Protein AF-A0A928AIR6-F1 (afdb_monomer_lite)

Sequence (635 aa):
MRGCLNVFWYFPLFGFFHALIYVIMGAILCCTVILYPIGLGYFQIARYLLSPFSSALVSRADLLLVRPQDATDEKSFSDTYTKIIGVLFIPFGLIASAYAVLGIINCCLYIVTIPCVYVWTRALPAIFNPTGKVCVPIAVADEITRIKNGQTVAKFKGDSPTVTEEAVAMNTGTANTYGRCETPQNSPEKRVRDYDESQLQEIVNNPTMYNAQMVESCRKEIAIREESKAFEDQIKTFDNDRLSEILKNSALYSEAMICVAERELAERIRLRDEQLEREAAEARALREQAAAAKREQQRLWLKKNAKWLILVATTVLVLLISLVCYKITDNRRRQQIARENIKVHLIKVYNARAQIYDYYQKITDLLPAVNAQDRKSFRKEAKAVIGVTDQVTEDAYTIARDTQYLRNVAGFERIATKIQEQSGIIEPEIEKIQKAYEQIKERAAVEKVARAKREEEARIAAEKRAEEARIAAEKRAEEERIAAKKRAKAAQIASWQREEEARVARKLKAGEGRDGAYQVGDYYNQGGKKGIVFEVNSGGRHGKIVSVVYTTGVWNHVNNWCKSLGAGWRLPSLRELQNIYYVRNNKISKVRGDFWSSTSAGNDQAKGLVILDQRANIHTMKKTMHAYARAVCEF

Radius of gyration: 85.78 Å; chains: 1; bounding box: 178×89×219 Å

Secondary structure (DSSP, 8-state):
-HHHHHHHHHTTT-HHHHHHHHHHHHHHHHHTSTTHHHHHHHHHHHHHHHSTTTEEEEEHHHHTTT-GGGGSS--SHHHHHHHHHHHHHHHHHHHHHHHHHHHHHHHHT-GGGHHHHHHHHHHHHHHH--TTEEEEEHHHHHHHHHHHHHHHHHHHHT--S--SSHHHHTT-------------TT-HHHHHHTS-HHHHHHHHH-TTTS-HHHHHHHHHHHHHHHHHGGGHHHHHTS-HHHHHHHHHTGGGS-HHHHHHHHHHHHHHHHHHHHHHHHHHHHHHHHHHHHHHHHHHHHHHHHHHHHHHHHHHHHHHHHHHHHHHHHHHHHHHHHHHHHHHHHHHHHHHHHHHHHHHHHHHHHHHHTTTT--HHHHHHHHHHHHHHHHHHHHHHHHHHHHHH-TTTTTSHHHHHHHHHHHHHHHHHHHHHHHHHHHHHHHHHHHHHHHHHHHHHHHHHHHHHHHHHHHHHHHHHHHHHHHHHHHHHHHHHHHHHHHHHHHHHHHHHHHTTS---------TT-EEEETTEEEEEEEE-TTSSSEEEEES--EEE-HHHHHHHHHHT-TT-BPPPHHHHHHHHH-TT-GGGG--EEEEEEEEEETTEEEEEEEETTEEEEEEEETTS-EEE--EEE-

Structure (mmCIF, N/CA/C/O backbone):
data_AF-A0A928AIR6-F1
#
_entry.id   AF-A0A928AIR6-F1
#
loop_
_atom_site.group_PDB
_atom_site.id
_atom_site.type_symbol
_atom_site.label_atom_id
_atom_site.label_alt_id
_atom_site.label_comp_id
_atom_site.label_asym_id
_atom_site.label_entity_id
_atom_site.label_seq_id
_atom_site.pdbx_PDB_ins_code
_atom_site.Cartn_x
_atom_site.Cartn_y
_atom_site.Cartn_z
_atom_site.occupancy
_atom_site.B_iso_or_equiv
_atom_site.auth_seq_id
_atom_site.auth_comp_id
_atom_site.auth_asym_id
_atom_site.auth_atom_id
_atom_site.pdbx_PDB_model_num
ATOM 1 N N . MET A 1 1 ? 31.223 -26.248 -31.855 1.00 61.94 1 MET A N 1
ATOM 2 C CA . MET A 1 1 ? 31.207 -25.997 -30.390 1.00 61.94 1 MET A CA 1
ATOM 3 C C . MET A 1 1 ? 30.335 -24.803 -29.970 1.00 61.94 1 MET A C 1
ATOM 5 O O . MET A 1 1 ? 29.640 -24.923 -28.971 1.00 61.94 1 MET A O 1
ATOM 9 N N . ARG A 1 2 ? 30.301 -23.678 -30.712 1.00 71.44 2 ARG A N 1
ATOM 10 C CA . ARG A 1 2 ? 29.555 -22.451 -30.326 1.00 71.44 2 ARG A CA 1
ATOM 11 C C . ARG A 1 2 ? 28.031 -22.626 -30.165 1.00 71.44 2 ARG A C 1
ATOM 13 O O . ARG A 1 2 ? 27.450 -22.024 -29.270 1.00 71.44 2 ARG A O 1
ATOM 20 N N . GLY A 1 3 ? 27.397 -23.478 -30.977 1.00 75.81 3 GLY A N 1
ATOM 21 C CA . GLY A 1 3 ? 25.957 -23.764 -30.873 1.00 75.81 3 GLY A CA 1
ATOM 22 C C . GLY A 1 3 ? 25.561 -24.415 -29.543 1.00 75.81 3 GLY A C 1
ATOM 23 O O . GLY A 1 3 ? 24.619 -23.966 -28.901 1.00 75.81 3 GLY A O 1
ATOM 24 N N . CYS A 1 4 ? 26.331 -25.403 -29.073 1.00 77.88 4 CYS A N 1
ATOM 25 C CA . CYS A 1 4 ? 26.060 -26.101 -27.811 1.00 77.88 4 CYS A CA 1
ATOM 26 C C . CYS A 1 4 ? 26.173 -25.170 -26.592 1.00 77.88 4 CYS A C 1
ATOM 28 O O . CYS A 1 4 ? 25.391 -25.282 -25.653 1.00 77.88 4 CYS A O 1
ATOM 30 N N . LEU A 1 5 ? 27.105 -24.211 -26.628 1.00 80.12 5 LEU A N 1
ATOM 31 C CA . LEU A 1 5 ? 27.273 -23.201 -25.578 1.00 80.12 5 LEU A CA 1
ATOM 32 C C . LEU A 1 5 ? 26.090 -22.217 -25.522 1.00 80.12 5 LEU A C 1
ATOM 34 O O . LEU A 1 5 ? 25.654 -21.855 -24.431 1.00 80.12 5 LEU A O 1
ATOM 38 N N . ASN A 1 6 ? 25.520 -21.829 -26.672 1.00 84.31 6 ASN A N 1
ATOM 39 C CA . ASN A 1 6 ? 24.289 -21.027 -26.700 1.00 84.31 6 ASN A CA 1
ATOM 40 C C . ASN A 1 6 ? 23.085 -21.814 -26.146 1.00 84.31 6 ASN A C 1
ATOM 42 O O . ASN A 1 6 ? 22.272 -21.245 -25.424 1.00 84.31 6 ASN A O 1
ATOM 46 N N . VAL A 1 7 ? 22.973 -23.117 -26.433 1.00 83.69 7 VAL A N 1
ATOM 47 C CA . VAL A 1 7 ? 21.903 -23.965 -25.866 1.00 83.69 7 VAL A CA 1
ATOM 48 C C . VAL A 1 7 ? 22.029 -24.061 -24.341 1.00 83.69 7 VAL A C 1
ATOM 50 O O . VAL A 1 7 ? 21.033 -23.894 -23.642 1.00 83.69 7 VAL A O 1
ATOM 53 N N . PHE A 1 8 ? 23.250 -24.223 -23.821 1.00 82.88 8 PHE A N 1
ATOM 54 C CA . PHE A 1 8 ? 23.516 -24.257 -22.376 1.00 82.88 8 PHE A CA 1
ATOM 55 C C . PHE A 1 8 ? 23.194 -22.926 -21.669 1.00 82.88 8 PHE A C 1
ATOM 57 O O . PHE A 1 8 ? 22.758 -22.890 -20.519 1.00 82.88 8 PHE A O 1
ATOM 64 N N . TRP A 1 9 ? 23.383 -21.807 -22.371 1.00 86.25 9 TRP A N 1
ATOM 65 C CA . TRP A 1 9 ? 22.983 -20.485 -21.892 1.00 86.25 9 TRP A CA 1
ATOM 66 C C . TRP A 1 9 ? 21.460 -20.345 -21.758 1.00 86.25 9 TRP A C 1
ATOM 68 O O . TRP A 1 9 ? 20.967 -19.751 -20.797 1.00 86.25 9 TRP A O 1
ATOM 78 N N . TYR A 1 10 ? 20.694 -20.925 -22.682 1.00 83.75 10 TYR A N 1
ATOM 79 C CA . TYR A 1 10 ? 19.237 -20.927 -22.591 1.00 83.75 10 TYR A CA 1
ATOM 80 C C . TYR A 1 10 ? 18.712 -21.867 -21.500 1.00 83.75 10 TYR A C 1
ATOM 82 O O . TYR A 1 10 ? 17.827 -21.476 -20.737 1.00 83.75 10 TYR A O 1
ATOM 90 N N . PHE A 1 11 ? 19.281 -23.067 -21.398 1.00 73.69 11 PHE A N 1
ATOM 91 C CA . PHE A 1 11 ? 18.885 -24.119 -20.465 1.00 73.69 11 PHE A CA 1
ATOM 92 C C . PHE A 1 11 ? 20.163 -24.714 -19.862 1.00 73.69 11 PHE A C 1
ATOM 94 O O . PHE A 1 11 ? 20.916 -25.314 -20.629 1.00 73.69 11 PHE A O 1
ATOM 101 N N . PRO A 1 12 ? 20.488 -24.565 -18.560 1.00 77.81 12 PRO A N 1
ATOM 102 C CA . PRO A 1 12 ? 19.671 -24.240 -17.375 1.00 77.81 12 PRO A CA 1
ATOM 103 C C . PRO A 1 12 ? 19.808 -22.799 -16.822 1.00 77.81 12 PRO A C 1
ATOM 105 O O . PRO A 1 12 ? 19.271 -22.493 -15.760 1.00 77.81 12 PRO A O 1
ATOM 108 N N . LEU A 1 13 ? 20.536 -21.908 -17.503 1.00 72.12 13 LEU A N 1
ATOM 109 C CA . LEU A 1 13 ? 20.905 -20.577 -16.981 1.00 72.12 13 LEU A CA 1
ATOM 110 C C . LEU A 1 13 ? 19.860 -19.466 -17.233 1.00 72.12 13 LEU A C 1
ATOM 112 O O . LEU A 1 13 ? 20.117 -18.302 -16.927 1.00 72.12 13 LEU A O 1
ATOM 116 N N . PHE A 1 14 ? 18.686 -19.803 -17.787 1.00 82.31 14 PHE A N 1
ATOM 117 C CA . PHE A 1 14 ? 17.593 -18.863 -18.095 1.00 82.31 14 PHE A CA 1
ATOM 118 C C . PHE A 1 14 ? 18.047 -17.619 -18.890 1.00 82.31 14 PHE A C 1
ATOM 120 O O . PHE A 1 14 ? 17.560 -16.502 -18.693 1.00 82.31 14 PHE A O 1
ATOM 127 N N . GLY A 1 15 ? 18.985 -17.791 -19.824 1.00 82.38 15 GLY A N 1
ATOM 128 C CA . GLY A 1 15 ? 19.561 -16.699 -20.610 1.00 82.38 15 GLY A CA 1
ATOM 129 C C . GLY A 1 15 ? 18.557 -15.921 -21.471 1.00 82.38 15 GLY A C 1
ATOM 130 O O . GLY A 1 15 ? 18.682 -14.705 -21.628 1.00 82.38 15 GLY A O 1
ATOM 131 N N . PHE A 1 16 ? 17.503 -16.584 -21.968 1.00 88.25 16 PHE A N 1
ATOM 132 C CA . PHE A 1 16 ? 16.435 -15.912 -22.727 1.00 88.25 16 PHE A CA 1
ATOM 133 C C . PHE A 1 16 ? 15.630 -14.940 -21.856 1.00 88.25 16 PHE A C 1
ATOM 135 O O . PHE A 1 16 ? 15.181 -13.907 -22.348 1.00 88.25 16 PHE A O 1
ATOM 142 N N . PHE A 1 17 ? 15.458 -15.250 -20.567 1.00 89.62 17 PHE A N 1
ATOM 143 C CA . PHE A 1 17 ? 14.706 -14.409 -19.638 1.00 89.62 17 PHE A CA 1
ATOM 144 C C . PHE A 1 17 ? 15.444 -13.092 -19.397 1.00 89.62 17 PHE A C 1
ATOM 146 O O . PHE A 1 17 ? 14.847 -12.019 -19.413 1.00 89.62 17 PHE A O 1
ATOM 153 N N . HIS A 1 18 ? 16.771 -13.163 -19.289 1.00 88.12 18 HIS A N 1
ATOM 154 C CA . HIS A 1 18 ? 17.617 -11.981 -19.216 1.00 88.12 18 HIS A CA 1
ATOM 155 C C . HIS A 1 18 ? 17.518 -11.147 -20.495 1.00 88.12 18 HIS A C 1
ATOM 157 O O . HIS A 1 18 ? 17.269 -9.948 -20.410 1.00 88.12 18 HIS A O 1
ATOM 163 N N . ALA A 1 19 ? 17.613 -11.763 -21.678 1.00 91.62 19 ALA A N 1
ATOM 164 C CA . ALA A 1 19 ? 17.410 -11.042 -22.935 1.00 91.62 19 ALA A CA 1
ATOM 165 C C . ALA A 1 19 ? 16.039 -10.336 -22.981 1.00 91.62 19 ALA A C 1
ATOM 167 O O . ALA A 1 19 ? 15.971 -9.164 -23.346 1.00 91.62 19 ALA A O 1
ATOM 168 N N . LEU A 1 20 ? 14.969 -11.004 -22.532 1.00 93.62 20 LEU A N 1
ATOM 169 C CA . LEU A 1 20 ? 13.617 -10.444 -22.471 1.00 93.62 20 LEU A CA 1
ATOM 170 C C . LEU A 1 20 ? 13.519 -9.230 -21.533 1.00 93.62 20 LEU A C 1
ATOM 172 O O . LEU A 1 20 ? 12.919 -8.225 -21.910 1.00 93.62 20 LEU A O 1
ATOM 176 N N . ILE A 1 21 ? 14.146 -9.276 -20.352 1.00 92.94 21 ILE A N 1
ATOM 177 C CA . ILE A 1 21 ? 14.201 -8.124 -19.436 1.00 92.94 21 ILE A CA 1
ATOM 178 C C . ILE A 1 21 ? 14.843 -6.917 -20.130 1.00 92.94 21 ILE A C 1
ATOM 180 O O . ILE A 1 21 ? 14.308 -5.812 -20.053 1.00 92.94 21 ILE A O 1
ATOM 184 N N . TYR A 1 22 ? 15.954 -7.112 -20.848 1.00 93.12 22 TYR A N 1
ATOM 185 C CA . TYR A 1 22 ? 16.615 -6.021 -21.573 1.00 93.12 22 TYR A CA 1
ATOM 186 C C . TYR A 1 22 ? 15.777 -5.494 -22.745 1.00 93.12 22 TYR A C 1
ATOM 188 O O . TYR A 1 22 ? 15.801 -4.289 -22.993 1.00 93.12 22 TYR A O 1
ATOM 196 N N . VAL A 1 23 ? 14.989 -6.342 -23.418 1.00 95.44 23 VAL A N 1
ATOM 197 C CA . VAL A 1 23 ? 14.008 -5.895 -24.426 1.00 95.44 23 VAL A CA 1
ATOM 198 C C . VAL A 1 23 ? 12.923 -5.030 -23.784 1.00 95.44 23 VAL A C 1
ATOM 200 O O . VAL A 1 23 ? 12.643 -3.943 -24.283 1.00 95.44 23 VAL A O 1
ATOM 203 N N . ILE A 1 24 ? 12.337 -5.466 -22.667 1.00 94.88 24 ILE A N 1
ATOM 204 C CA . ILE A 1 24 ? 11.276 -4.718 -21.975 1.00 94.88 24 ILE A CA 1
ATOM 205 C C . ILE A 1 24 ? 11.813 -3.379 -21.459 1.00 94.88 24 ILE A C 1
ATOM 207 O O . ILE A 1 24 ? 11.202 -2.338 -21.695 1.00 94.88 24 ILE A O 1
ATOM 211 N N . MET A 1 25 ? 12.983 -3.379 -20.815 1.00 91.19 25 MET A N 1
ATOM 212 C CA . MET A 1 25 ? 13.629 -2.151 -20.344 1.00 91.19 25 MET A CA 1
ATOM 213 C C . MET A 1 25 ? 13.984 -1.222 -21.510 1.00 91.19 25 MET A C 1
ATOM 215 O O . MET A 1 25 ? 13.727 -0.024 -21.428 1.00 91.19 25 MET A O 1
ATOM 219 N N . GLY A 1 26 ? 14.494 -1.761 -22.622 1.00 91.44 26 GLY A N 1
ATOM 220 C CA . GLY A 1 26 ? 14.746 -0.996 -23.843 1.00 91.44 26 GLY A CA 1
ATOM 221 C C . GLY A 1 26 ? 13.478 -0.352 -24.407 1.00 91.44 26 GLY A C 1
ATOM 222 O O . GLY A 1 26 ? 13.487 0.837 -24.715 1.00 91.44 26 GLY A O 1
ATOM 223 N N . ALA A 1 27 ? 12.367 -1.092 -24.457 1.00 93.19 27 ALA A N 1
ATOM 224 C CA . ALA A 1 27 ? 11.076 -0.585 -24.918 1.00 93.19 27 ALA A CA 1
ATOM 225 C C . ALA A 1 27 ? 10.538 0.538 -24.016 1.00 93.19 27 ALA A C 1
ATOM 227 O O . ALA A 1 27 ? 10.127 1.581 -24.522 1.00 93.19 27 ALA A O 1
ATOM 228 N N . ILE A 1 28 ? 10.612 0.373 -22.690 1.00 92.75 28 ILE A N 1
ATOM 229 C CA . ILE A 1 28 ? 10.221 1.410 -21.722 1.00 92.75 28 ILE A CA 1
ATOM 230 C C . ILE A 1 28 ? 11.059 2.677 -21.926 1.00 92.75 28 ILE A C 1
ATOM 232 O O . ILE A 1 28 ? 10.511 3.777 -21.985 1.00 92.75 28 ILE A O 1
ATOM 236 N N . LEU A 1 29 ? 12.379 2.534 -22.075 1.00 89.44 29 LEU A N 1
ATOM 237 C CA . LEU A 1 29 ? 13.281 3.665 -22.298 1.00 89.44 29 LEU A CA 1
ATOM 238 C C . LEU A 1 29 ? 13.016 4.362 -23.639 1.00 89.44 29 LEU A C 1
ATOM 240 O O . LEU A 1 29 ? 13.026 5.592 -23.685 1.00 89.44 29 LEU A O 1
ATOM 244 N N . CYS A 1 30 ? 12.687 3.615 -24.695 1.00 89.50 30 CYS A N 1
ATOM 245 C CA . CYS A 1 30 ? 12.253 4.185 -25.971 1.00 89.50 30 CYS A CA 1
ATOM 246 C C . CYS A 1 30 ? 10.952 4.993 -25.840 1.00 89.50 30 CYS A C 1
ATOM 248 O O . CYS A 1 30 ? 10.858 6.078 -26.413 1.00 89.50 30 CYS A O 1
ATOM 250 N N . CYS A 1 31 ? 9.982 4.530 -25.043 1.00 88.88 31 CYS A N 1
ATOM 251 C CA . CYS A 1 31 ? 8.720 5.246 -24.816 1.00 88.88 31 CYS A CA 1
ATOM 252 C C . CYS A 1 31 ? 8.903 6.604 -24.123 1.00 88.88 31 CYS A C 1
ATOM 254 O O . CYS A 1 31 ? 8.064 7.486 -24.278 1.00 88.88 31 CYS A O 1
ATOM 256 N N . THR A 1 32 ? 9.997 6.810 -23.382 1.00 84.94 32 THR A N 1
ATOM 257 C CA . THR A 1 32 ? 10.269 8.105 -22.732 1.00 84.94 32 THR A CA 1
ATOM 258 C C . THR A 1 32 ? 10.715 9.205 -23.699 1.00 84.94 32 THR A C 1
ATOM 260 O O . THR A 1 32 ? 10.839 10.347 -23.262 1.00 84.94 32 THR A O 1
ATOM 263 N N . VAL A 1 33 ? 10.943 8.885 -24.987 1.00 83.00 33 VAL A N 1
ATOM 264 C CA . VAL A 1 33 ? 11.453 9.741 -26.086 1.00 83.00 33 VAL A CA 1
ATOM 265 C C . VAL A 1 33 ? 12.852 10.320 -25.822 1.00 83.00 33 VAL A C 1
ATOM 267 O O . VAL A 1 33 ? 13.732 10.217 -26.668 1.00 83.00 33 VAL A O 1
ATOM 270 N N . ILE A 1 34 ? 13.101 10.855 -24.627 1.00 84.31 34 ILE A N 1
ATOM 271 C CA . ILE A 1 34 ? 14.369 11.426 -24.173 1.00 84.31 34 ILE A CA 1
ATOM 272 C C . ILE A 1 34 ? 15.465 10.353 -24.074 1.00 84.31 34 ILE A C 1
ATOM 274 O O . ILE A 1 34 ? 16.610 10.654 -24.383 1.00 84.31 34 ILE A O 1
ATOM 278 N N . LEU A 1 35 ? 15.156 9.110 -23.674 1.00 88.44 35 LEU A N 1
ATOM 279 C CA . LEU A 1 35 ? 16.150 8.023 -23.552 1.00 88.44 35 LEU A CA 1
ATOM 280 C C . LEU A 1 35 ? 16.159 7.070 -24.758 1.00 88.44 35 LEU A C 1
ATOM 282 O O . LEU A 1 35 ? 16.742 5.988 -24.690 1.00 88.44 35 LEU A O 1
ATOM 286 N N . TYR A 1 36 ? 15.586 7.479 -25.890 1.00 88.50 36 TYR A N 1
ATOM 287 C CA . TYR A 1 36 ? 15.583 6.696 -27.126 1.00 88.50 36 TYR A CA 1
ATOM 288 C C . TYR A 1 36 ? 16.956 6.094 -27.526 1.00 88.50 36 TYR A C 1
ATOM 290 O O . TYR A 1 36 ? 17.013 4.885 -27.771 1.00 88.50 36 TYR A O 1
ATOM 298 N N . PRO A 1 37 ? 18.092 6.833 -27.522 1.00 88.38 37 PRO A N 1
ATOM 299 C CA . PRO A 1 37 ? 19.389 6.250 -27.889 1.00 88.38 37 PRO A CA 1
ATOM 300 C C . PRO A 1 37 ? 19.887 5.195 -26.886 1.00 88.38 37 PRO A C 1
ATOM 302 O O . PRO A 1 37 ? 20.590 4.260 -27.272 1.00 88.38 37 PRO A O 1
ATOM 305 N N . ILE A 1 38 ? 19.500 5.308 -25.612 1.00 90.81 38 ILE A N 1
ATOM 306 C CA . ILE A 1 38 ? 19.802 4.314 -24.572 1.00 90.81 38 ILE A CA 1
ATOM 307 C C . ILE A 1 38 ? 18.946 3.065 -24.786 1.00 90.81 38 ILE A C 1
ATOM 309 O O . ILE A 1 38 ? 19.475 1.957 -24.744 1.00 90.81 38 ILE A O 1
ATOM 313 N N . GLY A 1 39 ? 17.652 3.232 -25.076 1.00 90.94 39 GLY A N 1
ATOM 314 C CA . GLY A 1 39 ? 16.744 2.122 -25.372 1.00 90.94 39 GLY A CA 1
ATOM 315 C C . GLY A 1 39 ? 17.218 1.278 -26.560 1.00 90.94 39 GLY A C 1
ATOM 316 O O . GLY A 1 39 ? 17.264 0.050 -26.471 1.00 90.94 39 GLY A O 1
ATOM 317 N N . LEU A 1 40 ? 17.710 1.924 -27.625 1.00 90.94 40 LEU A N 1
ATOM 318 C CA . LEU A 1 40 ? 18.361 1.234 -28.747 1.00 90.94 40 LEU A CA 1
ATOM 319 C C . LEU A 1 40 ? 19.613 0.449 -28.322 1.00 90.94 40 LEU A C 1
ATOM 321 O O . LEU A 1 40 ? 19.844 -0.652 -28.823 1.00 90.94 40 LEU A O 1
ATOM 325 N N . GLY A 1 41 ? 20.412 0.980 -27.393 1.00 91.56 41 GLY A N 1
ATOM 326 C CA . GLY A 1 41 ? 21.553 0.264 -26.815 1.00 91.56 41 GLY A CA 1
ATOM 327 C C . GLY A 1 41 ? 21.132 -0.976 -26.016 1.00 91.56 41 GLY A C 1
ATOM 328 O O . GLY A 1 41 ? 21.743 -2.035 -26.156 1.00 91.56 41 GLY A O 1
ATOM 329 N N . TYR A 1 42 ? 20.033 -0.896 -25.260 1.00 93.56 42 TYR A N 1
ATOM 330 C CA . TYR A 1 42 ? 19.461 -2.039 -24.537 1.00 93.56 42 TYR A CA 1
ATOM 331 C C . TYR A 1 42 ? 19.010 -3.164 -25.479 1.00 93.56 42 TYR A C 1
ATOM 333 O O . TYR A 1 42 ? 19.251 -4.335 -25.183 1.00 93.56 42 TYR A O 1
ATOM 341 N N . PHE A 1 43 ? 18.456 -2.840 -26.652 1.00 94.56 43 PHE A N 1
ATOM 342 C CA . PHE A 1 43 ? 18.150 -3.854 -27.668 1.00 94.56 43 PHE A CA 1
ATOM 343 C C . PHE A 1 43 ? 19.404 -4.535 -28.232 1.00 94.56 43 PHE A C 1
ATOM 345 O O . PHE A 1 43 ? 19.377 -5.735 -28.504 1.00 94.56 43 PHE A O 1
ATOM 352 N N . GLN A 1 44 ? 20.525 -3.817 -28.370 1.00 94.00 44 GLN A N 1
ATOM 353 C CA . GLN A 1 44 ? 21.796 -4.427 -28.785 1.00 94.00 44 GLN A CA 1
ATOM 354 C C . GLN A 1 44 ? 22.339 -5.388 -27.721 1.00 94.00 44 GLN A C 1
ATOM 356 O O . GLN A 1 44 ? 22.837 -6.461 -28.067 1.00 94.00 44 GLN A O 1
ATOM 361 N N . ILE A 1 45 ? 22.197 -5.047 -26.436 1.00 93.56 45 ILE A N 1
ATOM 362 C CA . ILE A 1 45 ? 22.542 -5.943 -25.322 1.00 93.56 45 ILE A CA 1
ATOM 363 C C . ILE A 1 45 ? 21.624 -7.168 -25.326 1.00 93.56 45 ILE A C 1
ATOM 365 O O . ILE A 1 45 ? 22.116 -8.288 -25.239 1.00 93.56 45 ILE A O 1
ATOM 369 N N . ALA A 1 46 ? 20.314 -6.987 -25.508 1.00 93.88 46 ALA A N 1
ATOM 370 C CA . ALA A 1 46 ? 19.370 -8.098 -25.612 1.00 93.88 46 ALA A CA 1
ATOM 371 C C . ALA A 1 46 ? 19.719 -9.045 -26.769 1.00 93.88 46 ALA A C 1
ATOM 373 O O . ALA A 1 46 ? 19.718 -10.264 -26.600 1.00 93.88 46 ALA A O 1
ATOM 374 N N . ARG A 1 47 ? 20.092 -8.494 -27.930 1.00 93.12 47 ARG A N 1
ATOM 375 C CA . ARG A 1 47 ? 20.520 -9.283 -29.090 1.00 93.12 47 ARG A CA 1
ATOM 376 C C . ARG A 1 47 ? 21.801 -10.069 -28.814 1.00 93.12 47 ARG A C 1
ATOM 378 O O . ARG A 1 47 ? 21.899 -11.226 -29.210 1.00 93.12 47 ARG A O 1
ATOM 385 N N . TYR A 1 48 ? 22.750 -9.469 -28.099 1.00 93.88 48 TYR A N 1
ATOM 386 C CA . TYR A 1 48 ? 23.937 -10.173 -27.621 1.00 93.88 48 TYR A CA 1
ATOM 387 C C . TYR A 1 48 ? 23.573 -11.300 -26.641 1.00 93.88 48 TYR A C 1
ATOM 389 O O . TYR A 1 48 ? 24.059 -12.413 -26.804 1.00 93.88 48 TYR A O 1
ATOM 397 N N . LEU A 1 49 ? 22.669 -11.052 -25.688 1.00 91.69 49 LEU A N 1
ATOM 398 C CA . LEU A 1 49 ? 22.216 -12.051 -24.712 1.00 91.69 49 LEU A CA 1
ATOM 399 C C . LEU A 1 49 ? 21.428 -13.207 -25.343 1.00 91.69 49 LEU A C 1
ATOM 401 O O . LEU A 1 49 ? 21.351 -14.266 -24.735 1.00 91.69 49 LEU A O 1
ATOM 405 N N . LEU A 1 50 ? 20.857 -13.064 -26.540 1.00 91.38 50 LEU A N 1
ATOM 406 C CA . LEU A 1 50 ? 20.270 -14.203 -27.256 1.00 91.38 50 LEU A CA 1
ATOM 407 C C . LEU A 1 50 ? 21.356 -15.137 -27.810 1.00 91.38 50 LEU A C 1
ATOM 409 O O . LEU A 1 50 ? 21.240 -16.352 -27.727 1.00 91.38 50 LEU A O 1
ATOM 413 N N . SER A 1 51 ? 22.449 -14.593 -28.339 1.00 91.12 51 SER A N 1
ATOM 414 C CA . SER A 1 51 ? 23.506 -15.399 -28.957 1.00 91.12 51 SER A CA 1
ATOM 415 C C . SER A 1 51 ? 24.903 -15.012 -28.459 1.00 91.12 51 SER A C 1
ATOM 417 O O . SER A 1 51 ? 25.735 -14.576 -29.266 1.00 91.12 51 SER A O 1
ATOM 419 N N . PRO A 1 52 ? 25.198 -15.184 -27.157 1.00 87.75 52 PRO A N 1
ATOM 420 C CA . PRO A 1 52 ? 26.372 -14.576 -26.536 1.00 87.75 52 PRO A CA 1
ATOM 421 C C . PRO A 1 52 ? 27.697 -15.189 -27.000 1.00 87.75 52 PRO A C 1
ATOM 423 O O . PRO A 1 52 ? 28.713 -14.504 -27.022 1.00 87.75 52 PRO A O 1
ATOM 426 N N . PHE A 1 53 ? 27.705 -16.453 -27.439 1.00 88.88 53 PHE A N 1
ATOM 427 C CA . PHE A 1 53 ? 28.915 -17.110 -27.954 1.00 88.88 53 PHE A CA 1
ATOM 428 C C . PHE A 1 53 ? 29.087 -16.980 -29.474 1.00 88.88 53 PHE A C 1
ATOM 430 O O . PHE A 1 53 ? 30.087 -17.436 -30.029 1.00 88.88 53 PHE A O 1
ATOM 437 N N . SER A 1 54 ? 28.101 -16.408 -30.170 1.00 89.62 54 SER A N 1
ATOM 438 C CA . SER A 1 54 ? 28.121 -16.234 -31.634 1.00 89.62 54 SER A CA 1
ATOM 439 C C . SER A 1 54 ? 28.179 -14.766 -32.062 1.00 89.62 54 SER A C 1
ATOM 441 O O . SER A 1 54 ? 28.346 -14.470 -33.244 1.00 89.62 54 SER A O 1
ATOM 443 N N . SER A 1 55 ? 28.040 -13.838 -31.118 1.00 90.94 55 SER A N 1
ATOM 444 C CA . SER A 1 55 ? 28.058 -12.397 -31.353 1.00 90.94 55 SER A CA 1
ATOM 445 C C . SER A 1 55 ? 28.951 -11.693 -30.338 1.00 90.94 55 SER A C 1
ATOM 447 O O . SER A 1 55 ? 29.159 -12.192 -29.239 1.00 90.94 55 SER A O 1
ATOM 449 N N . ALA A 1 56 ? 29.453 -10.517 -30.693 1.00 91.94 56 ALA A N 1
ATOM 450 C CA . ALA A 1 56 ? 30.261 -9.668 -29.827 1.00 91.94 56 ALA A CA 1
ATOM 451 C C . ALA A 1 56 ? 29.723 -8.232 -29.831 1.00 91.94 56 ALA A C 1
ATOM 453 O O . ALA A 1 56 ? 29.105 -7.790 -30.800 1.00 91.94 56 ALA A O 1
ATOM 454 N N . LEU A 1 57 ? 29.950 -7.500 -28.739 1.00 92.75 57 LEU A N 1
ATOM 455 C CA . LEU A 1 57 ? 29.611 -6.082 -28.624 1.00 92.75 57 LEU A CA 1
ATOM 456 C C . LEU A 1 57 ? 30.837 -5.238 -28.978 1.00 92.75 57 LEU A C 1
ATOM 458 O O . LEU A 1 57 ? 31.829 -5.234 -28.251 1.00 92.75 57 LEU A O 1
ATOM 462 N N . VAL A 1 58 ? 30.754 -4.510 -30.088 1.00 90.50 58 VAL A N 1
ATOM 463 C CA . VAL A 1 58 ? 31.841 -3.683 -30.625 1.00 90.50 58 VAL A CA 1
ATOM 464 C C . VAL A 1 58 ? 31.412 -2.213 -30.637 1.00 90.50 58 VAL A C 1
ATOM 466 O O . VAL A 1 58 ? 30.218 -1.902 -30.629 1.00 90.50 58 VAL A O 1
ATOM 469 N N . SER A 1 59 ? 32.364 -1.278 -30.565 1.00 89.62 59 SER A N 1
ATOM 470 C CA . SER A 1 59 ? 32.026 0.147 -30.643 1.00 89.62 59 SER A CA 1
ATOM 471 C C . SER A 1 59 ? 31.650 0.540 -32.075 1.00 89.62 59 SER A C 1
ATOM 473 O O . SER A 1 59 ? 32.190 -0.005 -33.036 1.00 89.62 59 SER A O 1
ATOM 475 N N . ARG A 1 60 ? 30.740 1.509 -32.236 1.00 84.94 60 ARG A N 1
ATOM 476 C CA . ARG A 1 60 ? 30.371 2.031 -33.565 1.00 84.94 60 ARG A CA 1
ATOM 477 C C . ARG A 1 60 ? 31.580 2.559 -34.335 1.00 84.94 60 ARG A C 1
ATOM 479 O O . ARG A 1 60 ? 31.642 2.355 -35.536 1.00 84.94 60 ARG A O 1
ATOM 486 N N . ALA A 1 61 ? 32.541 3.181 -33.650 1.00 84.44 61 ALA A N 1
ATOM 487 C CA . ALA A 1 61 ? 33.772 3.674 -34.268 1.00 84.44 61 ALA A CA 1
ATOM 488 C C . ALA A 1 61 ? 34.592 2.543 -34.905 1.00 84.44 61 ALA A C 1
ATOM 490 O O . ALA A 1 61 ? 35.096 2.698 -36.010 1.00 84.44 61 ALA A O 1
ATOM 491 N N . ASP A 1 62 ? 34.661 1.390 -34.243 1.00 86.44 62 ASP A N 1
ATOM 492 C CA . ASP A 1 62 ? 35.401 0.240 -34.758 1.00 86.44 62 ASP A CA 1
ATOM 493 C C . ASP A 1 62 ? 34.663 -0.459 -35.904 1.00 86.44 62 ASP A C 1
ATOM 495 O O . ASP A 1 62 ? 35.293 -1.009 -36.799 1.00 86.44 62 ASP A O 1
ATOM 499 N N . LEU A 1 63 ? 33.327 -0.425 -35.900 1.00 85.38 63 LEU A N 1
ATOM 500 C CA . LEU A 1 63 ? 32.516 -0.993 -36.978 1.00 85.38 63 LEU A CA 1
ATOM 501 C C . LEU A 1 63 ? 32.697 -0.234 -38.301 1.00 85.38 63 LEU A C 1
ATOM 503 O O . LEU A 1 63 ? 32.666 -0.852 -39.365 1.00 85.38 63 LEU A O 1
ATOM 507 N N . LEU A 1 64 ? 32.950 1.078 -38.234 1.00 84.25 64 LEU A N 1
ATOM 508 C CA . LEU A 1 64 ? 33.241 1.905 -39.410 1.00 84.25 64 LEU A CA 1
ATOM 509 C C . LEU A 1 64 ? 34.533 1.491 -40.131 1.00 84.25 64 LEU A C 1
ATOM 511 O O . LEU A 1 64 ? 34.673 1.799 -41.309 1.00 84.25 64 LEU A O 1
ATOM 515 N N . LEU A 1 65 ? 35.441 0.760 -39.466 1.00 83.44 65 LEU A N 1
ATOM 516 C CA . LEU A 1 65 ? 36.641 0.201 -40.103 1.00 83.44 65 LEU A CA 1
ATOM 517 C C . LEU A 1 65 ? 36.303 -0.880 -41.139 1.00 83.44 65 LEU A C 1
ATOM 519 O O . LEU A 1 65 ? 37.065 -1.083 -42.075 1.00 83.44 65 LEU A O 1
ATOM 523 N N . VAL A 1 66 ? 35.175 -1.575 -40.965 1.00 82.44 66 VAL A N 1
ATOM 524 C CA . VAL A 1 66 ? 34.709 -2.637 -41.875 1.00 82.44 66 VAL A CA 1
ATOM 525 C C . VAL A 1 66 ? 33.567 -2.147 -42.767 1.00 82.44 66 VAL A C 1
ATOM 527 O O . VAL A 1 66 ? 33.415 -2.619 -43.889 1.00 82.44 66 VAL A O 1
ATOM 530 N N . ARG A 1 67 ? 32.757 -1.194 -42.289 1.00 80.00 67 ARG A N 1
ATOM 531 C CA . ARG A 1 67 ? 31.650 -0.584 -43.042 1.00 80.00 67 ARG A CA 1
ATOM 532 C C . ARG A 1 67 ? 31.776 0.942 -43.095 1.00 80.00 67 ARG A C 1
ATOM 534 O O . ARG A 1 67 ? 31.097 1.635 -42.335 1.00 80.00 67 ARG A O 1
ATOM 541 N N . PRO A 1 68 ? 32.604 1.486 -44.001 1.00 68.25 68 PRO A N 1
ATOM 542 C CA . PRO A 1 68 ? 32.760 2.932 -44.147 1.00 68.25 68 PRO A CA 1
ATOM 543 C C . PRO A 1 68 ? 31.509 3.619 -44.728 1.00 68.25 68 PRO A C 1
ATOM 545 O O . PRO A 1 68 ? 31.266 4.783 -44.422 1.00 68.25 68 PRO A O 1
ATOM 548 N N . GLN A 1 69 ? 30.674 2.903 -45.493 1.00 59.66 69 GLN A N 1
ATOM 549 C CA . GLN A 1 69 ? 29.416 3.422 -46.062 1.00 59.66 69 GLN A CA 1
ATOM 550 C C . GLN A 1 69 ? 28.387 3.865 -45.007 1.00 59.66 69 GLN A C 1
ATOM 552 O O . GLN A 1 69 ? 27.613 4.781 -45.263 1.00 59.66 69 GLN A O 1
ATOM 557 N N . ASP A 1 70 ? 28.413 3.296 -43.798 1.00 57.88 70 ASP A N 1
ATOM 558 C CA . ASP A 1 70 ? 27.495 3.669 -42.711 1.00 57.88 70 ASP A CA 1
ATOM 559 C C . ASP A 1 70 ? 27.920 4.983 -42.003 1.00 57.88 70 ASP A C 1
ATOM 561 O O . ASP A 1 70 ? 27.254 5.449 -41.076 1.00 57.88 70 ASP A O 1
ATOM 565 N N . ALA A 1 71 ? 29.048 5.598 -42.396 1.00 56.22 71 ALA A N 1
ATOM 566 C CA . ALA A 1 71 ? 29.563 6.829 -41.788 1.00 56.22 71 ALA A CA 1
ATOM 567 C C . ALA A 1 71 ? 28.816 8.105 -42.226 1.00 56.22 71 ALA A C 1
ATOM 569 O O . ALA A 1 71 ? 28.928 9.126 -41.538 1.00 56.22 71 ALA A O 1
ATOM 570 N N . THR A 1 72 ? 28.104 8.056 -43.358 1.00 46.47 72 THR A N 1
ATOM 571 C CA . THR A 1 72 ? 27.501 9.213 -44.046 1.00 46.47 72 THR A CA 1
ATOM 572 C C . THR A 1 72 ? 26.090 9.583 -43.579 1.00 46.47 72 THR A C 1
ATOM 574 O O . THR A 1 72 ? 25.657 10.714 -43.822 1.00 46.47 72 THR A O 1
ATOM 577 N N . ASP A 1 73 ? 25.411 8.719 -42.822 1.00 47.66 73 ASP A N 1
ATOM 578 C CA . ASP A 1 73 ? 24.076 9.007 -42.292 1.00 47.66 73 ASP A CA 1
ATOM 579 C C . ASP A 1 73 ? 24.145 9.708 -40.916 1.00 47.66 73 ASP A C 1
ATOM 581 O O . ASP A 1 73 ? 24.405 9.122 -39.868 1.00 47.66 73 ASP A O 1
ATOM 585 N N . GLU A 1 74 ? 23.914 11.026 -40.957 1.00 48.31 74 GLU A N 1
ATOM 586 C CA . GLU A 1 74 ? 23.456 11.894 -39.856 1.00 48.31 74 GLU A CA 1
ATOM 587 C C . GLU A 1 74 ? 24.393 12.112 -38.638 1.00 48.31 74 GLU A C 1
ATOM 589 O O . GLU A 1 74 ? 24.048 11.886 -37.477 1.00 48.31 74 GLU A O 1
ATOM 594 N N . LYS A 1 75 ? 25.592 12.662 -38.874 1.00 51.50 75 LYS A N 1
ATOM 595 C CA . LYS A 1 75 ? 26.660 12.732 -37.853 1.00 51.50 75 LYS A CA 1
ATOM 596 C C . LYS A 1 75 ? 26.803 13.991 -36.979 1.00 51.50 75 LYS A C 1
ATOM 598 O O . LYS A 1 75 ? 27.799 14.090 -36.274 1.00 51.50 75 LYS A O 1
ATOM 603 N N . SER A 1 76 ? 25.880 14.960 -36.958 1.00 47.34 76 SER A N 1
ATOM 604 C CA . SER A 1 76 ? 26.133 16.213 -36.197 1.00 47.34 76 SER A CA 1
ATOM 605 C C . SER A 1 76 ? 25.231 16.450 -34.981 1.00 47.34 76 SER A C 1
ATOM 607 O O . SER A 1 76 ? 25.727 16.889 -33.945 1.00 47.34 76 SER A O 1
ATOM 609 N N . PHE A 1 77 ? 23.933 16.141 -35.059 1.00 54.16 77 PHE A N 1
ATOM 610 C CA . PHE A 1 77 ? 23.003 16.383 -33.945 1.00 54.16 77 PHE A CA 1
ATOM 611 C C . PHE A 1 77 ? 22.817 15.146 -33.054 1.00 54.16 77 PHE A C 1
ATOM 613 O O . PHE A 1 77 ? 22.863 15.250 -31.828 1.00 54.16 77 PHE A O 1
ATOM 620 N N . SER A 1 78 ? 22.698 13.965 -33.670 1.00 63.31 78 SER A N 1
ATOM 621 C CA . SER A 1 78 ? 22.510 12.688 -32.971 1.00 63.31 78 SER A CA 1
ATOM 622 C C . SER A 1 78 ? 23.710 12.298 -32.097 1.00 63.31 78 SER A C 1
ATOM 624 O O . SER A 1 78 ? 23.521 11.795 -30.992 1.00 63.31 78 SER A O 1
ATOM 626 N N . ASP A 1 79 ? 24.945 12.593 -32.523 1.00 72.19 79 ASP A N 1
ATOM 627 C CA . ASP A 1 79 ? 26.159 12.217 -31.780 1.00 72.19 79 ASP A CA 1
ATOM 628 C C . ASP A 1 79 ? 26.338 13.039 -30.489 1.00 72.19 79 ASP A C 1
ATOM 630 O O . ASP A 1 79 ? 26.585 12.483 -29.419 1.00 72.19 79 ASP A O 1
ATOM 634 N N . THR A 1 80 ? 26.117 14.358 -30.545 1.00 80.00 80 THR A N 1
ATOM 635 C CA . THR A 1 80 ? 26.150 15.226 -29.354 1.00 80.00 80 THR A CA 1
ATOM 636 C C . THR A 1 80 ? 25.020 14.888 -28.386 1.00 80.00 80 THR A C 1
ATOM 638 O O . THR A 1 80 ? 25.258 14.745 -27.189 1.00 80.00 80 THR A O 1
ATOM 641 N N . TYR A 1 81 ? 23.801 14.694 -28.894 1.00 80.50 81 TYR A N 1
ATOM 642 C CA . TYR A 1 81 ? 22.649 14.274 -28.096 1.00 80.50 81 TYR A CA 1
ATOM 643 C C . TYR A 1 81 ? 22.883 12.912 -27.418 1.00 80.50 81 TYR A C 1
ATOM 645 O O . TYR A 1 81 ? 22.660 12.769 -26.215 1.00 80.50 81 TYR A O 1
ATOM 653 N N . THR A 1 82 ? 23.434 11.941 -28.152 1.00 81.69 82 THR A N 1
ATOM 654 C CA . THR A 1 82 ? 23.786 10.612 -27.629 1.00 81.69 82 THR A CA 1
ATOM 655 C C . THR A 1 82 ? 24.874 10.692 -26.558 1.00 81.69 82 THR A C 1
ATOM 657 O O . THR A 1 82 ? 24.770 10.008 -25.543 1.00 81.69 82 THR A O 1
ATOM 660 N N . LYS A 1 83 ? 25.887 11.554 -26.727 1.00 84.81 83 LYS A N 1
ATOM 661 C CA . LYS A 1 83 ? 26.927 11.791 -25.710 1.00 84.81 83 LYS A CA 1
ATOM 662 C C . LYS A 1 83 ? 26.362 12.439 -24.447 1.00 84.81 83 LYS A C 1
ATOM 664 O O . LYS A 1 83 ? 26.653 11.961 -23.355 1.00 84.81 83 LYS A O 1
ATOM 669 N N . ILE A 1 84 ? 25.533 13.478 -24.580 1.00 87.44 84 ILE A N 1
ATOM 670 C CA . ILE A 1 84 ? 24.895 14.162 -23.440 1.00 87.44 84 ILE A CA 1
ATOM 671 C C . ILE A 1 84 ? 24.030 13.179 -22.645 1.00 87.44 84 ILE A C 1
ATOM 673 O O . ILE A 1 84 ? 24.142 13.104 -21.423 1.00 87.44 84 ILE A O 1
ATOM 677 N N . ILE A 1 85 ? 23.206 12.382 -23.330 1.00 86.62 85 ILE A N 1
ATOM 678 C CA . ILE A 1 85 ? 22.367 11.374 -22.670 1.00 86.62 85 ILE A CA 1
ATOM 679 C C . ILE A 1 85 ? 23.207 10.243 -22.082 1.00 86.62 85 ILE A C 1
ATOM 681 O O . ILE A 1 85 ? 22.900 9.771 -20.991 1.00 86.62 85 ILE A O 1
ATOM 685 N N . GLY A 1 86 ? 24.279 9.829 -22.757 1.00 87.38 86 GLY A N 1
ATOM 686 C CA . GLY A 1 86 ? 25.233 8.862 -22.221 1.00 87.38 86 GLY A CA 1
ATOM 687 C C . GLY A 1 86 ? 25.831 9.332 -20.894 1.00 87.38 86 GLY A C 1
ATOM 688 O O . GLY A 1 86 ? 25.858 8.562 -19.940 1.00 87.38 86 GLY A O 1
ATOM 689 N N . VAL A 1 87 ? 26.221 10.611 -20.798 1.00 88.94 87 VAL A N 1
ATOM 690 C CA . VAL A 1 87 ? 26.707 11.225 -19.548 1.00 88.94 87 VAL A CA 1
ATOM 691 C C . VAL A 1 87 ? 25.610 11.272 -18.483 1.00 88.94 87 VAL A C 1
ATOM 693 O O . VAL A 1 87 ? 25.855 10.899 -17.338 1.00 88.94 87 VAL A O 1
ATOM 696 N N . LEU A 1 88 ? 24.387 11.659 -18.854 1.00 88.56 88 LEU A N 1
ATOM 697 C CA . LEU A 1 88 ? 23.236 11.677 -17.943 1.00 88.56 88 LEU A CA 1
ATOM 698 C C . LEU A 1 88 ? 22.894 10.279 -17.400 1.00 88.56 88 LEU A C 1
ATOM 700 O O . LEU A 1 88 ? 22.404 10.149 -16.278 1.00 88.56 88 LEU A O 1
ATOM 704 N N . PHE A 1 89 ? 23.160 9.232 -18.182 1.00 89.12 89 PHE A N 1
ATOM 705 C CA . PHE A 1 89 ? 22.911 7.847 -17.803 1.00 89.12 89 PHE A CA 1
ATOM 706 C C . PHE A 1 89 ? 23.993 7.265 -16.881 1.00 89.12 89 PHE A C 1
ATOM 708 O O . PHE A 1 89 ? 23.717 6.274 -16.215 1.00 89.12 89 PHE A O 1
ATOM 715 N N . ILE A 1 90 ? 25.180 7.876 -16.756 1.00 91.69 90 ILE A N 1
ATOM 716 C CA . ILE A 1 90 ? 26.286 7.381 -15.907 1.00 91.69 90 ILE A CA 1
ATOM 717 C C . ILE A 1 90 ? 25.859 6.988 -14.479 1.00 91.69 90 ILE A C 1
ATOM 719 O O . ILE A 1 90 ? 26.216 5.883 -14.073 1.00 91.69 90 ILE A O 1
ATOM 723 N N . PRO A 1 91 ? 25.106 7.793 -13.694 1.00 90.88 91 PRO A N 1
ATOM 724 C CA . PRO A 1 91 ? 24.711 7.387 -12.341 1.00 90.88 91 PRO A CA 1
ATOM 725 C C . PRO A 1 91 ? 23.830 6.130 -12.340 1.00 90.88 91 PRO A C 1
ATOM 727 O O . PRO A 1 91 ? 24.017 5.248 -11.506 1.00 90.88 91 PRO A O 1
ATOM 730 N N . PHE A 1 92 ? 22.914 6.002 -13.303 1.00 89.38 92 PHE A N 1
ATOM 731 C CA . PHE A 1 92 ? 22.075 4.810 -13.455 1.00 89.38 92 PHE A CA 1
ATOM 732 C C . PHE A 1 92 ? 22.882 3.606 -13.960 1.00 89.38 92 PHE A C 1
ATOM 734 O O . PHE A 1 92 ? 22.718 2.496 -13.455 1.00 89.38 92 PHE A O 1
ATOM 741 N N . GLY A 1 93 ? 23.794 3.830 -14.906 1.00 89.38 93 GLY A N 1
ATOM 742 C CA . GLY A 1 93 ? 24.714 2.833 -15.445 1.00 89.38 93 GLY A CA 1
ATOM 743 C C . GLY A 1 93 ? 25.693 2.299 -14.401 1.00 89.38 93 GLY A C 1
ATOM 744 O O . GLY A 1 93 ? 25.985 1.108 -14.414 1.00 89.38 93 GLY A O 1
ATOM 745 N N . LEU A 1 94 ? 26.142 3.132 -13.455 1.00 92.50 94 LEU A N 1
ATOM 746 C CA . LEU A 1 94 ? 26.976 2.723 -12.319 1.00 92.50 94 LEU A CA 1
ATOM 747 C C . LEU A 1 94 ? 26.213 1.789 -11.369 1.00 92.50 94 LEU A C 1
ATOM 749 O O . LEU A 1 94 ? 26.757 0.789 -10.912 1.00 92.50 94 LEU A O 1
ATOM 753 N N . ILE A 1 95 ? 24.941 2.085 -11.091 1.00 92.94 95 ILE A N 1
ATOM 754 C CA . ILE A 1 95 ? 24.089 1.218 -10.264 1.00 92.94 95 ILE A CA 1
ATOM 755 C C . ILE A 1 95 ? 23.830 -0.111 -10.986 1.00 92.94 95 ILE A C 1
ATOM 757 O O . ILE A 1 95 ? 23.951 -1.180 -10.388 1.00 92.94 95 ILE A O 1
ATOM 761 N N . ALA A 1 96 ? 23.517 -0.060 -12.283 1.00 89.69 96 ALA A N 1
ATOM 762 C CA . ALA A 1 96 ? 23.288 -1.250 -13.096 1.00 89.69 96 ALA A CA 1
ATOM 763 C C . ALA A 1 96 ? 24.555 -2.113 -13.235 1.00 89.69 96 ALA A C 1
ATOM 765 O O . ALA A 1 96 ? 24.476 -3.339 -13.148 1.00 89.69 96 ALA A O 1
ATOM 766 N N . SER A 1 97 ? 25.727 -1.494 -13.409 1.00 91.50 97 SER A N 1
ATOM 767 C CA . SER A 1 97 ? 27.005 -2.205 -13.467 1.00 91.50 97 SER A CA 1
ATOM 768 C C . SER A 1 97 ? 27.393 -2.780 -12.106 1.00 91.50 97 SER A C 1
ATOM 770 O O . SER A 1 97 ? 27.856 -3.915 -12.061 1.00 91.50 97 SER A O 1
ATOM 772 N N . ALA A 1 98 ? 27.130 -2.079 -10.997 1.00 93.06 98 ALA A N 1
ATOM 773 C CA . ALA A 1 98 ? 27.317 -2.614 -9.649 1.00 93.06 98 ALA A CA 1
ATOM 774 C C . ALA A 1 98 ? 26.435 -3.848 -9.408 1.00 93.06 98 ALA A C 1
ATOM 776 O O . ALA A 1 98 ? 26.925 -4.868 -8.928 1.00 93.06 98 ALA A O 1
ATOM 777 N N . TYR A 1 99 ? 25.162 -3.802 -9.815 1.00 91.94 99 TYR A N 1
ATOM 778 C CA . TYR A 1 99 ? 24.269 -4.962 -9.754 1.00 91.94 99 TYR A CA 1
ATOM 779 C C . TYR A 1 99 ? 24.784 -6.131 -10.609 1.00 91.94 99 TYR A C 1
ATOM 781 O O . TYR A 1 99 ? 24.818 -7.268 -10.142 1.00 91.94 99 TYR A O 1
ATOM 789 N N . ALA A 1 100 ? 25.253 -5.861 -11.831 1.00 90.19 100 ALA A N 1
ATOM 790 C CA . ALA A 1 100 ? 25.840 -6.883 -12.697 1.00 90.19 100 ALA A CA 1
ATOM 791 C C . ALA A 1 100 ? 27.129 -7.484 -12.107 1.00 90.19 100 ALA A C 1
ATOM 793 O O . ALA A 1 100 ? 27.325 -8.692 -12.194 1.00 90.19 100 ALA A O 1
ATOM 794 N N . VAL A 1 101 ? 27.984 -6.680 -11.463 1.00 93.81 101 VAL A N 1
ATOM 795 C CA . VAL A 1 101 ? 29.195 -7.155 -10.769 1.00 93.81 101 VAL A CA 1
ATOM 796 C C . VAL A 1 101 ? 28.835 -8.030 -9.571 1.00 93.81 101 VAL A C 1
ATOM 798 O O . VAL A 1 101 ? 29.415 -9.101 -9.421 1.00 93.81 101 VAL A O 1
ATOM 801 N N . LEU A 1 102 ? 27.847 -7.642 -8.759 1.00 92.75 102 LEU A N 1
ATOM 802 C CA . LEU A 1 102 ? 27.339 -8.490 -7.673 1.00 92.75 102 LEU A CA 1
ATOM 803 C C . LEU A 1 102 ? 26.763 -9.808 -8.213 1.00 92.75 102 LEU A C 1
ATOM 805 O O . LEU A 1 102 ? 27.020 -10.870 -7.648 1.00 92.75 102 LEU A O 1
ATOM 809 N N . GLY A 1 103 ? 26.052 -9.756 -9.342 1.00 88.75 103 GLY A N 1
ATOM 810 C CA . GLY A 1 103 ? 25.571 -10.939 -10.055 1.00 88.75 103 GLY A CA 1
ATOM 811 C C . GLY A 1 103 ? 26.706 -11.838 -10.551 1.00 88.75 103 GLY A C 1
ATOM 812 O O . GLY A 1 103 ? 26.637 -13.052 -10.377 1.00 88.75 103 GLY A O 1
ATOM 813 N N . ILE A 1 104 ? 27.776 -11.256 -11.105 1.00 91.44 104 ILE A N 1
ATOM 814 C CA . ILE A 1 104 ? 28.989 -11.977 -11.515 1.00 91.44 104 ILE A CA 1
ATOM 815 C C . ILE A 1 104 ? 29.650 -12.641 -10.305 1.00 91.44 104 ILE A C 1
ATOM 817 O O . ILE A 1 104 ? 29.936 -13.831 -10.371 1.00 91.44 104 ILE A O 1
ATOM 821 N N . ILE A 1 105 ? 29.839 -11.917 -9.197 1.00 91.94 105 ILE A N 1
ATOM 822 C CA . ILE A 1 105 ? 30.417 -12.458 -7.956 1.00 91.94 105 ILE A CA 1
ATOM 823 C C . ILE A 1 105 ? 29.584 -13.643 -7.459 1.00 91.94 105 ILE A C 1
ATOM 825 O O . ILE A 1 105 ? 30.139 -14.699 -7.167 1.00 91.94 105 ILE A O 1
ATOM 829 N N . ASN A 1 106 ? 28.256 -13.508 -7.444 1.00 87.94 106 ASN A N 1
ATOM 830 C CA . ASN A 1 106 ? 27.352 -14.590 -7.064 1.00 87.94 106 ASN A CA 1
ATOM 831 C C . ASN A 1 106 ? 27.443 -15.792 -8.026 1.00 87.94 106 ASN A C 1
ATOM 833 O O . ASN A 1 106 ? 27.453 -16.937 -7.587 1.00 87.94 106 ASN A O 1
ATOM 837 N N . CYS A 1 107 ? 27.578 -15.551 -9.334 1.00 86.38 107 CYS A N 1
ATOM 838 C CA . CYS A 1 107 ? 27.786 -16.605 -10.334 1.00 86.38 107 CYS A CA 1
ATOM 839 C C . CYS A 1 107 ? 29.187 -17.241 -10.267 1.00 86.38 107 CYS A C 1
ATOM 841 O O . CYS A 1 107 ? 29.367 -18.351 -10.759 1.00 86.38 107 CYS A O 1
ATOM 843 N N . CYS A 1 108 ? 30.186 -16.589 -9.673 1.00 86.69 108 CYS A N 1
ATOM 844 C CA . CYS A 1 108 ? 31.508 -17.185 -9.466 1.00 86.69 108 CYS A CA 1
ATOM 845 C C . CYS A 1 108 ? 31.520 -18.221 -8.329 1.00 86.69 108 CYS A C 1
ATOM 847 O O . CYS A 1 108 ? 32.422 -19.053 -8.287 1.00 86.69 108 CYS A O 1
ATOM 849 N N . LEU A 1 109 ? 30.527 -18.205 -7.428 1.00 86.44 109 LEU A N 1
ATOM 850 C CA . LEU A 1 109 ? 30.429 -19.154 -6.310 1.00 86.44 109 LEU A CA 1
ATOM 851 C C . LEU A 1 109 ? 29.990 -20.563 -6.743 1.00 86.44 109 LEU A C 1
ATOM 853 O O . LEU A 1 109 ? 30.181 -21.517 -5.992 1.00 86.44 109 LEU A O 1
ATOM 857 N N . TYR A 1 110 ? 29.433 -20.713 -7.950 1.00 86.44 110 TYR A N 1
ATOM 858 C CA . TYR A 1 110 ? 28.948 -21.991 -8.468 1.00 86.44 110 TYR A CA 1
ATOM 859 C C . TYR A 1 110 ? 29.677 -22.369 -9.769 1.00 86.44 110 TYR A C 1
ATOM 861 O O . TYR A 1 110 ? 29.673 -21.631 -10.751 1.00 86.44 110 TYR A O 1
ATOM 869 N N . ILE A 1 111 ? 30.276 -23.565 -9.814 1.00 82.12 111 ILE A N 1
ATOM 870 C CA . ILE A 1 111 ? 31.038 -24.056 -10.985 1.00 82.12 111 ILE A CA 1
ATOM 871 C C . ILE A 1 111 ? 30.149 -24.150 -12.240 1.00 82.12 111 ILE A C 1
ATOM 873 O O . ILE A 1 111 ? 30.588 -23.872 -13.355 1.00 82.12 111 ILE A O 1
ATOM 877 N N . VAL A 1 112 ? 28.867 -24.479 -12.065 1.00 82.06 112 VAL A N 1
ATOM 878 C CA . VAL A 1 112 ? 27.896 -24.622 -13.165 1.00 82.06 112 VAL A CA 1
ATOM 879 C C . VAL A 1 112 ? 27.605 -23.279 -13.862 1.00 82.06 112 VAL A C 1
ATOM 881 O O . VAL A 1 112 ? 27.214 -23.261 -15.029 1.00 82.06 112 VAL A O 1
ATOM 884 N N . THR A 1 113 ? 27.842 -22.142 -13.198 1.00 83.62 113 THR A N 1
ATOM 885 C CA . THR A 1 113 ? 27.545 -20.793 -13.716 1.00 83.62 113 THR A CA 1
ATOM 886 C C . THR A 1 113 ? 28.752 -20.079 -14.335 1.00 83.62 113 THR A C 1
ATOM 888 O O . THR A 1 113 ? 28.628 -18.922 -14.737 1.00 83.62 113 THR A O 1
ATOM 891 N N . ILE A 1 114 ? 29.895 -20.751 -14.520 1.00 83.69 114 ILE A N 1
ATOM 892 C CA . ILE A 1 114 ? 31.079 -20.183 -15.199 1.00 83.69 114 ILE A CA 1
ATOM 893 C C . ILE A 1 114 ? 30.756 -19.610 -16.600 1.00 83.69 114 ILE A C 1
ATOM 895 O O . ILE A 1 114 ? 31.190 -18.493 -16.898 1.00 83.69 114 ILE A O 1
ATOM 899 N N . PRO A 1 115 ? 29.948 -20.271 -17.460 1.00 83.62 115 PRO A N 1
ATOM 900 C CA . PRO A 1 115 ? 29.545 -19.685 -18.740 1.00 83.62 115 PRO A CA 1
ATOM 901 C C . PRO A 1 115 ? 28.758 -18.379 -18.572 1.00 83.62 115 PRO A C 1
ATOM 903 O O . PRO A 1 115 ? 28.910 -17.467 -19.378 1.00 83.62 115 PRO A O 1
ATOM 906 N N . CYS A 1 116 ? 27.967 -18.253 -17.502 1.00 85.69 116 CYS A N 1
ATOM 907 C CA . CYS A 1 116 ? 27.205 -17.044 -17.191 1.00 85.69 116 CYS A CA 1
ATOM 908 C C . CYS A 1 116 ? 28.138 -15.859 -16.895 1.00 85.69 116 CYS A C 1
ATOM 910 O O . CYS A 1 116 ? 27.952 -14.768 -17.436 1.00 85.69 116 CYS A O 1
ATOM 912 N N . VAL A 1 117 ? 29.200 -16.093 -16.116 1.00 89.62 117 VAL A N 1
ATOM 913 C CA . VAL A 1 117 ? 30.236 -15.089 -15.814 1.00 89.62 117 VAL A CA 1
ATOM 914 C C . VAL A 1 117 ? 30.883 -14.558 -17.098 1.00 89.62 117 VAL A C 1
ATOM 916 O O . VAL A 1 117 ? 31.039 -13.345 -17.261 1.00 89.62 117 VAL A O 1
ATOM 919 N N . TYR A 1 118 ? 31.202 -15.438 -18.053 1.00 89.50 118 TYR A N 1
ATOM 920 C CA . TYR A 1 118 ? 31.754 -15.032 -19.350 1.00 89.50 118 TYR A CA 1
ATOM 921 C C . TYR A 1 118 ? 30.811 -14.094 -20.122 1.00 89.50 118 TYR A C 1
ATOM 923 O O . TYR A 1 118 ? 31.246 -13.076 -20.664 1.00 89.50 118 TYR A O 1
ATOM 931 N N . VAL A 1 119 ? 29.509 -14.393 -20.142 1.00 91.31 119 VAL A N 1
ATOM 932 C CA . VAL A 1 119 ? 28.521 -13.566 -20.850 1.00 91.31 119 VAL A CA 1
ATOM 933 C C . VAL A 1 119 ? 28.393 -12.181 -20.210 1.00 91.31 119 VAL A C 1
ATOM 935 O O . VAL A 1 119 ? 28.474 -11.171 -20.918 1.00 91.31 119 VAL A O 1
ATOM 938 N N . TRP A 1 120 ? 28.244 -12.120 -18.883 1.00 91.06 120 TRP A N 1
ATOM 939 C CA . TRP A 1 120 ? 28.040 -10.865 -18.154 1.00 91.06 120 TRP A CA 1
ATOM 940 C C . TRP A 1 120 ? 29.264 -9.954 -18.152 1.00 91.06 120 TRP A C 1
ATOM 942 O O . TRP A 1 120 ? 29.117 -8.747 -18.328 1.00 91.06 120 TRP A O 1
ATOM 952 N N . THR A 1 121 ? 30.472 -10.504 -18.029 1.00 91.50 121 THR A N 1
ATOM 953 C CA . THR A 1 121 ? 31.715 -9.710 -18.083 1.00 91.50 121 THR A CA 1
ATOM 954 C C . THR A 1 121 ? 31.893 -9.009 -19.431 1.00 91.50 121 THR A C 1
ATOM 956 O O . THR A 1 121 ? 32.302 -7.850 -19.480 1.00 91.50 121 THR A O 1
ATOM 959 N N . ARG A 1 122 ? 31.519 -9.669 -20.534 1.00 90.56 122 ARG A N 1
ATOM 960 C CA . ARG A 1 122 ? 31.547 -9.094 -21.889 1.00 90.56 122 ARG A CA 1
ATOM 961 C C . ARG A 1 122 ? 30.409 -8.102 -22.152 1.00 90.56 122 ARG A C 1
ATOM 963 O O . ARG A 1 122 ? 30.598 -7.169 -22.929 1.00 90.56 122 ARG A O 1
ATOM 970 N N . ALA A 1 123 ? 29.260 -8.267 -21.496 1.00 92.00 123 ALA A N 1
ATOM 971 C CA . ALA A 1 123 ? 28.154 -7.310 -21.554 1.00 92.00 123 ALA A CA 1
ATOM 972 C C . ALA A 1 123 ? 28.381 -6.072 -20.666 1.00 92.00 123 ALA A C 1
ATOM 974 O O . ALA A 1 123 ? 27.839 -5.008 -20.959 1.00 92.00 123 ALA A O 1
ATOM 975 N N . LEU A 1 124 ? 29.197 -6.181 -19.610 1.00 91.94 124 LEU A N 1
ATOM 976 C CA . LEU A 1 124 ? 29.389 -5.148 -18.586 1.00 91.94 124 LEU A CA 1
ATOM 977 C C . LEU A 1 124 ? 29.729 -3.750 -19.142 1.00 91.94 124 LEU A C 1
ATOM 979 O O . LEU A 1 124 ? 29.096 -2.786 -18.704 1.00 91.94 124 LEU A O 1
ATOM 983 N N . PRO A 1 125 ? 30.629 -3.589 -20.138 1.00 90.38 125 PRO A N 1
ATOM 984 C CA . PRO A 1 125 ? 30.916 -2.271 -20.705 1.00 90.38 125 PRO A CA 1
ATOM 985 C C . PRO A 1 125 ? 29.704 -1.641 -21.401 1.00 90.38 125 PRO A C 1
ATOM 987 O O . PRO A 1 125 ? 29.557 -0.422 -21.388 1.00 90.38 125 PRO A O 1
ATOM 990 N N . ALA A 1 126 ? 28.838 -2.463 -22.000 1.00 90.50 126 ALA A N 1
ATOM 991 C CA . ALA A 1 126 ? 27.601 -2.003 -22.619 1.00 90.50 126 ALA A CA 1
ATOM 992 C C . ALA A 1 126 ? 26.500 -1.745 -21.579 1.00 90.50 126 ALA A C 1
ATOM 994 O O . ALA A 1 126 ? 25.698 -0.846 -21.769 1.00 90.50 126 ALA A O 1
ATOM 995 N N . ILE A 1 127 ? 26.471 -2.474 -20.459 1.00 91.44 127 ILE A N 1
ATOM 996 C CA . ILE A 1 127 ? 25.548 -2.191 -19.345 1.00 91.44 127 ILE A CA 1
ATOM 997 C C . ILE A 1 127 ? 25.883 -0.841 -18.699 1.00 91.44 127 ILE A C 1
ATOM 999 O O . ILE A 1 127 ? 24.982 -0.062 -18.400 1.00 91.44 127 ILE A O 1
ATOM 1003 N N . PHE A 1 128 ? 27.174 -0.555 -18.513 1.00 91.69 128 PHE A N 1
ATOM 1004 C CA . PHE A 1 128 ? 27.634 0.709 -17.943 1.00 91.69 128 PHE A CA 1
ATOM 1005 C C . PHE A 1 128 ? 27.347 1.895 -18.867 1.00 91.69 128 PHE A C 1
ATOM 1007 O O . PHE A 1 128 ? 26.788 2.902 -18.438 1.00 91.69 128 PHE A O 1
ATOM 1014 N N . ASN A 1 129 ? 27.712 1.767 -20.145 1.00 90.62 129 ASN A N 1
ATOM 1015 C CA . ASN A 1 129 ? 27.382 2.754 -21.156 1.00 90.62 129 ASN A CA 1
ATOM 1016 C C . ASN A 1 129 ? 26.841 2.061 -22.418 1.00 90.62 129 ASN A C 1
ATOM 1018 O O . ASN A 1 129 ? 27.624 1.623 -23.269 1.00 90.62 129 ASN A O 1
ATOM 1022 N N . PRO A 1 130 ? 25.508 1.980 -22.561 1.00 86.25 130 PRO A N 1
ATOM 1023 C CA . PRO A 1 130 ? 24.878 1.316 -23.700 1.00 86.25 130 PRO A CA 1
ATOM 1024 C C . PRO A 1 130 ? 24.969 2.148 -24.983 1.00 86.25 130 PRO A C 1
ATOM 1026 O O . PRO A 1 130 ? 24.752 1.622 -26.078 1.00 86.25 130 PRO A O 1
ATOM 1029 N N . THR A 1 131 ? 25.310 3.438 -24.882 1.00 83.56 131 THR A N 1
ATOM 1030 C CA . THR A 1 131 ? 25.454 4.298 -26.058 1.00 83.56 131 THR A CA 1
ATOM 1031 C C . THR A 1 131 ? 26.662 3.885 -26.899 1.00 83.56 131 THR A C 1
ATOM 1033 O O . THR A 1 131 ? 27.753 3.617 -26.398 1.00 83.56 131 THR A O 1
ATOM 1036 N N . GLY A 1 132 ? 26.469 3.804 -28.217 1.00 80.12 132 GLY A N 1
ATOM 1037 C CA . GLY A 1 132 ? 27.565 3.568 -29.161 1.00 80.12 132 GLY A CA 1
ATOM 1038 C C . GLY A 1 132 ? 28.129 2.140 -29.200 1.00 80.12 132 GLY A C 1
ATOM 1039 O O . GLY A 1 132 ? 29.119 1.918 -29.900 1.00 80.12 132 GLY A O 1
ATOM 1040 N N . LYS A 1 133 ? 27.517 1.168 -28.511 1.00 88.12 133 LYS A N 1
ATOM 1041 C CA . LYS A 1 133 ? 27.837 -0.263 -28.647 1.00 88.12 133 LYS A CA 1
ATOM 1042 C C . LYS A 1 133 ? 26.847 -0.939 -29.590 1.00 88.12 133 LYS A C 1
ATOM 1044 O O . LYS A 1 133 ? 25.643 -0.709 -29.510 1.00 88.12 133 LYS A O 1
ATOM 1049 N N . VAL A 1 134 ? 27.357 -1.764 -30.495 1.00 89.69 134 VAL A N 1
ATOM 1050 C CA . VAL A 1 134 ? 26.560 -2.507 -31.473 1.00 89.69 134 VAL A CA 1
ATOM 1051 C C . VAL A 1 134 ? 26.933 -3.974 -31.373 1.00 89.69 134 VAL A C 1
ATOM 1053 O O . VAL A 1 134 ? 28.110 -4.332 -31.320 1.00 89.69 134 VAL A O 1
ATOM 1056 N N . CYS A 1 135 ? 25.918 -4.829 -31.306 1.00 92.19 135 CYS A N 1
ATOM 1057 C CA . CYS A 1 135 ? 26.126 -6.261 -31.402 1.00 92.19 135 CYS A CA 1
ATOM 1058 C C . CYS A 1 135 ? 26.491 -6.575 -32.860 1.00 92.19 135 CYS A C 1
ATOM 1060 O O . CYS A 1 135 ? 25.873 -6.026 -33.771 1.00 92.19 135 CYS A O 1
ATOM 1062 N N . VAL A 1 136 ? 27.469 -7.440 -33.106 1.00 92.25 136 VAL A N 1
ATOM 1063 C CA . VAL A 1 136 ? 27.858 -7.915 -34.443 1.00 92.25 136 VAL A CA 1
ATOM 1064 C C . VAL A 1 136 ? 28.208 -9.405 -34.390 1.00 92.25 136 VAL A C 1
ATOM 1066 O O . VAL A 1 136 ? 28.572 -9.896 -33.320 1.00 92.25 136 VAL A O 1
ATOM 1069 N N . PRO A 1 137 ? 28.094 -10.152 -35.503 1.00 92.44 137 PRO A N 1
ATOM 1070 C CA . PRO A 1 137 ? 28.576 -11.530 -35.564 1.00 92.44 137 PRO A CA 1
ATOM 1071 C C . PRO A 1 137 ? 30.073 -11.613 -35.245 1.00 92.44 137 PRO A C 1
ATOM 1073 O O . PRO A 1 137 ? 30.832 -10.711 -35.602 1.00 92.44 137 PRO A O 1
ATOM 1076 N N . ILE A 1 138 ? 30.505 -12.711 -34.617 1.00 89.94 138 ILE A N 1
ATOM 1077 C CA . ILE A 1 138 ? 31.900 -12.884 -34.174 1.00 89.94 138 ILE A CA 1
ATOM 1078 C C . ILE A 1 138 ? 32.920 -12.699 -35.313 1.00 89.94 138 ILE A C 1
ATOM 1080 O O . ILE A 1 138 ? 33.933 -12.046 -35.108 1.00 89.94 138 ILE A O 1
ATOM 1084 N N . ALA A 1 139 ? 32.602 -13.148 -36.533 1.00 88.88 139 ALA A N 1
ATOM 1085 C CA . ALA A 1 139 ? 33.472 -12.995 -37.703 1.00 88.88 139 ALA A CA 1
ATOM 1086 C C . ALA A 1 139 ? 33.776 -11.523 -38.039 1.00 88.88 139 ALA A C 1
ATOM 1088 O O . ALA A 1 139 ? 34.894 -11.186 -38.411 1.00 88.88 139 ALA A O 1
ATOM 1089 N N . VAL A 1 140 ? 32.795 -10.630 -37.860 1.00 89.44 140 VAL A N 1
ATOM 1090 C CA . VAL A 1 140 ? 32.979 -9.188 -38.088 1.00 89.44 140 VAL A CA 1
ATOM 1091 C C . VAL A 1 140 ? 33.834 -8.574 -36.975 1.00 89.44 140 VAL A C 1
ATOM 1093 O O . VAL A 1 140 ? 34.670 -7.719 -37.240 1.00 89.44 140 VAL A O 1
ATOM 1096 N N . ALA A 1 141 ? 33.658 -9.015 -35.727 1.00 89.38 141 ALA A N 1
ATOM 1097 C CA . ALA A 1 141 ? 34.479 -8.557 -34.605 1.00 89.38 141 ALA A CA 1
ATOM 1098 C C . ALA A 1 141 ? 35.942 -9.028 -34.705 1.00 89.38 141 ALA A C 1
ATOM 1100 O O . ALA A 1 141 ? 36.855 -8.270 -34.368 1.00 89.38 141 ALA A O 1
ATOM 1101 N N . ASP A 1 142 ? 36.163 -10.250 -35.189 1.00 91.62 142 ASP A N 1
ATOM 1102 C CA . ASP A 1 142 ? 37.496 -10.790 -35.461 1.00 91.62 142 ASP A CA 1
ATOM 1103 C C . ASP A 1 142 ? 38.180 -9.996 -36.583 1.00 91.62 142 ASP A C 1
ATOM 1105 O O . ASP A 1 142 ? 39.348 -9.636 -36.444 1.00 91.62 142 ASP A O 1
ATOM 1109 N N . GLU A 1 143 ? 37.442 -9.615 -37.631 1.00 88.25 143 GLU A N 1
ATOM 1110 C CA . GLU A 1 143 ? 37.962 -8.771 -38.713 1.00 88.25 143 GLU A CA 1
ATOM 1111 C C . GLU A 1 143 ? 38.352 -7.368 -38.221 1.00 88.25 143 GLU A C 1
ATOM 1113 O O . GLU A 1 143 ? 39.442 -6.876 -38.506 1.00 88.25 143 GLU A O 1
ATOM 1118 N N . ILE A 1 144 ? 37.522 -6.752 -37.377 1.00 89.44 144 ILE A N 1
ATOM 1119 C CA . ILE A 1 144 ? 37.848 -5.482 -36.709 1.00 89.44 144 ILE A CA 1
ATOM 1120 C C . ILE A 1 144 ? 39.119 -5.616 -35.857 1.00 89.44 144 ILE A C 1
ATOM 1122 O O . ILE A 1 144 ? 39.969 -4.723 -35.844 1.00 89.44 144 ILE A O 1
ATOM 1126 N N . THR A 1 145 ? 39.260 -6.730 -35.138 1.00 88.50 145 THR A N 1
ATOM 1127 C CA . THR A 1 145 ? 40.432 -7.006 -34.298 1.00 88.50 145 THR A CA 1
ATOM 1128 C C . THR A 1 145 ? 41.677 -7.207 -35.159 1.00 88.50 145 THR A C 1
ATOM 1130 O O . THR A 1 145 ? 42.735 -6.677 -34.829 1.00 88.50 145 THR A O 1
ATOM 1133 N N . ARG A 1 146 ? 41.548 -7.888 -36.303 1.00 92.19 146 ARG A N 1
ATOM 1134 C CA . ARG A 1 146 ? 42.612 -8.053 -37.300 1.00 92.19 146 ARG A CA 1
ATOM 1135 C C . ARG A 1 146 ? 43.086 -6.703 -37.835 1.00 92.19 146 ARG A C 1
ATOM 1137 O O . ARG A 1 146 ? 44.288 -6.450 -37.820 1.00 92.19 146 ARG A O 1
ATOM 1144 N N . ILE A 1 147 ? 42.163 -5.819 -38.222 1.00 87.69 147 ILE A N 1
ATOM 1145 C CA . ILE A 1 147 ? 42.483 -4.467 -38.712 1.00 87.69 147 ILE A CA 1
ATOM 1146 C C . ILE A 1 147 ? 43.191 -3.648 -37.625 1.00 87.69 147 ILE A C 1
ATOM 1148 O O . ILE A 1 147 ? 44.242 -3.063 -37.881 1.00 87.69 147 ILE A O 1
ATOM 1152 N N . LYS A 1 148 ? 42.676 -3.650 -36.390 1.00 88.88 148 LYS A N 1
ATOM 1153 C CA . LYS A 1 148 ? 43.297 -2.939 -35.258 1.00 88.88 148 LYS A CA 1
ATOM 1154 C C . LYS A 1 148 ? 44.685 -3.462 -34.913 1.00 88.88 148 LYS A C 1
ATOM 1156 O O . LYS A 1 148 ? 45.590 -2.675 -34.633 1.00 88.88 148 LYS A O 1
ATOM 1161 N N . ASN A 1 149 ? 44.861 -4.779 -34.929 1.00 88.00 149 ASN A N 1
ATOM 1162 C CA . ASN A 1 149 ? 46.159 -5.402 -34.713 1.00 88.00 149 ASN A CA 1
ATOM 1163 C C . ASN A 1 149 ? 47.124 -5.013 -35.841 1.00 88.00 149 ASN A C 1
ATOM 1165 O O . ASN A 1 149 ? 48.257 -4.644 -35.551 1.00 88.00 149 ASN A O 1
ATOM 1169 N N . GLY A 1 150 ? 46.664 -4.988 -37.097 1.00 84.81 150 GLY A N 1
ATOM 1170 C CA . GLY A 1 150 ? 47.436 -4.496 -38.241 1.00 84.81 150 GLY A CA 1
ATOM 1171 C C . GLY A 1 150 ? 47.874 -3.037 -38.085 1.00 84.81 150 GLY A C 1
ATOM 1172 O O . GLY A 1 150 ? 49.053 -2.737 -38.238 1.00 84.81 150 GLY A O 1
ATOM 1173 N N . GLN A 1 151 ? 46.964 -2.145 -37.680 1.00 83.62 151 GLN A N 1
ATOM 1174 C CA . GLN A 1 151 ? 47.277 -0.739 -37.386 1.00 83.62 151 GLN A CA 1
ATOM 1175 C C . GLN A 1 151 ? 48.270 -0.590 -36.229 1.00 83.62 151 GLN A C 1
ATOM 1177 O O . GLN A 1 151 ? 49.162 0.253 -36.272 1.00 83.62 151 GLN A O 1
ATOM 11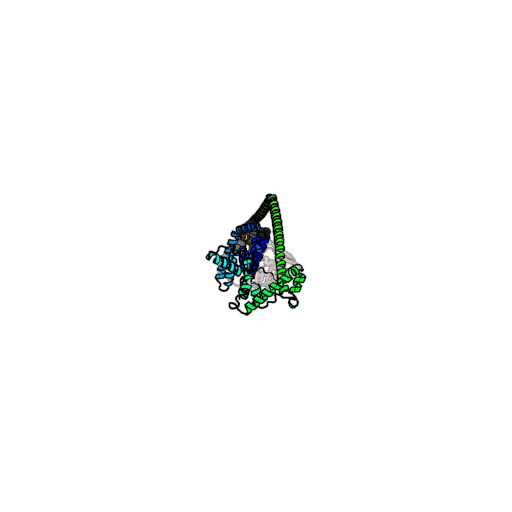82 N N . THR A 1 152 ? 48.134 -1.419 -35.193 1.00 80.25 152 THR A N 1
ATOM 1183 C CA . THR A 1 152 ? 49.052 -1.430 -34.049 1.00 80.25 152 THR A CA 1
ATOM 1184 C C . THR A 1 152 ? 50.446 -1.866 -34.493 1.00 80.25 152 THR A C 1
ATOM 1186 O O . THR A 1 152 ? 51.424 -1.200 -34.167 1.00 80.25 152 THR A O 1
ATOM 1189 N N . VAL A 1 153 ? 50.544 -2.929 -35.296 1.00 82.19 153 VAL A N 1
ATOM 1190 C CA . VAL A 1 153 ? 51.808 -3.409 -35.870 1.00 82.19 153 VAL A CA 1
ATOM 1191 C C . VAL A 1 153 ? 52.436 -2.366 -36.797 1.00 82.19 153 VAL A C 1
ATOM 1193 O O . VAL A 1 153 ? 53.632 -2.121 -36.681 1.00 82.19 153 VAL A O 1
ATOM 1196 N N . ALA A 1 154 ? 51.656 -1.710 -37.661 1.00 77.56 154 ALA A N 1
ATOM 1197 C CA . ALA A 1 154 ? 52.138 -0.624 -38.522 1.00 77.56 154 ALA A CA 1
ATOM 1198 C C . ALA A 1 154 ? 52.683 0.554 -37.695 1.00 77.56 154 ALA A C 1
ATOM 1200 O O . ALA A 1 154 ? 53.788 1.032 -37.939 1.00 77.56 154 ALA A O 1
ATOM 1201 N N . LYS A 1 155 ? 51.972 0.934 -36.623 1.00 81.12 155 LYS A N 1
ATOM 1202 C CA . LYS A 1 155 ? 52.418 1.968 -35.681 1.00 81.12 155 LYS A CA 1
ATOM 1203 C C . LYS A 1 155 ? 53.733 1.599 -34.984 1.00 81.12 155 LYS A C 1
ATOM 1205 O O . LYS A 1 155 ? 54.567 2.473 -34.779 1.00 81.12 155 LYS A O 1
ATOM 1210 N N . PHE A 1 156 ? 53.930 0.328 -34.626 1.00 80.69 156 PHE A N 1
ATOM 1211 C CA . PHE A 1 156 ? 55.195 -0.154 -34.055 1.00 80.69 156 PHE A CA 1
ATOM 1212 C C . PHE A 1 156 ? 56.337 -0.206 -35.077 1.00 80.69 156 PHE A C 1
ATOM 1214 O O . PHE A 1 156 ? 57.488 -0.019 -34.694 1.00 80.69 156 PHE A O 1
ATOM 1221 N N . LYS A 1 157 ? 56.034 -0.438 -36.359 1.00 82.44 157 LYS A N 1
ATOM 1222 C CA . LYS A 1 157 ? 57.019 -0.434 -37.452 1.00 82.44 157 LYS A CA 1
ATOM 1223 C C . LYS A 1 157 ? 57.449 0.970 -37.895 1.00 82.44 157 LYS A C 1
ATOM 1225 O O . LYS A 1 157 ? 58.431 1.083 -38.615 1.00 82.44 157 LYS A O 1
ATOM 1230 N N . GLY A 1 158 ? 56.770 2.023 -37.431 1.00 69.38 158 GLY A N 1
ATOM 1231 C CA . GLY A 1 158 ? 57.077 3.411 -37.791 1.00 69.38 158 GLY A CA 1
ATOM 1232 C C . GLY A 1 158 ? 56.443 3.874 -39.106 1.00 69.38 158 GLY A C 1
ATOM 1233 O O . GLY A 1 158 ? 56.691 5.001 -39.530 1.00 69.38 158 GLY A O 1
ATOM 1234 N N . ASP A 1 159 ? 55.589 3.052 -39.719 1.00 60.34 159 ASP A N 1
ATOM 1235 C CA . ASP A 1 159 ? 54.859 3.421 -40.929 1.00 60.34 159 ASP A CA 1
ATOM 1236 C C . ASP A 1 159 ? 53.734 4.404 -40.555 1.00 60.34 159 ASP A C 1
ATOM 1238 O O . ASP A 1 159 ? 52.816 4.080 -39.794 1.00 60.34 159 ASP A O 1
ATOM 1242 N N . SER A 1 160 ? 53.814 5.643 -41.053 1.00 41.66 160 SER A N 1
ATOM 1243 C CA . SER A 1 160 ? 52.736 6.629 -40.893 1.00 41.66 160 SER A CA 1
ATOM 1244 C C . SER A 1 160 ? 51.493 6.191 -41.685 1.00 41.66 160 SER A C 1
ATOM 1246 O O . SER A 1 160 ? 51.626 5.565 -42.736 1.00 41.66 160 SER A O 1
ATOM 1248 N N . PRO A 1 161 ? 50.266 6.482 -41.212 1.00 43.25 161 PRO A N 1
ATOM 1249 C CA . PRO A 1 161 ? 49.052 5.893 -41.763 1.00 43.25 161 PRO A CA 1
ATOM 1250 C C . PRO A 1 161 ? 48.626 6.614 -43.050 1.00 43.25 161 PRO A C 1
ATOM 1252 O O . PRO A 1 161 ? 47.747 7.469 -43.023 1.00 43.25 161 PRO A O 1
ATOM 1255 N N . THR A 1 162 ? 49.220 6.257 -44.185 1.00 36.50 162 THR A N 1
ATOM 1256 C CA . THR A 1 162 ? 48.725 6.608 -45.534 1.00 36.50 162 THR A CA 1
ATOM 1257 C C . THR A 1 162 ? 48.071 5.431 -46.256 1.00 36.50 162 THR A C 1
ATOM 1259 O O . THR A 1 162 ? 47.750 5.524 -47.432 1.00 36.50 162 THR A O 1
ATOM 1262 N N . VAL A 1 163 ? 47.765 4.342 -45.549 1.00 40.06 163 VAL A N 1
ATOM 1263 C CA . VAL A 1 163 ? 46.988 3.223 -46.101 1.00 40.06 163 VAL A CA 1
ATOM 1264 C C . VAL A 1 163 ? 45.559 3.296 -45.568 1.00 40.06 163 VAL A C 1
ATOM 1266 O O . VAL A 1 163 ? 45.165 2.544 -44.679 1.00 40.06 163 VAL A O 1
ATOM 1269 N N . THR A 1 164 ? 44.780 4.258 -46.062 1.00 36.94 164 THR A N 1
ATOM 1270 C CA . THR A 1 164 ? 43.311 4.239 -45.894 1.00 36.94 164 THR A CA 1
ATOM 1271 C C . THR A 1 164 ? 42.543 4.133 -47.210 1.00 36.94 164 THR A C 1
ATOM 1273 O O . THR A 1 164 ? 41.329 3.973 -47.164 1.00 36.94 164 THR A O 1
ATOM 1276 N N . GLU A 1 165 ? 43.221 4.074 -48.362 1.00 38.41 165 GLU A N 1
ATOM 1277 C CA . GLU A 1 165 ? 42.548 3.943 -49.666 1.00 38.41 165 GLU A CA 1
ATOM 1278 C C . GLU A 1 165 ? 42.812 2.599 -50.375 1.00 38.41 165 GLU A C 1
ATOM 1280 O O . GLU A 1 165 ? 41.882 2.020 -50.933 1.00 38.41 165 GLU A O 1
ATOM 1285 N N . GLU A 1 166 ? 44.001 1.993 -50.262 1.00 33.94 166 GLU A N 1
ATOM 1286 C CA . GLU A 1 166 ? 44.312 0.757 -51.015 1.00 33.94 166 GLU A CA 1
ATOM 1287 C C . GLU A 1 166 ? 43.665 -0.521 -50.451 1.00 33.94 166 GLU A C 1
ATOM 1289 O O . GLU A 1 166 ? 43.293 -1.419 -51.204 1.00 33.94 166 GLU A O 1
ATOM 1294 N N . ALA A 1 167 ? 43.449 -0.613 -49.134 1.00 36.31 167 ALA A N 1
ATOM 1295 C CA . ALA A 1 167 ? 42.850 -1.808 -48.526 1.00 36.31 167 ALA A CA 1
ATOM 1296 C C . ALA A 1 167 ? 41.321 -1.903 -48.727 1.00 36.31 167 ALA A C 1
ATOM 1298 O O . ALA A 1 167 ? 40.739 -2.970 -48.530 1.00 36.31 167 ALA A O 1
ATOM 1299 N N . VAL A 1 168 ? 40.667 -0.802 -49.121 1.00 38.41 168 VAL A N 1
ATOM 1300 C CA . VAL A 1 168 ? 39.210 -0.735 -49.337 1.00 38.41 168 VAL A CA 1
ATOM 1301 C C . VAL A 1 168 ? 38.844 -1.028 -50.798 1.00 38.41 168 VAL A C 1
ATOM 1303 O O . VAL A 1 168 ? 37.779 -1.588 -51.053 1.00 38.41 168 VAL A O 1
ATOM 1306 N 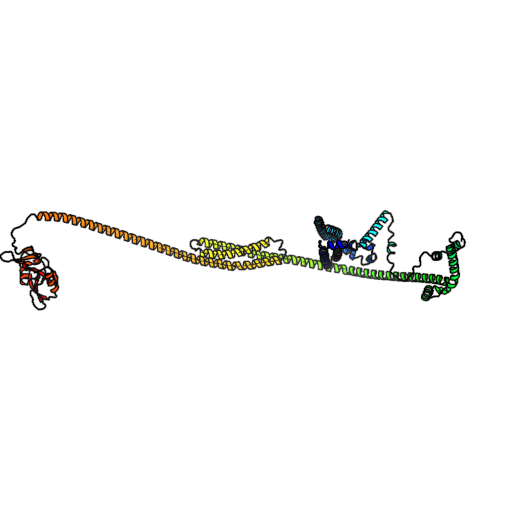N . ALA A 1 169 ? 39.745 -0.762 -51.749 1.00 32.94 169 ALA A N 1
ATOM 1307 C CA . ALA A 1 169 ? 39.506 -1.005 -53.174 1.00 32.94 169 ALA A CA 1
ATOM 1308 C C . ALA A 1 169 ? 39.434 -2.501 -53.557 1.00 32.94 169 ALA A C 1
ATOM 1310 O O . ALA A 1 169 ? 38.828 -2.848 -54.567 1.00 32.94 169 ALA A O 1
ATOM 1311 N N . MET A 1 170 ? 39.989 -3.413 -52.748 1.00 32.12 170 MET A N 1
ATOM 1312 C CA . MET A 1 170 ? 40.037 -4.846 -53.085 1.00 32.12 170 MET A CA 1
ATOM 1313 C C . MET A 1 170 ? 38.737 -5.630 -52.833 1.00 32.12 170 MET A C 1
ATOM 1315 O O . MET A 1 170 ? 38.657 -6.784 -53.244 1.00 32.12 170 MET A O 1
ATOM 1319 N N . ASN A 1 171 ? 37.721 -5.050 -52.180 1.00 40.16 171 ASN A N 1
ATOM 1320 C CA . ASN A 1 171 ? 36.517 -5.798 -51.770 1.00 40.16 171 ASN A CA 1
ATOM 1321 C C . ASN A 1 171 ? 35.188 -5.280 -52.346 1.00 40.16 171 ASN A C 1
ATOM 1323 O O . ASN A 1 171 ? 34.119 -5.731 -51.936 1.00 40.16 171 ASN A O 1
ATOM 1327 N N . THR A 1 172 ? 35.232 -4.386 -53.334 1.00 30.58 172 THR A N 1
ATOM 1328 C CA . THR A 1 172 ? 34.048 -3.949 -54.094 1.00 30.58 172 THR A CA 1
ATOM 1329 C C . THR A 1 172 ? 34.222 -4.231 -55.583 1.00 30.58 172 THR A C 1
ATOM 1331 O O . THR A 1 172 ? 34.156 -3.332 -56.412 1.00 30.58 172 THR A O 1
ATOM 1334 N N . GLY A 1 173 ? 34.457 -5.497 -55.923 1.00 29.52 173 GLY A N 1
ATOM 1335 C CA . GLY A 1 173 ? 34.269 -6.020 -57.274 1.00 29.52 173 GLY A CA 1
ATOM 1336 C C . GLY A 1 173 ? 32.909 -6.699 -57.352 1.00 29.52 173 GLY A C 1
ATOM 1337 O O . GLY A 1 173 ? 32.761 -7.855 -56.962 1.00 29.52 173 GLY A O 1
ATOM 1338 N N . THR A 1 174 ? 31.898 -5.959 -57.795 1.00 27.41 174 THR A N 1
ATOM 1339 C CA . THR A 1 174 ? 30.580 -6.484 -58.144 1.00 27.41 174 THR A CA 1
ATOM 1340 C C . THR A 1 174 ? 30.706 -7.631 -59.139 1.00 27.41 174 THR A C 1
ATOM 1342 O O . THR A 1 174 ? 31.403 -7.534 -60.147 1.00 27.41 174 THR A O 1
ATOM 1345 N N . ALA A 1 175 ? 29.985 -8.711 -58.848 1.00 31.52 175 ALA A N 1
ATOM 1346 C CA . ALA A 1 175 ? 29.725 -9.800 -59.766 1.00 31.52 175 ALA A CA 1
ATOM 1347 C C . ALA A 1 175 ? 29.172 -9.255 -61.092 1.00 31.52 175 ALA A C 1
ATOM 1349 O O . ALA A 1 175 ? 28.040 -8.787 -61.143 1.00 31.52 175 ALA A O 1
ATOM 1350 N N . ASN A 1 176 ? 29.970 -9.354 -62.152 1.00 29.77 176 ASN A N 1
ATOM 1351 C CA . ASN A 1 176 ? 29.497 -9.389 -63.527 1.00 29.77 176 ASN A CA 1
ATOM 1352 C C . ASN A 1 176 ? 30.110 -10.618 -64.194 1.00 29.77 176 ASN A C 1
ATOM 1354 O O . ASN A 1 176 ? 31.265 -10.648 -64.611 1.00 29.77 176 ASN A O 1
ATOM 1358 N N . THR A 1 177 ? 29.288 -11.655 -64.254 1.00 32.97 177 THR A N 1
ATOM 1359 C CA . THR A 1 177 ? 29.406 -12.776 -65.173 1.00 32.97 177 THR A CA 1
ATOM 1360 C C . THR A 1 177 ? 29.273 -12.269 -66.608 1.00 32.97 177 THR A C 1
ATOM 1362 O O . THR A 1 177 ? 28.165 -12.025 -67.073 1.00 32.97 177 THR A O 1
ATOM 1365 N N . TYR A 1 178 ? 30.391 -12.178 -67.320 1.00 29.02 178 TYR A N 1
ATOM 1366 C CA . TYR A 1 178 ? 30.461 -12.547 -68.732 1.00 29.02 178 TYR A CA 1
ATOM 1367 C C . TYR A 1 178 ? 31.682 -13.443 -68.887 1.00 29.02 178 TYR A C 1
ATOM 1369 O O . TYR A 1 178 ? 32.765 -13.112 -68.406 1.00 29.02 178 TYR A O 1
ATOM 1377 N N . GLY A 1 179 ? 31.463 -14.626 -69.461 1.00 31.64 179 GLY A N 1
ATOM 1378 C CA . GLY A 1 179 ? 32.440 -15.701 -69.550 1.00 31.64 179 GLY A CA 1
ATOM 1379 C C . GLY A 1 179 ? 33.752 -15.234 -70.165 1.00 31.64 179 GLY A C 1
ATOM 1380 O O . GLY A 1 179 ? 33.882 -15.123 -71.380 1.00 31.64 179 GLY A O 1
ATOM 1381 N N . ARG A 1 180 ? 34.750 -15.024 -69.311 1.00 25.73 180 ARG A N 1
ATOM 1382 C CA . ARG A 1 180 ? 36.138 -15.206 -69.697 1.00 25.73 180 ARG A CA 1
ATOM 1383 C C . ARG A 1 180 ? 36.343 -16.715 -69.717 1.00 25.73 180 ARG A C 1
ATOM 1385 O O . ARG A 1 180 ? 36.379 -17.336 -68.660 1.00 25.73 180 ARG A O 1
ATOM 1392 N N . CYS A 1 181 ? 36.419 -17.308 -70.906 1.00 27.78 181 CYS A N 1
ATOM 1393 C CA . CYS A 1 181 ? 37.051 -18.613 -71.044 1.00 27.78 181 CYS A CA 1
ATOM 1394 C C . CYS A 1 181 ? 38.463 -18.464 -70.469 1.00 27.78 181 CYS A C 1
ATOM 1396 O O . CYS A 1 181 ? 39.309 -17.789 -71.055 1.00 27.78 181 CYS A O 1
ATOM 1398 N N . GLU A 1 182 ? 38.685 -19.013 -69.279 1.00 29.38 182 GLU A N 1
ATOM 1399 C CA . GLU A 1 182 ? 40.017 -19.195 -68.723 1.00 29.38 182 GLU A CA 1
ATOM 1400 C C . GLU A 1 182 ? 40.735 -20.219 -69.605 1.00 29.38 182 GLU A C 1
ATOM 1402 O O . GLU A 1 182 ? 40.668 -21.426 -69.389 1.00 29.38 182 GLU A O 1
ATOM 1407 N N . THR A 1 183 ? 41.391 -19.742 -70.660 1.00 31.70 183 THR A N 1
ATOM 1408 C CA . THR A 1 183 ? 42.497 -20.478 -71.264 1.00 31.70 183 THR A CA 1
ATOM 1409 C C . THR A 1 183 ? 43.717 -20.353 -70.346 1.00 31.70 183 THR A C 1
ATOM 1411 O O . THR A 1 183 ? 43.887 -19.313 -69.698 1.00 31.70 183 THR A O 1
ATOM 1414 N N . PRO A 1 184 ? 44.566 -21.394 -70.243 1.00 32.56 184 PRO A 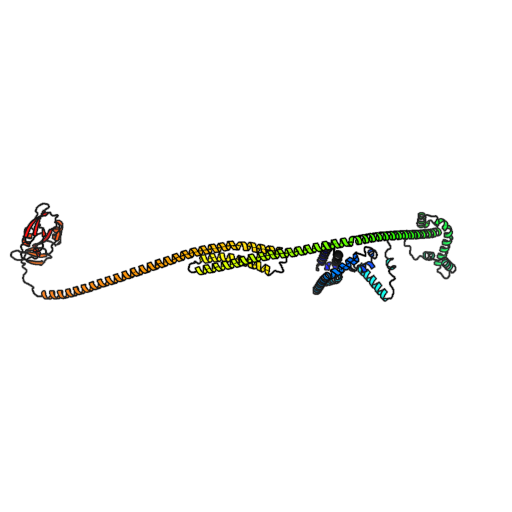N 1
ATOM 1415 C CA . PRO A 1 184 ? 45.691 -21.410 -69.313 1.00 32.56 184 PRO A CA 1
ATOM 1416 C C . PRO A 1 184 ? 46.557 -20.154 -69.473 1.00 32.56 184 PRO A C 1
ATOM 1418 O O . PRO A 1 184 ? 47.119 -19.906 -70.537 1.00 32.56 184 PRO A O 1
ATOM 1421 N N . GLN A 1 185 ? 46.682 -19.368 -68.402 1.00 39.88 185 GLN A N 1
ATOM 1422 C CA . GLN A 1 185 ? 47.389 -18.078 -68.333 1.00 39.88 185 GLN A CA 1
ATOM 1423 C C . GLN A 1 185 ? 48.910 -18.134 -68.605 1.00 39.88 185 GLN A C 1
ATOM 1425 O O . GLN A 1 185 ? 49.595 -17.137 -68.414 1.00 39.88 185 GLN A O 1
ATOM 1430 N N . ASN A 1 186 ? 49.445 -19.260 -69.081 1.00 41.97 186 ASN A N 1
ATOM 1431 C CA . ASN A 1 186 ? 50.874 -19.490 -69.296 1.00 41.97 186 ASN A CA 1
ATOM 1432 C C . ASN A 1 186 ? 51.189 -20.005 -70.717 1.00 41.97 186 ASN A C 1
ATOM 1434 O O . ASN A 1 186 ? 52.031 -20.886 -70.870 1.00 41.97 186 ASN A O 1
ATOM 1438 N N . SER A 1 187 ? 50.536 -19.472 -71.762 1.00 44.72 187 SER A N 1
ATOM 1439 C CA . SER A 1 187 ? 51.016 -19.661 -73.145 1.00 44.72 187 SER A CA 1
ATOM 1440 C C . SER A 1 187 ? 52.075 -18.592 -73.479 1.00 44.72 187 SER A C 1
ATOM 1442 O O . SER A 1 187 ? 51.818 -17.411 -73.213 1.00 44.72 187 SER A O 1
ATOM 1444 N N . PRO A 1 188 ? 53.249 -18.947 -74.047 1.00 49.38 188 PRO A N 1
ATOM 1445 C CA . PRO A 1 188 ? 54.316 -17.997 -74.397 1.00 49.38 188 PRO A CA 1
ATOM 1446 C C . PRO A 1 188 ? 53.826 -16.814 -75.247 1.00 49.38 188 PRO A C 1
ATOM 1448 O O . PRO A 1 188 ? 54.292 -15.693 -75.079 1.00 49.38 188 PRO A O 1
ATOM 1451 N N . GLU A 1 189 ? 52.821 -17.054 -76.088 1.00 52.53 189 GLU A N 1
ATOM 1452 C CA . GLU A 1 189 ? 52.254 -16.111 -77.059 1.00 52.53 189 GLU A CA 1
ATOM 1453 C C . GLU A 1 189 ? 51.588 -14.885 -76.412 1.00 52.53 189 GLU A C 1
ATOM 1455 O O . GLU A 1 189 ? 51.639 -13.788 -76.961 1.00 52.53 189 GLU A O 1
ATOM 1460 N N . LYS A 1 190 ? 50.986 -15.022 -75.220 1.00 55.31 190 LYS A N 1
ATOM 1461 C CA . LYS A 1 190 ? 50.305 -13.893 -74.558 1.00 55.31 190 LYS A CA 1
ATOM 1462 C C . LYS A 1 190 ? 51.290 -12.916 -73.908 1.00 55.31 190 LYS A C 1
ATOM 1464 O O . LYS A 1 190 ? 51.016 -11.726 -73.886 1.00 55.31 190 LYS A O 1
ATOM 1469 N N . ARG A 1 191 ? 52.449 -13.403 -73.441 1.00 59.78 191 ARG A N 1
ATOM 1470 C CA . ARG A 1 191 ? 53.531 -12.559 -72.891 1.00 59.78 191 ARG A CA 1
ATOM 1471 C C . ARG A 1 191 ? 54.228 -11.723 -73.965 1.00 59.78 191 ARG A C 1
ATOM 1473 O O . ARG A 1 191 ? 54.741 -10.661 -73.648 1.00 59.78 191 ARG A O 1
ATOM 1480 N N . VAL A 1 192 ? 54.255 -12.213 -75.205 1.00 70.12 192 VAL A N 1
ATOM 1481 C CA . VAL A 1 192 ? 54.893 -11.535 -76.344 1.00 70.12 192 VAL A CA 1
ATOM 1482 C C . VAL A 1 192 ? 54.062 -10.343 -76.831 1.00 70.12 192 VAL A C 1
ATOM 1484 O O . VAL A 1 192 ? 54.633 -9.332 -77.232 1.00 70.12 192 VAL A O 1
ATOM 1487 N N . ARG A 1 193 ? 52.727 -10.410 -76.721 1.00 69.69 193 ARG A N 1
ATOM 1488 C CA . ARG A 1 193 ? 51.825 -9.295 -77.068 1.00 69.69 193 ARG A CA 1
ATOM 1489 C C . ARG A 1 193 ? 52.043 -8.031 -76.232 1.00 69.69 193 ARG A C 1
ATOM 1491 O O . ARG A 1 193 ? 51.808 -6.941 -76.742 1.00 69.69 193 ARG A O 1
ATOM 1498 N N . ASP A 1 194 ? 52.531 -8.168 -75.002 1.00 73.75 194 ASP A N 1
ATOM 1499 C CA . ASP A 1 194 ? 52.797 -7.044 -74.095 1.00 73.75 194 ASP A CA 1
ATOM 1500 C C . ASP A 1 194 ? 54.187 -6.404 -74.313 1.00 73.75 194 ASP A C 1
ATOM 1502 O O . ASP A 1 194 ? 54.523 -5.437 -73.633 1.00 73.75 194 ASP A O 1
ATOM 1506 N N . TYR A 1 195 ? 55.017 -6.929 -75.228 1.00 79.50 195 TYR A N 1
ATOM 1507 C CA . TYR A 1 195 ? 56.350 -6.383 -75.507 1.00 79.50 195 TYR A CA 1
ATOM 1508 C C . TYR A 1 195 ? 56.303 -5.143 -76.405 1.00 79.50 195 TYR A C 1
ATOM 1510 O O . TYR A 1 195 ? 55.575 -5.085 -77.408 1.00 79.50 195 TYR A O 1
ATOM 1518 N N . ASP A 1 196 ? 57.143 -4.165 -76.062 1.00 78.12 196 ASP A N 1
ATOM 1519 C CA . ASP A 1 196 ? 57.376 -2.974 -76.876 1.00 78.12 196 ASP A CA 1
ATOM 1520 C C . ASP A 1 196 ? 58.084 -3.346 -78.191 1.00 78.12 196 ASP A C 1
ATOM 1522 O O . ASP A 1 196 ? 58.781 -4.359 -78.288 1.00 78.12 196 ASP A O 1
ATOM 1526 N N . GLU A 1 197 ? 57.939 -2.513 -79.226 1.00 77.19 197 GLU A N 1
ATOM 1527 C CA . GLU A 1 197 ? 58.517 -2.771 -80.557 1.00 77.19 197 GLU A CA 1
ATOM 1528 C C . GLU A 1 197 ? 60.049 -2.937 -80.510 1.00 77.19 197 GLU A C 1
ATOM 1530 O O . GLU A 1 197 ? 60.604 -3.784 -81.207 1.00 77.19 197 GLU A O 1
ATOM 1535 N N . SER A 1 198 ? 60.732 -2.215 -79.615 1.00 80.75 198 SER A N 1
ATOM 1536 C CA . SER A 1 198 ? 62.174 -2.361 -79.370 1.00 80.75 198 SER A CA 1
ATOM 1537 C C . SER A 1 198 ? 62.541 -3.714 -78.755 1.00 80.75 198 SER A C 1
ATOM 1539 O O . SER A 1 198 ? 63.506 -4.339 -79.191 1.00 80.75 198 SER A O 1
ATOM 1541 N N . GLN A 1 199 ? 61.753 -4.190 -77.787 1.00 81.88 199 GLN A N 1
ATOM 1542 C CA . GLN A 1 199 ? 61.961 -5.472 -77.111 1.00 81.88 199 GLN A CA 1
ATOM 1543 C C . GLN A 1 199 ? 61.722 -6.647 -78.064 1.00 81.88 199 GLN A C 1
ATOM 1545 O O . GLN A 1 199 ? 62.486 -7.611 -78.071 1.00 81.88 199 GLN A O 1
ATOM 1550 N N . LEU A 1 200 ? 60.695 -6.551 -78.914 1.00 82.00 200 LEU A N 1
ATOM 1551 C CA . LEU A 1 200 ? 60.422 -7.550 -79.948 1.00 82.00 200 LEU A CA 1
ATOM 1552 C C . LEU A 1 200 ? 61.580 -7.654 -80.948 1.00 82.00 200 LEU A C 1
ATOM 1554 O O . LEU A 1 200 ? 62.045 -8.756 -81.243 1.00 82.00 200 LEU A O 1
ATOM 1558 N N . GLN A 1 201 ? 62.081 -6.515 -81.430 1.00 83.19 201 GLN A N 1
ATOM 1559 C CA . GLN A 1 201 ? 63.203 -6.467 -82.370 1.00 83.19 201 GLN A CA 1
ATOM 1560 C C . GLN A 1 201 ? 64.514 -6.957 -81.731 1.00 83.19 201 GLN A C 1
ATOM 1562 O O . GLN A 1 201 ? 65.273 -7.683 -82.370 1.00 83.19 201 GLN A O 1
ATOM 1567 N N . GLU A 1 202 ? 64.780 -6.634 -80.461 1.00 85.31 202 GLU A N 1
ATOM 1568 C CA . GLU A 1 202 ? 65.954 -7.119 -79.716 1.00 85.31 202 GLU A CA 1
ATOM 1569 C C . GLU A 1 202 ? 65.987 -8.652 -79.618 1.00 85.31 202 GLU A C 1
ATOM 1571 O O . GLU A 1 202 ? 67.026 -9.273 -79.871 1.00 85.31 202 GLU A O 1
ATOM 1576 N N . ILE A 1 203 ? 64.842 -9.265 -79.302 1.00 84.06 203 ILE A N 1
ATOM 1577 C CA . ILE A 1 203 ? 64.704 -10.720 -79.164 1.00 84.06 203 ILE A CA 1
ATOM 1578 C C . ILE A 1 203 ? 64.861 -11.419 -80.521 1.00 84.06 203 ILE A C 1
ATOM 1580 O O . ILE A 1 203 ? 65.506 -12.466 -80.612 1.00 84.06 203 ILE A O 1
ATOM 1584 N N . VAL A 1 204 ? 64.305 -10.845 -81.593 1.00 83.88 204 VAL A N 1
ATOM 1585 C CA . VAL A 1 204 ? 64.377 -11.423 -82.946 1.00 83.88 204 VAL A CA 1
ATOM 1586 C C . VAL A 1 204 ? 65.772 -11.300 -83.563 1.00 83.88 204 VAL A C 1
ATOM 1588 O O . VAL A 1 204 ? 66.210 -12.232 -84.247 1.00 83.88 204 VAL A O 1
ATOM 1591 N N . ASN A 1 205 ? 66.480 -10.202 -83.288 1.00 84.94 205 ASN A N 1
ATOM 1592 C CA . ASN A 1 205 ? 67.830 -9.948 -83.796 1.00 84.94 205 ASN A CA 1
ATOM 1593 C C . ASN A 1 205 ? 68.917 -10.749 -83.059 1.00 84.94 205 ASN A C 1
ATOM 1595 O O . ASN A 1 205 ? 69.991 -10.965 -83.619 1.00 84.94 205 ASN A O 1
ATOM 1599 N N . ASN A 1 206 ? 68.633 -11.254 -81.851 1.00 85.62 206 ASN A N 1
ATOM 1600 C CA . ASN A 1 206 ? 69.555 -12.070 -81.051 1.00 85.62 206 ASN A CA 1
ATOM 1601 C C . ASN A 1 206 ? 69.010 -13.492 -80.782 1.00 85.62 206 ASN A C 1
ATOM 1603 O O . ASN A 1 206 ? 68.840 -13.887 -79.625 1.00 85.62 206 ASN A O 1
ATOM 1607 N N . PRO A 1 207 ? 68.761 -14.316 -81.819 1.00 79.69 207 PRO A N 1
ATOM 1608 C CA . PRO A 1 207 ? 68.014 -15.570 -81.686 1.00 79.69 207 PRO A CA 1
ATOM 1609 C C . PRO A 1 207 ? 68.714 -16.650 -80.845 1.00 79.69 207 PRO A C 1
ATOM 1611 O O . PRO A 1 207 ? 68.059 -17.583 -80.393 1.00 79.69 207 PRO A O 1
ATOM 1614 N N . THR A 1 208 ? 70.029 -16.552 -80.623 1.00 77.88 208 THR A N 1
ATOM 1615 C CA . THR A 1 208 ? 70.809 -17.509 -79.815 1.00 77.88 208 THR A CA 1
ATOM 1616 C C . THR A 1 208 ? 70.721 -17.256 -78.308 1.00 77.88 208 THR A C 1
ATOM 1618 O O . THR A 1 208 ? 71.052 -18.146 -77.528 1.00 77.88 208 THR A O 1
ATOM 1621 N N . MET A 1 209 ? 70.276 -16.063 -77.892 1.00 75.00 209 MET A N 1
ATOM 1622 C CA . MET A 1 209 ? 70.183 -15.642 -76.485 1.00 75.00 209 MET A CA 1
ATOM 1623 C C . MET A 1 209 ? 68.822 -15.965 -75.849 1.00 75.00 209 MET A C 1
ATOM 1625 O O . MET A 1 209 ? 68.690 -15.937 -74.626 1.00 75.00 209 MET A O 1
ATOM 1629 N N . TYR A 1 210 ? 67.810 -16.289 -76.659 1.00 79.38 210 TYR A N 1
ATOM 1630 C CA . TYR A 1 210 ? 66.432 -16.504 -76.216 1.00 79.38 210 TYR A CA 1
ATOM 1631 C C . TYR A 1 210 ? 65.904 -17.875 -76.655 1.00 79.38 210 TYR A C 1
ATOM 1633 O O . TYR A 1 210 ? 66.429 -18.519 -77.559 1.00 79.38 210 TYR A O 1
ATOM 1641 N N . ASN A 1 211 ? 64.840 -18.344 -75.998 1.00 80.38 211 ASN A N 1
ATOM 1642 C CA . ASN A 1 211 ? 64.191 -19.607 -76.346 1.00 80.38 211 ASN A CA 1
ATOM 1643 C C . ASN A 1 211 ? 63.633 -19.547 -77.781 1.00 80.38 211 ASN A C 1
ATOM 1645 O O . ASN A 1 211 ? 62.895 -18.620 -78.110 1.00 80.38 211 ASN A O 1
ATOM 1649 N N . ALA A 1 212 ? 63.918 -20.561 -78.602 1.00 77.62 212 ALA A N 1
ATOM 1650 C CA . ALA A 1 212 ? 63.467 -20.642 -79.991 1.00 77.62 212 ALA A CA 1
ATOM 1651 C C . ALA A 1 212 ? 61.946 -20.452 -80.160 1.00 77.62 212 ALA A C 1
ATOM 1653 O O . ALA A 1 212 ? 61.521 -19.735 -81.059 1.00 77.62 212 ALA A O 1
ATOM 1654 N N . GLN A 1 213 ? 61.120 -21.006 -79.263 1.00 76.19 213 GLN A N 1
ATOM 1655 C CA . GLN A 1 213 ? 59.663 -20.808 -79.302 1.00 76.19 213 GLN A CA 1
ATOM 1656 C C . GLN A 1 213 ? 59.258 -19.357 -79.005 1.00 76.19 213 GLN A C 1
ATOM 1658 O O . GLN A 1 213 ? 58.286 -18.856 -79.569 1.00 76.19 213 GLN A O 1
ATOM 1663 N N . MET A 1 214 ? 60.010 -18.669 -78.142 1.00 77.38 214 MET A N 1
ATOM 1664 C CA . MET A 1 214 ? 59.790 -17.257 -77.828 1.00 77.38 214 MET A CA 1
ATOM 1665 C C . MET A 1 214 ? 60.174 -16.370 -79.015 1.00 77.38 214 MET A C 1
ATOM 1667 O O . MET A 1 214 ? 59.420 -15.471 -79.367 1.00 77.38 214 MET A O 1
ATOM 1671 N N . VAL A 1 215 ? 61.307 -16.658 -79.665 1.00 79.94 215 VAL A N 1
ATOM 1672 C CA . VAL A 1 215 ? 61.771 -15.940 -80.865 1.00 79.94 215 VAL A CA 1
ATOM 1673 C C . VAL A 1 215 ? 60.781 -16.112 -82.018 1.00 79.94 215 VAL A C 1
ATOM 1675 O O . VAL A 1 215 ? 60.424 -15.132 -82.664 1.00 79.94 215 VAL A O 1
ATOM 1678 N N . GLU A 1 216 ? 60.284 -17.331 -82.242 1.00 80.69 216 GLU A N 1
ATOM 1679 C CA . GLU A 1 216 ? 59.247 -17.626 -83.241 1.00 80.69 216 GLU A CA 1
ATOM 1680 C C . GLU A 1 216 ? 57.955 -16.847 -82.952 1.00 80.69 216 GLU A C 1
ATOM 1682 O O . GLU A 1 216 ? 57.377 -16.235 -83.846 1.00 80.69 216 GLU A O 1
ATOM 1687 N N . SER A 1 217 ? 57.530 -16.818 -81.685 1.00 78.94 217 SER A N 1
ATOM 1688 C CA . SER A 1 217 ? 56.346 -16.069 -81.253 1.00 78.94 217 SER A CA 1
ATOM 1689 C C . SER A 1 217 ? 56.533 -14.559 -81.437 1.00 78.94 217 SER A C 1
ATOM 1691 O O . SER A 1 217 ? 55.613 -13.890 -81.894 1.00 78.94 217 SER A O 1
ATOM 1693 N N . CYS A 1 218 ? 57.730 -14.022 -81.164 1.00 80.06 218 CYS A N 1
ATOM 1694 C CA . CYS A 1 218 ? 58.059 -12.612 -81.406 1.00 80.06 218 CYS A CA 1
ATOM 1695 C C . CYS A 1 218 ? 58.057 -12.274 -82.902 1.00 80.06 218 CYS A C 1
ATOM 1697 O O . CYS A 1 218 ? 57.528 -11.236 -83.282 1.00 80.06 218 CYS A O 1
ATOM 1699 N N . ARG A 1 219 ? 58.583 -13.154 -83.769 1.00 82.62 219 ARG A N 1
ATOM 1700 C CA . ARG A 1 219 ? 58.522 -12.967 -85.232 1.00 82.62 219 ARG A CA 1
ATOM 1701 C C . ARG A 1 219 ? 57.084 -12.942 -85.742 1.00 82.62 219 ARG A C 1
ATOM 1703 O O . ARG A 1 219 ? 56.749 -12.087 -86.555 1.00 82.62 219 ARG A O 1
ATOM 1710 N N . LYS A 1 220 ? 56.244 -13.855 -85.246 1.00 81.81 220 LYS A N 1
ATOM 1711 C CA . LYS A 1 220 ? 54.814 -13.899 -85.575 1.00 81.81 220 LYS A CA 1
ATOM 1712 C C . LYS A 1 220 ? 54.090 -12.635 -85.112 1.00 81.81 220 LYS A C 1
ATOM 1714 O O . LYS A 1 220 ? 53.365 -12.045 -85.899 1.00 81.81 220 LYS A O 1
ATOM 1719 N N . GLU A 1 221 ? 54.339 -12.176 -83.888 1.00 82.06 221 GLU A N 1
ATOM 1720 C CA . GLU A 1 221 ? 53.746 -10.942 -83.357 1.00 82.06 221 GLU A CA 1
ATOM 1721 C C . GLU A 1 221 ? 54.169 -9.696 -84.155 1.00 82.06 221 GLU A C 1
ATOM 1723 O O . GLU A 1 221 ? 53.329 -8.850 -84.452 1.00 82.06 221 GLU A O 1
ATOM 1728 N N . ILE A 1 222 ? 55.442 -9.584 -84.558 1.00 81.81 222 ILE A N 1
ATOM 1729 C CA . ILE A 1 222 ? 55.906 -8.484 -85.424 1.00 81.81 222 ILE A CA 1
ATOM 1730 C C . ILE A 1 222 ? 55.163 -8.506 -86.767 1.00 81.81 222 ILE A C 1
ATOM 1732 O O . ILE A 1 222 ? 54.661 -7.467 -87.189 1.00 81.81 222 ILE A O 1
ATOM 1736 N N . ALA A 1 223 ? 55.032 -9.676 -87.402 1.00 81.62 223 ALA A N 1
ATOM 1737 C CA . ALA A 1 223 ? 54.302 -9.811 -88.664 1.00 81.62 223 ALA A CA 1
ATOM 1738 C C . ALA A 1 223 ? 52.820 -9.417 -88.515 1.00 81.62 223 ALA A C 1
ATOM 1740 O O . ALA A 1 223 ? 52.301 -8.642 -89.315 1.00 81.62 223 ALA A O 1
ATOM 1741 N N . ILE A 1 224 ? 52.165 -9.863 -87.437 1.00 80.44 224 ILE A N 1
ATOM 1742 C CA . ILE A 1 224 ? 50.779 -9.493 -87.118 1.00 80.44 224 ILE A CA 1
ATOM 1743 C C . ILE A 1 224 ? 50.649 -7.972 -86.945 1.00 80.44 224 ILE A C 1
ATOM 1745 O O . ILE A 1 224 ? 49.690 -7.389 -87.444 1.00 80.44 224 ILE A O 1
ATOM 1749 N N . ARG A 1 225 ? 51.608 -7.307 -86.283 1.00 80.31 225 ARG A N 1
ATOM 1750 C CA . ARG A 1 225 ? 51.612 -5.843 -86.089 1.00 80.31 225 ARG A CA 1
ATOM 1751 C C . ARG A 1 225 ? 51.870 -5.055 -87.373 1.00 80.31 225 ARG A C 1
ATOM 1753 O O . ARG A 1 225 ? 51.360 -3.946 -87.515 1.00 80.31 225 ARG A O 1
ATOM 1760 N N . GLU A 1 226 ? 52.667 -5.582 -88.294 1.00 81.00 226 GLU A N 1
ATOM 1761 C CA . GLU A 1 226 ? 52.884 -4.954 -89.601 1.00 81.00 226 GLU A CA 1
ATOM 1762 C C . GLU A 1 226 ? 51.642 -5.070 -90.488 1.00 81.00 226 GLU A C 1
ATOM 1764 O O . GLU A 1 226 ? 51.205 -4.074 -91.066 1.00 81.00 226 GLU A O 1
ATOM 1769 N N . GLU A 1 227 ? 51.020 -6.249 -90.530 1.00 80.56 227 GLU A N 1
ATOM 1770 C CA . GLU A 1 227 ? 49.770 -6.478 -91.261 1.00 80.56 227 GLU A CA 1
ATOM 1771 C C . GLU A 1 227 ? 48.597 -5.693 -90.660 1.00 80.56 227 GLU A C 1
ATOM 1773 O O . GLU A 1 227 ? 47.715 -5.228 -91.384 1.00 80.56 227 GLU A O 1
ATOM 1778 N N . SER A 1 228 ? 48.584 -5.497 -89.340 1.00 79.31 228 SER A N 1
ATOM 1779 C CA . SER A 1 228 ? 47.481 -4.827 -88.651 1.00 79.31 228 SER A CA 1
ATOM 1780 C C . SER A 1 228 ? 47.394 -3.329 -88.942 1.00 79.31 228 SER A C 1
ATOM 1782 O O . SER A 1 228 ? 46.287 -2.784 -88.981 1.00 79.31 228 SER A O 1
ATOM 1784 N N . LYS A 1 229 ? 48.521 -2.679 -89.270 1.00 80.88 229 LYS A N 1
ATOM 1785 C CA . LYS A 1 229 ? 48.557 -1.275 -89.724 1.00 80.88 229 LYS A CA 1
ATOM 1786 C C . LYS A 1 229 ? 47.686 -1.044 -90.963 1.00 80.88 229 LYS A C 1
ATOM 1788 O O . LYS A 1 229 ? 47.103 0.026 -91.100 1.00 80.88 229 LYS A O 1
ATOM 1793 N N . ALA A 1 230 ? 47.536 -2.044 -91.837 1.00 80.75 230 ALA A N 1
ATOM 1794 C CA . ALA A 1 230 ? 46.684 -1.937 -93.023 1.00 80.75 230 ALA A CA 1
ATOM 1795 C C . ALA A 1 230 ? 45.178 -1.883 -92.692 1.00 80.75 230 ALA A C 1
ATOM 1797 O O . ALA A 1 230 ? 44.391 -1.397 -93.502 1.00 80.75 230 ALA A O 1
ATOM 1798 N N . PHE A 1 231 ? 44.773 -2.362 -91.510 1.00 80.81 231 PHE A N 1
ATOM 1799 C CA . PHE A 1 231 ? 43.371 -2.448 -91.086 1.00 80.81 231 PHE A CA 1
ATOM 1800 C C . PHE A 1 231 ? 42.962 -1.355 -90.083 1.00 80.81 231 PHE A C 1
ATOM 1802 O O . PHE A 1 231 ? 41.782 -1.247 -89.747 1.00 80.81 231 PHE A O 1
ATOM 1809 N N . GLU A 1 232 ? 43.901 -0.526 -89.616 1.00 79.81 232 GLU A N 1
ATOM 1810 C CA . GLU A 1 232 ? 43.678 0.447 -88.538 1.00 79.81 232 GLU A CA 1
ATOM 1811 C C . GLU A 1 232 ? 42.627 1.511 -88.884 1.00 79.81 232 GLU A C 1
ATOM 1813 O O . GLU A 1 232 ? 41.683 1.731 -88.120 1.00 79.81 232 GLU A O 1
ATOM 1818 N N . ASP A 1 233 ? 42.731 2.112 -90.069 1.00 82.44 233 ASP A N 1
ATOM 1819 C CA . ASP A 1 233 ? 41.781 3.132 -90.524 1.00 82.44 233 ASP A CA 1
ATOM 1820 C C . ASP A 1 233 ? 40.390 2.546 -90.791 1.00 82.44 233 ASP A C 1
ATOM 1822 O O . ASP A 1 233 ? 39.372 3.191 -90.536 1.00 82.44 233 ASP A O 1
ATOM 1826 N N . GLN A 1 234 ? 40.327 1.293 -91.250 1.00 82.56 234 GLN A N 1
ATOM 1827 C CA . GLN A 1 234 ? 39.065 0.603 -91.494 1.00 82.56 234 GLN A CA 1
ATOM 1828 C C . GLN A 1 234 ? 38.337 0.301 -90.176 1.00 82.56 234 GLN A C 1
ATOM 1830 O O . GLN A 1 234 ? 37.144 0.581 -90.053 1.00 82.56 234 GLN A O 1
ATOM 1835 N N . ILE A 1 235 ? 39.045 -0.224 -89.175 1.00 82.00 235 ILE A N 1
ATOM 1836 C CA . ILE A 1 235 ? 38.455 -0.650 -87.898 1.00 82.00 235 ILE A CA 1
ATOM 1837 C C . ILE A 1 235 ? 37.970 0.541 -87.065 1.00 82.00 235 ILE A C 1
ATOM 1839 O O . ILE A 1 235 ? 36.914 0.449 -86.436 1.00 82.00 235 ILE A O 1
ATOM 1843 N N . LYS A 1 236 ? 38.653 1.691 -87.121 1.00 83.94 236 LYS A N 1
ATOM 1844 C CA . LYS A 1 236 ? 38.198 2.923 -86.449 1.00 83.94 236 LYS A CA 1
ATOM 1845 C C . LYS A 1 236 ? 36.808 3.376 -86.910 1.00 83.94 236 LYS A C 1
ATOM 1847 O O . LYS A 1 236 ? 36.060 3.952 -86.122 1.00 83.94 236 LYS A O 1
ATOM 1852 N N . THR A 1 237 ? 36.421 3.076 -88.153 1.00 86.44 237 THR A N 1
ATOM 1853 C CA . THR A 1 237 ? 35.085 3.418 -88.680 1.00 86.44 237 THR A CA 1
ATOM 1854 C C . THR A 1 237 ? 33.975 2.457 -88.250 1.00 86.44 237 THR A C 1
ATOM 1856 O O . THR A 1 237 ? 32.800 2.767 -88.447 1.00 86.44 237 THR A O 1
ATOM 1859 N N . PHE A 1 238 ? 34.309 1.305 -87.661 1.00 87.06 238 PHE A N 1
ATOM 1860 C CA . PHE A 1 238 ? 33.314 0.326 -87.231 1.00 87.06 238 PHE A CA 1
ATOM 1861 C C . PHE A 1 238 ? 32.612 0.750 -85.937 1.00 87.06 238 PHE A C 1
ATOM 1863 O O . PHE A 1 238 ? 33.173 1.412 -85.061 1.00 87.06 238 PHE A O 1
ATOM 1870 N N . ASP A 1 239 ? 31.354 0.348 -85.816 1.00 84.75 239 ASP A N 1
ATOM 1871 C CA . ASP A 1 239 ? 30.537 0.450 -84.617 1.00 84.75 239 ASP A CA 1
ATOM 1872 C C . ASP A 1 239 ? 30.861 -0.675 -83.620 1.00 84.75 239 ASP A C 1
ATOM 1874 O O . ASP A 1 239 ? 31.469 -1.696 -83.944 1.00 84.75 239 ASP A O 1
ATOM 1878 N N . ASN A 1 240 ? 30.468 -0.483 -82.359 1.00 78.62 240 ASN A N 1
ATOM 1879 C CA . ASN A 1 240 ? 30.838 -1.404 -81.278 1.00 78.62 240 ASN A CA 1
ATOM 1880 C C . ASN A 1 240 ? 30.238 -2.809 -81.452 1.00 78.62 240 ASN A C 1
ATOM 1882 O O . ASN A 1 240 ? 30.827 -3.781 -80.980 1.00 78.62 240 ASN A O 1
ATOM 1886 N N . ASP A 1 241 ? 29.099 -2.921 -82.139 1.00 81.12 241 ASP A N 1
ATOM 1887 C CA . ASP A 1 241 ? 28.437 -4.200 -82.397 1.00 81.12 241 ASP A CA 1
ATOM 1888 C C . ASP A 1 241 ? 29.212 -5.022 -83.426 1.00 81.12 241 ASP A C 1
ATOM 1890 O O . ASP A 1 241 ? 29.492 -6.198 -83.186 1.00 81.12 241 ASP A O 1
ATOM 1894 N N . ARG A 1 242 ? 29.669 -4.385 -84.510 1.00 80.75 242 ARG A N 1
ATOM 1895 C CA . ARG A 1 242 ? 30.525 -5.023 -85.513 1.00 80.75 242 ARG A CA 1
ATOM 1896 C C . ARG A 1 242 ? 31.903 -5.372 -84.959 1.00 80.75 242 ARG A C 1
ATOM 1898 O O . ARG A 1 242 ? 32.411 -6.452 -85.247 1.00 80.75 242 ARG A O 1
ATOM 1905 N N . LEU A 1 243 ? 32.483 -4.523 -84.104 1.00 79.94 243 LEU A N 1
ATOM 1906 C CA . LEU A 1 243 ? 33.704 -4.861 -83.358 1.00 79.94 243 LEU A CA 1
ATOM 1907 C C . LEU A 1 243 ? 33.480 -6.088 -82.457 1.00 79.94 243 LEU A C 1
ATOM 1909 O O . LEU A 1 243 ? 34.292 -7.007 -82.455 1.00 79.94 243 LEU A O 1
ATOM 1913 N N . SER A 1 244 ? 32.354 -6.156 -81.738 1.00 77.38 244 SER A N 1
ATOM 1914 C CA . SER A 1 244 ? 32.010 -7.316 -80.903 1.00 77.38 244 SER A CA 1
ATOM 1915 C C . SER A 1 244 ? 31.790 -8.593 -81.722 1.00 77.38 244 SER A C 1
ATOM 1917 O O . SER A 1 244 ? 32.163 -9.677 -81.272 1.00 77.38 244 SER A O 1
ATOM 1919 N N . GLU A 1 245 ? 31.197 -8.485 -82.911 1.00 83.56 245 GLU A N 1
ATOM 1920 C CA . GLU A 1 245 ? 30.986 -9.605 -83.832 1.00 83.56 245 GLU A CA 1
ATOM 1921 C C . GLU A 1 245 ? 32.312 -10.193 -84.330 1.00 83.56 245 GLU A C 1
ATOM 1923 O O . GLU A 1 245 ? 32.495 -11.412 -84.274 1.00 83.56 245 GLU A O 1
ATOM 1928 N N . ILE A 1 246 ? 33.256 -9.335 -84.739 1.00 80.81 246 ILE A N 1
ATOM 1929 C CA . ILE A 1 246 ? 34.604 -9.740 -85.172 1.00 80.81 246 ILE A CA 1
ATOM 1930 C C . ILE A 1 246 ? 35.311 -10.525 -84.059 1.00 80.81 246 ILE A C 1
ATOM 1932 O O . ILE A 1 246 ? 35.882 -11.584 -84.314 1.00 80.81 246 ILE A O 1
ATOM 1936 N N . LEU A 1 247 ? 35.212 -10.060 -82.810 1.00 78.50 247 LEU A N 1
ATOM 1937 C CA . LEU A 1 247 ? 35.852 -10.714 -81.664 1.00 78.50 247 LEU A CA 1
ATOM 1938 C C . LEU A 1 247 ? 35.188 -12.036 -81.256 1.00 78.50 247 LEU A C 1
ATOM 1940 O O . LEU A 1 247 ? 35.864 -12.943 -80.773 1.00 78.50 247 LEU A O 1
ATOM 1944 N N . LYS A 1 248 ? 33.871 -12.176 -81.446 1.00 79.62 248 LYS A N 1
ATOM 1945 C CA . LYS A 1 248 ? 33.146 -13.430 -81.166 1.00 79.62 248 LYS A CA 1
ATOM 1946 C C . LYS A 1 248 ? 33.421 -14.504 -82.214 1.00 79.62 248 LYS A C 1
ATOM 1948 O O . LYS A 1 248 ? 33.452 -15.684 -81.877 1.00 79.62 248 LYS A O 1
ATOM 1953 N N . ASN A 1 249 ? 33.640 -14.092 -83.459 1.00 81.88 249 ASN A N 1
ATOM 1954 C CA . ASN A 1 249 ? 33.875 -14.975 -84.596 1.00 81.88 249 ASN A CA 1
ATOM 1955 C C . ASN A 1 249 ? 35.353 -14.969 -85.020 1.00 81.88 249 ASN A C 1
ATOM 1957 O O . ASN A 1 249 ? 35.665 -14.844 -86.204 1.00 81.88 249 ASN A O 1
ATOM 1961 N N . SER A 1 250 ? 36.268 -15.133 -84.060 1.00 71.19 250 SER A N 1
ATOM 1962 C CA . SER A 1 250 ? 37.721 -15.032 -84.275 1.00 71.19 250 SER A CA 1
ATOM 1963 C C . SER A 1 250 ? 38.288 -15.995 -85.329 1.00 71.19 250 SER A C 1
ATOM 1965 O O . SER A 1 250 ? 39.339 -15.731 -85.894 1.00 71.19 250 SER A O 1
ATOM 1967 N N . ALA A 1 251 ? 37.593 -17.090 -85.648 1.00 72.06 251 ALA A N 1
ATOM 1968 C CA . ALA A 1 251 ? 38.010 -18.033 -86.689 1.00 72.06 251 ALA A CA 1
ATOM 1969 C C . ALA A 1 251 ? 37.761 -17.539 -88.133 1.00 72.06 251 ALA A C 1
ATOM 1971 O O . ALA A 1 251 ? 38.270 -18.147 -89.072 1.00 72.06 251 ALA A O 1
ATOM 1972 N N . LEU A 1 252 ? 36.956 -16.484 -88.327 1.00 75.44 252 LEU A N 1
ATOM 1973 C CA . LEU A 1 252 ? 36.565 -15.965 -89.649 1.00 75.44 252 LEU A CA 1
ATOM 1974 C C . LEU A 1 252 ? 37.403 -14.765 -90.117 1.00 75.44 252 LEU A C 1
ATOM 1976 O O . LEU A 1 252 ? 37.288 -14.360 -91.273 1.00 75.44 252 LEU A O 1
ATOM 1980 N N . TYR A 1 253 ? 38.226 -14.194 -89.238 1.00 78.88 253 TYR A N 1
ATOM 1981 C CA . TYR A 1 253 ? 38.977 -12.965 -89.488 1.00 78.88 253 TYR A CA 1
ATOM 1982 C C . TYR A 1 253 ? 40.476 -13.192 -89.270 1.00 78.88 253 TYR A C 1
ATOM 1984 O O . TYR A 1 253 ? 40.874 -14.084 -88.524 1.00 78.88 253 TYR A O 1
ATOM 1992 N N . SER A 1 254 ? 41.321 -12.398 -89.934 1.00 77.00 254 SER A N 1
ATOM 1993 C CA . SER A 1 254 ? 42.774 -12.483 -89.749 1.00 77.00 254 SER A CA 1
ATOM 1994 C C . SER A 1 254 ? 43.176 -12.046 -88.336 1.00 77.00 254 SER A C 1
ATOM 1996 O O . SER A 1 254 ? 42.572 -11.136 -87.761 1.00 77.00 254 SER A O 1
ATOM 1998 N N . GLU A 1 255 ? 44.229 -12.652 -87.779 1.00 73.94 255 GLU A N 1
ATOM 1999 C CA . GLU A 1 255 ? 44.724 -12.317 -86.431 1.00 73.94 255 GLU A CA 1
ATOM 2000 C C . GLU A 1 255 ? 45.115 -10.832 -86.301 1.00 73.94 255 GLU A C 1
ATOM 2002 O O . GLU A 1 255 ? 44.885 -10.214 -85.261 1.00 73.94 255 GLU A O 1
ATOM 2007 N N . ALA A 1 256 ? 45.600 -10.225 -87.389 1.00 78.25 256 ALA A N 1
ATOM 2008 C CA . ALA A 1 256 ? 45.897 -8.797 -87.487 1.00 78.25 256 ALA A CA 1
ATOM 2009 C C . ALA A 1 256 ? 44.652 -7.900 -87.330 1.00 78.25 256 ALA A C 1
ATOM 2011 O O . ALA A 1 256 ? 44.703 -6.886 -86.632 1.00 78.25 256 ALA A O 1
ATOM 2012 N N . MET A 1 257 ? 43.517 -8.285 -87.929 1.00 79.62 257 MET A N 1
ATOM 2013 C CA . MET A 1 257 ? 42.253 -7.545 -87.815 1.00 79.62 257 MET A CA 1
ATOM 2014 C C . MET A 1 257 ? 41.657 -7.676 -86.405 1.00 79.62 257 MET A C 1
ATOM 2016 O O . MET A 1 257 ? 41.146 -6.703 -85.850 1.00 79.62 257 MET A O 1
ATOM 2020 N N . ILE A 1 258 ? 41.770 -8.862 -85.801 1.00 81.31 258 ILE A N 1
ATOM 2021 C CA . ILE A 1 258 ? 41.313 -9.130 -84.430 1.00 81.31 258 ILE A CA 1
ATOM 2022 C C . ILE A 1 258 ? 42.109 -8.287 -83.429 1.00 81.31 258 ILE A C 1
ATOM 2024 O O . ILE A 1 258 ? 41.510 -7.632 -82.582 1.00 81.31 258 ILE A O 1
ATOM 2028 N N . CYS A 1 259 ? 43.438 -8.230 -83.564 1.00 80.06 259 CYS A N 1
ATOM 2029 C CA . CYS A 1 259 ? 44.308 -7.453 -82.678 1.00 80.06 259 CYS A CA 1
ATOM 2030 C C . CYS A 1 259 ? 43.913 -5.964 -82.616 1.00 80.06 259 CYS A C 1
ATOM 2032 O O . CYS A 1 259 ? 43.808 -5.380 -81.534 1.00 80.06 259 CYS A O 1
ATOM 2034 N N . VAL A 1 260 ? 43.638 -5.348 -83.767 1.00 82.12 260 VAL A N 1
ATOM 2035 C CA . VAL A 1 260 ? 43.256 -3.928 -83.829 1.00 82.12 260 VAL A CA 1
ATOM 2036 C C . VAL A 1 260 ? 41.823 -3.710 -83.342 1.00 82.12 260 VAL A C 1
ATOM 2038 O O . VAL A 1 260 ? 41.565 -2.728 -82.646 1.00 82.12 260 VAL A O 1
ATOM 2041 N N . ALA A 1 261 ? 40.906 -4.642 -83.621 1.00 81.75 261 ALA A N 1
ATOM 2042 C CA . ALA A 1 261 ? 39.543 -4.590 -83.096 1.00 81.75 261 ALA A CA 1
ATOM 2043 C C . ALA A 1 261 ? 39.501 -4.704 -81.558 1.00 81.75 261 ALA A C 1
ATOM 2045 O O . ALA A 1 261 ? 38.737 -3.980 -80.918 1.00 81.75 261 ALA A O 1
ATOM 2046 N N . GLU A 1 262 ? 40.344 -5.553 -80.952 1.00 82.94 262 GLU A N 1
ATOM 2047 C CA . GLU A 1 262 ? 40.493 -5.652 -79.491 1.00 82.94 262 GLU A CA 1
ATOM 2048 C C . GLU A 1 262 ? 40.997 -4.334 -78.888 1.00 82.94 262 GLU A C 1
ATOM 2050 O O . GLU A 1 262 ? 40.453 -3.864 -77.886 1.00 82.94 262 GLU A O 1
ATOM 2055 N N . ARG A 1 263 ? 42.012 -3.721 -79.511 1.00 81.88 263 ARG A N 1
ATOM 2056 C CA . ARG A 1 263 ? 42.623 -2.473 -79.034 1.00 81.88 263 ARG A CA 1
ATOM 2057 C C . ARG A 1 263 ? 41.650 -1.295 -79.079 1.00 81.88 263 ARG A C 1
ATOM 2059 O O . ARG A 1 263 ? 41.493 -0.601 -78.077 1.00 81.88 263 ARG A O 1
ATOM 2066 N N . GLU A 1 264 ? 40.968 -1.107 -80.205 1.00 84.00 264 GLU A N 1
ATOM 2067 C CA . GLU A 1 264 ? 39.991 -0.027 -80.392 1.00 84.00 264 GLU A CA 1
ATOM 2068 C C . GLU A 1 264 ? 38.786 -0.193 -79.449 1.00 84.00 264 GLU A C 1
ATOM 2070 O O . GLU A 1 264 ? 38.334 0.767 -78.822 1.00 84.00 264 GLU A O 1
ATOM 2075 N N . LEU A 1 265 ? 38.279 -1.422 -79.279 1.00 83.25 265 LEU A N 1
ATOM 2076 C CA . LEU A 1 265 ? 37.174 -1.681 -78.354 1.00 83.25 265 LEU A CA 1
ATOM 2077 C C . LEU A 1 265 ? 37.579 -1.414 -76.895 1.00 83.25 265 LEU A C 1
ATOM 2079 O O . LEU A 1 265 ? 36.793 -0.833 -76.144 1.00 83.25 265 LEU A O 1
ATOM 2083 N N . ALA A 1 266 ? 38.796 -1.794 -76.493 1.00 80.56 266 ALA A N 1
ATOM 2084 C CA . ALA A 1 266 ? 39.321 -1.514 -75.157 1.00 80.56 266 ALA A CA 1
ATOM 2085 C C . ALA A 1 266 ? 39.468 -0.005 -74.898 1.00 80.56 266 ALA A C 1
ATOM 2087 O O . ALA A 1 266 ? 39.108 0.473 -73.820 1.00 80.56 266 ALA A O 1
ATOM 2088 N N . GLU A 1 267 ? 39.929 0.758 -75.892 1.00 84.06 267 GLU A N 1
ATOM 2089 C CA . GLU A 1 267 ? 40.046 2.215 -75.796 1.00 84.06 267 GLU A CA 1
ATOM 2090 C C . GLU A 1 267 ? 38.673 2.892 -75.661 1.00 84.06 267 GLU A C 1
ATOM 2092 O O . GLU A 1 267 ? 38.478 3.745 -74.791 1.00 84.06 267 GLU A O 1
ATOM 2097 N N . ARG A 1 268 ? 37.671 2.445 -76.429 1.00 84.75 268 ARG A N 1
ATOM 2098 C CA . ARG A 1 268 ? 36.288 2.946 -76.325 1.00 84.75 268 ARG A CA 1
ATOM 2099 C C . ARG A 1 268 ? 35.624 2.619 -74.993 1.00 84.75 268 ARG A C 1
ATOM 2101 O O . ARG A 1 268 ? 34.859 3.438 -74.484 1.00 84.75 268 ARG A O 1
ATOM 2108 N N . ILE A 1 269 ? 35.888 1.437 -74.434 1.00 80.50 269 ILE A N 1
ATOM 2109 C CA . ILE A 1 269 ? 35.402 1.060 -73.099 1.00 80.50 269 ILE A CA 1
ATOM 2110 C C . ILE A 1 269 ? 36.026 1.981 -72.047 1.00 80.50 269 ILE A C 1
ATOM 2112 O O . ILE A 1 269 ? 35.287 2.560 -71.255 1.00 80.50 269 ILE A O 1
ATOM 2116 N N . ARG A 1 270 ? 37.345 2.216 -72.107 1.00 85.56 270 ARG A N 1
ATOM 2117 C CA . ARG A 1 270 ? 38.038 3.121 -71.177 1.00 85.56 270 ARG A CA 1
ATOM 2118 C C . ARG A 1 270 ? 37.448 4.531 -71.200 1.00 85.56 270 ARG A C 1
ATOM 2120 O O . ARG A 1 270 ? 37.142 5.086 -70.151 1.00 85.56 270 ARG A O 1
ATOM 2127 N N . LEU A 1 271 ? 37.243 5.096 -72.391 1.00 87.50 271 LEU A N 1
ATOM 2128 C CA . LEU A 1 271 ? 36.675 6.440 -72.544 1.00 87.50 271 LEU A CA 1
ATOM 2129 C C . LEU A 1 271 ? 35.230 6.532 -72.030 1.00 87.50 271 LEU A C 1
ATOM 2131 O O . LEU A 1 271 ? 34.856 7.542 -71.433 1.00 87.50 271 LEU A O 1
ATOM 2135 N N . ARG A 1 272 ? 34.418 5.487 -72.237 1.00 85.25 272 ARG A N 1
ATOM 2136 C CA . ARG A 1 272 ? 33.045 5.420 -71.716 1.00 85.25 272 ARG A CA 1
ATOM 2137 C C . ARG A 1 272 ? 33.024 5.353 -70.191 1.00 85.25 272 ARG A C 1
ATOM 2139 O O . ARG A 1 272 ? 32.218 6.044 -69.573 1.00 85.25 272 ARG A O 1
ATOM 2146 N N . ASP A 1 273 ? 33.897 4.547 -69.598 1.00 79.75 273 ASP A N 1
ATOM 2147 C CA . ASP A 1 273 ? 33.991 4.410 -68.145 1.00 79.75 273 ASP A CA 1
ATOM 2148 C C . ASP A 1 273 ? 34.452 5.729 -67.507 1.00 79.75 273 ASP A C 1
ATOM 2150 O O . ASP A 1 273 ? 33.821 6.203 -66.564 1.00 79.75 273 ASP A O 1
ATOM 2154 N N . GLU A 1 274 ? 35.445 6.407 -68.096 1.00 89.12 274 GLU A N 1
ATOM 2155 C CA . GLU A 1 274 ? 35.866 7.749 -67.666 1.00 89.12 274 GLU A CA 1
ATOM 2156 C C . GLU A 1 274 ? 34.725 8.783 -67.750 1.00 89.12 274 GLU A C 1
ATOM 2158 O O . GLU A 1 274 ? 34.597 9.644 -66.875 1.00 89.12 274 GLU A O 1
ATOM 2163 N N . GLN A 1 275 ? 33.879 8.724 -68.785 1.00 87.25 275 GLN A N 1
ATOM 2164 C CA . GLN A 1 275 ? 32.710 9.605 -68.909 1.00 87.25 275 GLN A CA 1
ATOM 2165 C C . GLN A 1 275 ? 31.65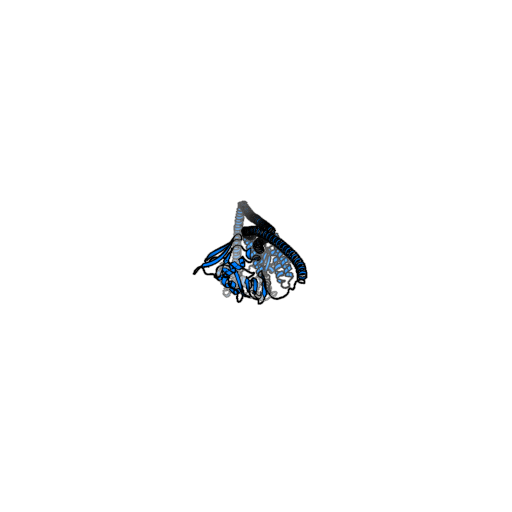3 9.314 -67.839 1.00 87.25 275 GLN A C 1
ATOM 2167 O O . GLN A 1 275 ? 31.189 10.240 -67.173 1.00 87.25 275 GLN A O 1
ATOM 2172 N N . LEU A 1 276 ? 31.314 8.040 -67.626 1.00 87.88 276 LEU A N 1
ATOM 2173 C CA . LEU A 1 276 ? 30.357 7.624 -66.598 1.00 87.88 276 LEU A CA 1
ATOM 2174 C C . LEU A 1 276 ? 30.836 7.994 -65.190 1.00 87.88 276 LEU A C 1
ATOM 2176 O O . LEU A 1 276 ? 30.031 8.393 -64.347 1.00 87.88 276 LEU A O 1
ATOM 2180 N N . GLU A 1 277 ? 32.140 7.905 -64.928 1.00 86.62 277 GLU A N 1
ATOM 2181 C CA . GLU A 1 277 ? 32.729 8.335 -63.662 1.00 86.62 277 GLU A CA 1
ATOM 2182 C C . GLU A 1 277 ? 32.617 9.848 -63.452 1.00 86.62 277 GLU A C 1
ATOM 2184 O O . GLU A 1 277 ? 32.260 10.277 -62.351 1.00 86.62 277 GLU A O 1
ATOM 2189 N N . ARG A 1 278 ? 32.849 10.660 -64.495 1.00 90.81 278 ARG A N 1
ATOM 2190 C CA . ARG A 1 278 ? 32.666 12.122 -64.430 1.00 90.81 278 ARG A CA 1
ATOM 2191 C C . ARG A 1 278 ? 31.208 12.495 -64.173 1.00 90.81 278 ARG A C 1
ATOM 2193 O O . ARG A 1 278 ? 30.940 13.255 -63.246 1.00 90.81 278 ARG A O 1
ATOM 2200 N N . GLU A 1 279 ? 30.266 11.903 -64.903 1.00 90.62 279 GLU A N 1
ATOM 2201 C CA . GLU A 1 279 ? 28.830 12.135 -64.692 1.00 90.62 279 GLU A CA 1
ATOM 2202 C C . GLU A 1 279 ? 28.377 11.687 -63.293 1.00 90.62 279 GLU A C 1
ATOM 2204 O O . GLU A 1 279 ? 27.623 12.384 -62.608 1.00 90.62 279 GLU A O 1
ATOM 2209 N N . ALA A 1 280 ? 28.873 10.543 -62.814 1.00 86.69 280 ALA A N 1
ATOM 2210 C CA . ALA A 1 280 ? 28.591 10.068 -61.465 1.00 86.69 280 ALA A CA 1
ATOM 2211 C C . ALA A 1 280 ? 29.193 10.990 -60.392 1.00 86.69 280 ALA A C 1
ATOM 2213 O O . ALA A 1 280 ? 28.564 11.191 -59.349 1.00 86.69 280 ALA A O 1
ATOM 2214 N N . ALA A 1 281 ? 30.381 11.555 -60.624 1.00 89.44 281 ALA A N 1
ATOM 2215 C CA . ALA A 1 281 ? 31.012 12.520 -59.728 1.00 89.44 281 ALA A CA 1
ATOM 2216 C C . ALA A 1 281 ? 30.227 13.840 -59.677 1.00 89.44 281 ALA A C 1
ATOM 2218 O O . ALA A 1 281 ? 29.934 14.331 -58.584 1.00 89.44 281 ALA A O 1
ATOM 2219 N N . GLU A 1 282 ? 29.791 14.364 -60.824 1.00 92.94 282 GLU A N 1
ATOM 2220 C CA . GLU A 1 282 ? 28.937 15.555 -60.903 1.00 92.94 282 GLU A CA 1
ATOM 2221 C C . GLU A 1 282 ? 27.582 15.330 -60.211 1.00 92.94 282 GLU A C 1
ATOM 2223 O O . GLU A 1 282 ? 27.135 16.156 -59.409 1.00 92.94 282 GLU A O 1
ATOM 2228 N N . ALA A 1 283 ? 26.955 14.168 -60.422 1.00 88.44 283 ALA A N 1
ATOM 2229 C CA . ALA A 1 283 ? 25.705 13.808 -59.757 1.00 88.44 283 ALA A CA 1
ATOM 2230 C C . ALA A 1 283 ? 25.862 13.675 -58.230 1.00 88.44 283 ALA A C 1
ATOM 2232 O O . ALA A 1 283 ? 24.949 14.036 -57.477 1.00 88.44 283 ALA A O 1
ATOM 2233 N N . ARG A 1 284 ? 27.006 13.169 -57.746 1.00 87.62 284 ARG A N 1
ATOM 2234 C CA . ARG A 1 284 ? 27.331 13.135 -56.307 1.00 87.62 284 ARG A CA 1
ATOM 2235 C C . ARG A 1 284 ? 27.505 14.548 -55.758 1.00 87.62 284 ARG A C 1
ATOM 2237 O O . ARG A 1 284 ? 26.867 14.868 -54.756 1.00 87.62 284 ARG A O 1
ATOM 2244 N N . ALA A 1 285 ? 28.260 15.404 -56.446 1.00 90.44 285 ALA A N 1
ATOM 2245 C CA . ALA A 1 285 ? 28.466 16.793 -56.045 1.00 90.44 285 ALA A CA 1
ATOM 2246 C C . ALA A 1 285 ? 27.137 17.565 -55.947 1.00 90.44 285 ALA A C 1
ATOM 2248 O O . ALA A 1 285 ? 26.893 18.262 -54.961 1.00 90.44 285 ALA A O 1
ATOM 2249 N N . LEU A 1 286 ? 26.221 17.377 -56.905 1.00 94.12 286 LEU A N 1
ATOM 2250 C CA . LEU A 1 286 ? 24.899 18.009 -56.875 1.00 94.12 286 LEU A CA 1
ATOM 2251 C C . LEU A 1 286 ? 24.047 17.525 -55.689 1.00 94.12 286 LEU A C 1
ATOM 2253 O O . LEU A 1 286 ? 23.398 18.326 -55.012 1.00 94.12 286 LEU A O 1
ATOM 2257 N N . ARG A 1 287 ? 24.054 16.215 -55.401 1.00 86.75 287 ARG A N 1
ATOM 2258 C CA . ARG A 1 287 ? 23.341 15.643 -54.243 1.00 86.75 287 ARG A CA 1
ATOM 2259 C C . ARG A 1 287 ? 23.897 16.164 -52.924 1.00 86.75 287 ARG A C 1
ATOM 2261 O O . ARG A 1 287 ? 23.121 16.465 -52.017 1.00 86.75 287 ARG A O 1
ATOM 2268 N N . GLU A 1 288 ? 25.214 16.296 -52.821 1.00 88.50 288 GLU A N 1
ATOM 2269 C CA . GLU A 1 288 ? 25.874 16.859 -51.645 1.00 88.50 288 GLU A CA 1
ATOM 2270 C C . GLU A 1 288 ? 25.513 18.330 -51.442 1.00 88.50 288 GLU A C 1
ATOM 2272 O O . GLU A 1 288 ? 25.148 18.714 -50.329 1.00 88.50 288 GLU A O 1
ATOM 2277 N N . GLN A 1 289 ? 25.511 19.134 -52.509 1.00 87.31 289 GLN A N 1
ATOM 2278 C CA . GLN A 1 289 ? 25.077 20.532 -52.454 1.00 87.31 289 GLN A CA 1
ATOM 2279 C C . GLN A 1 289 ? 23.600 20.659 -52.052 1.00 87.31 289 GLN A C 1
ATOM 2281 O O . GLN A 1 289 ? 23.267 21.453 -51.170 1.00 87.31 289 GLN A O 1
ATOM 2286 N N . ALA A 1 290 ? 22.709 19.836 -52.613 1.00 89.06 290 ALA A N 1
ATOM 2287 C CA . ALA A 1 290 ? 21.293 19.826 -52.242 1.00 89.06 290 ALA A CA 1
ATOM 2288 C C . ALA A 1 290 ? 21.077 19.405 -50.774 1.00 89.06 290 ALA A C 1
ATOM 2290 O O . ALA A 1 290 ? 20.273 20.005 -50.051 1.00 89.06 290 ALA A O 1
ATOM 2291 N N . ALA A 1 291 ? 21.821 18.402 -50.298 1.00 85.62 291 ALA A N 1
ATOM 2292 C CA . ALA A 1 291 ? 21.794 17.981 -48.901 1.00 85.62 291 ALA A CA 1
ATOM 2293 C C . ALA A 1 291 ? 22.347 19.070 -47.965 1.00 85.62 291 ALA A C 1
ATOM 2295 O O . ALA A 1 291 ? 21.783 19.297 -46.891 1.00 85.62 291 ALA A O 1
ATOM 2296 N N . ALA A 1 292 ? 23.410 19.773 -48.369 1.00 87.62 292 ALA A N 1
ATOM 2297 C CA . ALA A 1 292 ? 23.969 20.904 -47.633 1.00 87.62 292 ALA A CA 1
ATOM 2298 C C . ALA A 1 292 ? 22.965 22.063 -47.531 1.00 87.62 292 ALA A C 1
ATOM 2300 O O . ALA A 1 292 ? 22.690 22.525 -46.422 1.00 87.62 292 ALA A O 1
ATOM 2301 N N . ALA A 1 293 ? 22.317 22.446 -48.635 1.00 88.56 293 ALA A N 1
ATOM 2302 C CA . ALA A 1 293 ? 21.291 23.491 -48.652 1.00 88.56 293 ALA A CA 1
ATOM 2303 C C . ALA A 1 293 ? 20.095 23.155 -47.740 1.00 88.56 293 ALA A C 1
ATOM 2305 O O . ALA A 1 293 ? 19.622 23.996 -46.970 1.00 88.56 293 ALA A O 1
ATOM 2306 N N . LYS A 1 294 ? 19.638 21.894 -47.744 1.00 87.12 294 LYS A N 1
ATOM 2307 C CA . LYS A 1 294 ? 18.565 21.431 -46.846 1.00 87.12 294 LYS A CA 1
ATOM 2308 C C . LYS A 1 294 ? 18.979 21.494 -45.370 1.00 87.12 294 LYS A C 1
ATOM 2310 O O . LYS A 1 294 ? 18.179 21.902 -44.524 1.00 87.12 294 LYS A O 1
ATOM 2315 N N . ARG A 1 295 ? 20.229 21.134 -45.051 1.00 80.69 295 ARG A N 1
ATOM 2316 C CA . ARG A 1 295 ? 20.793 21.245 -43.690 1.00 80.69 295 ARG A CA 1
ATOM 2317 C C . ARG A 1 295 ? 20.866 22.699 -43.231 1.00 80.69 295 ARG A C 1
ATOM 2319 O O . ARG A 1 295 ? 20.559 22.987 -42.073 1.00 80.69 295 ARG A O 1
ATOM 2326 N N . GLU A 1 296 ? 21.241 23.619 -44.113 1.00 85.94 296 GLU A N 1
ATOM 2327 C CA . GLU A 1 296 ? 21.258 25.051 -43.809 1.00 85.94 296 GLU A CA 1
ATOM 2328 C C . GLU A 1 296 ? 19.854 25.601 -43.563 1.00 85.94 296 GLU A C 1
ATOM 2330 O O . GLU A 1 296 ? 19.636 26.261 -42.544 1.00 85.94 296 GLU A O 1
ATOM 2335 N N . GLN A 1 297 ? 18.877 25.248 -44.405 1.00 87.50 297 GLN A N 1
ATOM 2336 C CA . GLN A 1 297 ? 17.475 25.604 -44.169 1.00 87.50 297 GLN A CA 1
ATOM 2337 C C . GLN A 1 297 ? 16.970 25.094 -42.815 1.00 87.50 297 GLN A C 1
ATOM 2339 O O . GLN A 1 297 ? 16.363 25.854 -42.058 1.00 87.50 297 GLN A O 1
ATOM 2344 N N . GLN A 1 298 ? 17.259 23.839 -42.463 1.00 82.25 298 GLN A N 1
ATOM 2345 C CA . GLN A 1 298 ? 16.891 23.286 -41.157 1.00 82.25 298 GLN A CA 1
ATOM 2346 C C . GLN A 1 298 ? 17.580 24.022 -40.003 1.00 82.25 298 GLN A C 1
ATOM 2348 O O . GLN A 1 298 ? 16.933 24.325 -39.000 1.00 82.25 298 GLN A O 1
ATOM 2353 N N . ARG A 1 299 ? 18.867 24.368 -40.134 1.00 82.62 299 ARG A N 1
ATOM 2354 C CA . ARG A 1 299 ? 19.592 25.159 -39.124 1.00 82.62 299 ARG A CA 1
ATOM 2355 C C . ARG A 1 299 ? 18.985 26.545 -38.940 1.00 82.62 299 ARG A C 1
ATOM 2357 O O . ARG A 1 299 ? 18.860 26.999 -37.804 1.00 82.62 299 ARG A O 1
ATOM 2364 N N . LEU A 1 300 ? 18.610 27.215 -40.026 1.00 87.56 300 LEU A N 1
ATOM 2365 C CA . LEU A 1 300 ? 17.976 28.531 -39.973 1.00 87.56 300 LEU A CA 1
ATOM 2366 C C . LEU A 1 300 ? 16.588 28.455 -39.332 1.00 87.56 300 LEU A C 1
ATOM 2368 O O . LEU A 1 300 ? 16.278 29.260 -38.453 1.00 87.56 300 LEU A O 1
ATOM 2372 N N . TRP A 1 301 ? 15.791 27.449 -39.694 1.00 87.00 301 TRP A N 1
ATOM 2373 C CA . TRP A 1 301 ? 14.492 27.187 -39.073 1.00 87.00 301 TRP A CA 1
ATOM 2374 C C . TRP A 1 301 ? 14.629 26.916 -37.569 1.00 87.00 301 TRP A C 1
ATOM 2376 O O . TRP A 1 301 ? 13.931 27.532 -36.761 1.00 87.00 301 TRP A O 1
ATOM 2386 N N . LEU A 1 302 ? 15.592 26.073 -37.177 1.00 80.25 302 LEU A N 1
ATOM 2387 C CA . LEU A 1 302 ? 15.890 25.785 -35.774 1.00 80.25 302 LEU A CA 1
ATOM 2388 C C . LEU A 1 302 ? 16.336 27.040 -35.028 1.00 80.25 302 LEU A C 1
ATOM 2390 O O . LEU A 1 302 ? 15.822 27.296 -33.950 1.00 80.25 302 LEU A O 1
ATOM 2394 N N . LYS A 1 303 ? 17.229 27.866 -35.586 1.00 84.75 303 LYS A N 1
ATOM 2395 C CA . LYS A 1 303 ? 17.643 29.130 -34.948 1.00 84.75 303 LYS A CA 1
ATOM 2396 C C . LYS A 1 303 ? 16.471 30.092 -34.764 1.00 84.75 303 LYS A C 1
ATOM 2398 O O . LYS A 1 303 ? 16.356 30.706 -33.705 1.00 84.75 303 LYS A O 1
ATOM 2403 N N . LYS A 1 304 ? 15.591 30.198 -35.765 1.00 86.75 304 LYS A N 1
ATOM 2404 C CA . LYS A 1 304 ? 14.395 31.048 -35.704 1.00 86.75 304 LYS A CA 1
ATOM 2405 C C . LYS A 1 304 ? 13.427 30.581 -34.612 1.00 86.75 304 LYS A C 1
ATOM 2407 O O . LYS A 1 304 ? 12.885 31.409 -33.885 1.00 86.75 304 LYS A O 1
ATOM 2412 N N . ASN A 1 305 ? 13.271 29.266 -34.451 1.00 88.12 305 ASN A N 1
ATOM 2413 C CA . ASN A 1 305 ? 12.284 28.675 -33.545 1.00 88.12 305 ASN A CA 1
ATOM 2414 C C . ASN A 1 305 ? 12.861 28.188 -32.207 1.00 88.12 305 ASN A C 1
ATOM 2416 O O . ASN A 1 305 ? 12.096 27.788 -31.333 1.00 88.12 305 ASN A O 1
ATOM 2420 N N . ALA A 1 306 ? 14.179 28.247 -31.997 1.00 84.94 306 ALA A N 1
ATOM 2421 C CA . ALA A 1 306 ? 14.847 27.706 -30.810 1.00 84.94 306 ALA A CA 1
ATOM 2422 C C . ALA A 1 306 ? 14.290 28.295 -29.511 1.00 84.94 306 ALA A C 1
ATOM 2424 O O . ALA A 1 306 ? 14.030 27.559 -28.565 1.00 84.94 306 ALA A O 1
ATOM 2425 N N . LYS A 1 307 ? 14.046 29.611 -29.474 1.00 86.81 307 LYS A N 1
ATOM 2426 C CA . LYS A 1 307 ? 13.475 30.282 -28.296 1.00 86.81 307 LYS A CA 1
ATOM 2427 C C . LYS A 1 307 ? 12.073 29.760 -27.968 1.00 86.81 307 LYS A C 1
ATOM 2429 O O . LYS A 1 307 ? 11.785 29.496 -26.807 1.00 86.81 307 LYS A O 1
ATOM 2434 N N . TRP A 1 308 ? 11.237 29.558 -28.989 1.00 88.50 308 TRP A N 1
ATOM 2435 C CA . TRP A 1 308 ? 9.894 28.992 -28.837 1.00 88.50 308 TRP A CA 1
ATOM 2436 C C . TRP A 1 308 ? 9.935 27.530 -28.391 1.00 88.50 308 TRP A C 1
ATOM 2438 O O . TRP A 1 308 ? 9.215 27.162 -27.470 1.00 88.50 308 TRP A O 1
ATOM 2448 N N . LEU A 1 309 ? 10.812 26.712 -28.976 1.00 82.81 309 LEU A N 1
ATOM 2449 C CA . LEU A 1 309 ? 10.980 25.310 -28.582 1.00 82.81 309 LEU A CA 1
ATOM 2450 C C . LEU A 1 309 ? 11.455 25.175 -27.130 1.00 82.81 309 LEU A C 1
ATOM 2452 O O . LEU A 1 309 ? 10.929 24.343 -26.396 1.00 82.81 309 LEU A O 1
ATOM 2456 N N . ILE A 1 310 ? 12.399 26.018 -26.696 1.00 84.75 310 ILE A N 1
ATOM 2457 C CA . ILE A 1 310 ? 12.867 26.047 -25.304 1.00 84.75 310 ILE A CA 1
ATOM 2458 C C . ILE A 1 310 ? 11.734 26.478 -24.370 1.00 84.75 310 ILE A C 1
ATOM 2460 O O . ILE A 1 310 ? 11.519 25.821 -23.359 1.00 84.75 310 ILE A O 1
ATOM 2464 N N . LEU A 1 311 ? 10.977 27.525 -24.714 1.00 89.62 311 LEU A N 1
ATOM 2465 C CA . LEU A 1 311 ? 9.838 27.993 -23.916 1.00 89.62 311 LEU A CA 1
ATOM 2466 C C . LEU A 1 311 ? 8.754 26.909 -23.765 1.00 89.62 311 LEU A C 1
ATOM 2468 O O . LEU A 1 311 ? 8.228 26.687 -22.676 1.00 89.62 311 LEU A O 1
ATOM 2472 N N . VAL A 1 312 ? 8.426 26.201 -24.847 1.00 90.31 312 VAL A N 1
ATOM 2473 C CA . VAL A 1 312 ? 7.459 25.094 -24.808 1.00 90.31 312 VAL A CA 1
ATOM 2474 C C . VAL A 1 312 ? 8.002 23.936 -23.966 1.00 90.31 312 VAL A C 1
ATOM 2476 O O . VAL A 1 312 ? 7.290 23.397 -23.124 1.00 90.31 312 VAL A O 1
ATOM 2479 N N . ALA A 1 313 ? 9.280 23.582 -24.114 1.00 82.06 313 ALA A N 1
ATOM 2480 C CA . ALA A 1 313 ? 9.889 22.523 -23.314 1.00 82.06 313 ALA A CA 1
ATOM 2481 C C . ALA A 1 313 ? 9.925 22.868 -21.813 1.00 82.06 313 ALA A C 1
ATOM 2483 O O . ALA A 1 313 ? 9.605 22.015 -20.984 1.00 82.06 313 ALA A O 1
ATOM 2484 N N . THR A 1 314 ? 10.265 24.109 -21.445 1.00 88.12 314 THR A N 1
ATOM 2485 C CA . THR A 1 314 ? 10.292 24.533 -20.037 1.00 88.12 314 THR A CA 1
ATOM 2486 C C . THR A 1 314 ? 8.894 24.623 -19.439 1.00 88.12 314 THR A C 1
ATOM 2488 O O . THR A 1 314 ? 8.701 24.189 -18.308 1.00 88.12 314 THR A O 1
ATOM 2491 N N . THR A 1 315 ? 7.900 25.111 -20.182 1.00 91.75 315 THR A N 1
ATOM 2492 C CA . THR A 1 315 ? 6.504 25.149 -19.709 1.00 91.75 315 THR A CA 1
ATOM 2493 C C . THR A 1 315 ? 5.931 23.749 -19.507 1.00 91.75 315 THR A C 1
ATOM 2495 O O . THR A 1 315 ? 5.335 23.488 -18.462 1.00 91.75 315 THR A O 1
ATOM 2498 N N . VAL A 1 316 ? 6.178 22.814 -20.430 1.00 91.50 316 VAL A N 1
ATOM 2499 C CA . VAL A 1 316 ? 5.794 21.403 -20.262 1.00 91.50 316 VAL A CA 1
ATOM 2500 C C . VAL A 1 316 ? 6.494 20.785 -19.051 1.00 91.50 316 VAL A C 1
ATOM 2502 O O . VAL A 1 316 ? 5.846 20.112 -18.251 1.00 91.50 316 VAL A O 1
ATOM 2505 N N . LEU A 1 317 ? 7.791 21.049 -18.860 1.00 90.69 317 LEU A N 1
ATOM 2506 C CA . LEU A 1 317 ? 8.534 20.562 -17.697 1.00 90.69 317 LEU A CA 1
ATOM 2507 C C . LEU A 1 317 ? 7.960 21.110 -16.382 1.00 90.69 317 LEU A C 1
ATOM 2509 O O . LEU A 1 317 ? 7.765 20.348 -15.438 1.00 90.69 317 LEU A O 1
ATOM 2513 N N . VAL A 1 318 ? 7.641 22.405 -16.321 1.00 93.25 318 VAL A N 1
ATOM 2514 C CA . VAL A 1 318 ? 7.026 23.034 -15.142 1.00 93.25 318 VAL A CA 1
ATOM 2515 C C . VAL A 1 318 ? 5.637 22.457 -14.872 1.00 93.25 318 VAL A C 1
ATOM 2517 O O . VAL A 1 318 ? 5.319 22.173 -13.720 1.00 93.25 318 VAL A O 1
ATOM 2520 N N . LEU A 1 319 ? 4.824 22.219 -15.905 1.00 92.69 319 LEU A N 1
ATOM 2521 C CA . LEU A 1 319 ? 3.516 21.575 -15.756 1.00 92.69 319 LEU A CA 1
ATOM 2522 C C . LEU A 1 319 ? 3.642 20.136 -15.246 1.00 92.69 319 LEU A C 1
ATOM 2524 O O . LEU A 1 319 ? 2.886 19.740 -14.362 1.00 92.69 319 LEU A O 1
ATOM 2528 N N . LEU A 1 320 ? 4.619 19.369 -15.737 1.00 89.94 320 LEU A N 1
ATOM 2529 C CA . LEU A 1 320 ? 4.892 18.015 -15.250 1.00 89.94 320 LEU A CA 1
ATOM 2530 C C . LEU A 1 320 ? 5.354 18.020 -13.790 1.00 89.94 320 LEU A C 1
ATOM 2532 O O . LEU A 1 320 ? 4.836 17.245 -12.989 1.00 89.94 320 LEU A O 1
ATOM 2536 N N . ILE A 1 321 ? 6.275 18.916 -13.423 1.00 89.75 321 ILE A N 1
ATOM 2537 C CA . ILE A 1 321 ? 6.721 19.082 -12.033 1.00 89.75 321 ILE A CA 1
ATOM 2538 C C . ILE A 1 321 ? 5.539 19.489 -11.150 1.00 89.75 321 ILE A C 1
ATOM 2540 O O . ILE A 1 321 ? 5.341 18.897 -10.094 1.00 89.75 321 ILE A O 1
ATOM 2544 N N . SER A 1 322 ? 4.713 20.438 -11.597 1.00 92.50 322 SER A N 1
ATOM 2545 C CA . SER A 1 322 ? 3.507 20.869 -10.887 1.00 92.50 322 SER A CA 1
ATOM 2546 C C . SER A 1 322 ? 2.522 19.715 -10.691 1.00 92.50 322 SER A C 1
ATOM 2548 O O . SER A 1 322 ? 2.020 19.522 -9.589 1.00 92.50 322 SER A O 1
ATOM 2550 N N . LEU A 1 323 ? 2.311 18.874 -11.707 1.00 92.69 323 LEU A N 1
ATOM 2551 C CA . LEU A 1 323 ? 1.428 17.711 -11.626 1.00 92.69 323 LEU A CA 1
ATOM 2552 C C . LEU A 1 323 ? 1.970 16.632 -10.677 1.00 92.69 323 LEU A C 1
ATOM 2554 O O . LEU A 1 323 ? 1.209 16.051 -9.900 1.00 92.69 323 LEU A O 1
ATOM 2558 N N . VAL A 1 324 ? 3.284 16.388 -10.687 1.00 88.12 324 VAL A N 1
ATOM 2559 C CA . VAL A 1 324 ? 3.945 15.484 -9.733 1.00 88.12 324 VAL A CA 1
ATOM 2560 C C . VAL A 1 324 ? 3.832 16.033 -8.310 1.00 88.12 324 VAL A C 1
ATOM 2562 O O . VAL A 1 324 ? 3.413 15.306 -7.409 1.00 88.12 324 VAL A O 1
ATOM 2565 N N . CYS A 1 325 ? 4.126 17.319 -8.102 1.00 87.50 325 CYS A N 1
ATOM 2566 C CA . CYS A 1 325 ? 3.976 17.990 -6.812 1.00 87.50 325 CYS A CA 1
ATOM 2567 C C . CYS A 1 325 ? 2.523 17.965 -6.327 1.00 87.50 325 CYS A C 1
ATOM 2569 O O . CYS A 1 325 ? 2.281 17.646 -5.163 1.00 87.50 325 CYS A O 1
ATOM 2571 N N . TYR A 1 326 ? 1.553 18.224 -7.208 1.00 90.44 326 TYR A N 1
ATOM 2572 C CA . TYR A 1 326 ? 0.126 18.138 -6.907 1.00 90.44 326 TYR A CA 1
ATOM 2573 C C . TYR A 1 326 ? -0.247 16.729 -6.454 1.00 90.44 326 TYR A C 1
ATOM 2575 O O . TYR A 1 326 ? -0.849 16.571 -5.398 1.00 90.44 326 TYR A O 1
ATOM 2583 N N . LYS A 1 327 ? 0.186 15.691 -7.178 1.00 82.62 327 LYS A N 1
ATOM 2584 C CA . LYS A 1 327 ? -0.122 14.295 -6.840 1.00 82.62 327 LYS A CA 1
ATOM 2585 C C . LYS A 1 327 ? 0.527 13.847 -5.527 1.00 82.62 327 LYS A C 1
ATOM 2587 O O . LYS A 1 327 ? -0.100 13.137 -4.744 1.00 82.62 327 LYS A O 1
ATOM 2592 N N . ILE A 1 328 ? 1.757 14.286 -5.251 1.00 80.12 328 ILE A N 1
ATOM 2593 C CA . ILE A 1 328 ? 2.425 14.050 -3.961 1.00 80.12 328 ILE A CA 1
ATOM 2594 C C . ILE A 1 328 ? 1.667 14.757 -2.831 1.00 80.12 328 ILE A C 1
ATOM 2596 O O . ILE A 1 328 ? 1.447 14.164 -1.774 1.00 80.12 328 ILE A O 1
ATOM 2600 N N . THR A 1 329 ? 1.258 16.006 -3.051 1.00 83.00 329 THR A N 1
ATOM 2601 C CA . THR A 1 329 ? 0.549 16.814 -2.051 1.00 83.00 329 THR A CA 1
ATOM 2602 C C . THR A 1 329 ? -0.851 16.264 -1.782 1.00 83.00 329 THR A C 1
ATOM 2604 O O . THR A 1 329 ? -1.228 16.137 -0.621 1.00 83.00 329 THR A O 1
ATOM 2607 N N . ASP A 1 330 ? -1.593 15.858 -2.816 1.00 84.12 330 ASP A N 1
ATOM 2608 C CA . ASP A 1 330 ? -2.912 15.229 -2.685 1.00 84.12 330 ASP A CA 1
ATOM 2609 C C . ASP A 1 330 ? -2.824 13.901 -1.924 1.00 84.12 330 ASP A C 1
ATOM 2611 O O . ASP A 1 330 ? -3.551 13.693 -0.954 1.00 84.12 330 ASP A O 1
ATOM 2615 N N . ASN A 1 331 ? -1.856 13.043 -2.267 1.00 78.88 331 ASN A N 1
ATOM 2616 C CA . ASN A 1 331 ? -1.625 11.796 -1.535 1.00 78.88 331 ASN A CA 1
ATOM 2617 C C . ASN A 1 331 ? -1.316 12.048 -0.051 1.00 78.88 331 ASN A C 1
ATOM 2619 O O . ASN A 1 331 ? -1.865 11.362 0.812 1.00 78.88 331 ASN A O 1
ATOM 2623 N N . ARG A 1 332 ? -0.476 13.046 0.266 1.00 77.38 332 ARG A N 1
ATOM 2624 C CA . ARG A 1 332 ? -0.198 13.433 1.661 1.00 77.38 332 ARG A CA 1
ATOM 2625 C C . ARG A 1 332 ? -1.449 13.958 2.361 1.00 77.38 332 ARG A C 1
ATOM 2627 O O . ARG A 1 332 ? -1.714 13.562 3.493 1.00 77.38 332 ARG A O 1
ATOM 2634 N N . ARG A 1 333 ? -2.237 14.804 1.691 1.00 81.69 333 ARG A N 1
ATOM 2635 C CA . ARG A 1 333 ? -3.486 15.358 2.231 1.00 81.69 333 ARG A CA 1
ATOM 2636 C C . ARG A 1 333 ? -4.492 14.252 2.555 1.00 81.69 333 ARG A C 1
ATOM 2638 O O . ARG A 1 333 ? -5.043 14.249 3.652 1.00 81.69 333 ARG A O 1
ATOM 2645 N N . ARG A 1 334 ? -4.685 13.285 1.652 1.00 77.88 334 ARG A N 1
ATOM 2646 C CA . ARG A 1 334 ? -5.555 12.115 1.873 1.00 77.88 334 ARG A CA 1
ATOM 2647 C C . ARG A 1 334 ? -5.091 11.271 3.055 1.00 77.88 334 ARG A C 1
ATOM 2649 O O . ARG A 1 334 ? -5.897 10.945 3.921 1.00 77.88 334 ARG A O 1
ATOM 2656 N N . GLN A 1 335 ? -3.791 10.981 3.140 1.00 75.12 335 GLN A N 1
ATOM 2657 C CA . GLN A 1 335 ? -3.222 10.262 4.284 1.00 75.12 335 GLN A CA 1
ATOM 2658 C C . GLN A 1 335 ? -3.442 11.013 5.601 1.00 75.12 335 GLN A C 1
ATOM 2660 O O . GLN A 1 335 ? -3.725 10.389 6.620 1.00 75.12 335 GLN A O 1
ATOM 2665 N N . GLN A 1 336 ? -3.336 12.342 5.596 1.00 79.81 336 GLN A N 1
ATOM 2666 C CA . GLN A 1 336 ? -3.551 13.152 6.790 1.00 79.81 336 GLN A CA 1
ATOM 2667 C C . GLN A 1 336 ? -5.017 13.131 7.241 1.00 79.81 336 GLN A C 1
ATOM 2669 O O . GLN A 1 336 ? -5.270 12.869 8.412 1.00 79.81 336 GLN A O 1
ATOM 2674 N N . ILE A 1 337 ? -5.974 13.308 6.323 1.00 79.56 337 ILE A N 1
ATOM 2675 C CA . ILE A 1 337 ? -7.413 13.197 6.627 1.00 79.56 337 ILE A CA 1
ATOM 2676 C C . ILE A 1 337 ? -7.734 11.813 7.201 1.00 79.56 337 ILE A C 1
ATOM 2678 O O . ILE A 1 337 ? -8.389 11.700 8.234 1.00 79.56 337 ILE A O 1
ATOM 2682 N N . ALA A 1 338 ? -7.225 10.754 6.571 1.00 73.62 338 ALA A N 1
ATOM 2683 C CA . ALA A 1 338 ? -7.475 9.394 7.024 1.00 73.62 338 ALA A CA 1
ATOM 2684 C C . ALA A 1 338 ? -6.839 9.110 8.402 1.00 73.62 338 ALA A C 1
ATOM 2686 O O . ALA A 1 338 ? -7.457 8.445 9.230 1.00 73.62 338 ALA A O 1
ATOM 2687 N N . ARG A 1 339 ? -5.651 9.660 8.702 1.00 77.38 339 ARG A N 1
ATOM 2688 C CA . ARG A 1 339 ? -5.043 9.589 10.046 1.00 77.38 339 ARG A CA 1
ATOM 2689 C C . ARG A 1 339 ? -5.878 10.300 11.104 1.00 77.38 339 ARG A C 1
ATOM 2691 O O . ARG A 1 339 ? -6.056 9.744 12.183 1.00 77.38 339 ARG A O 1
ATOM 2698 N N . GLU A 1 340 ? -6.373 11.502 10.818 1.00 81.94 340 GLU A N 1
ATOM 2699 C CA . GLU A 1 340 ? -7.239 12.224 11.756 1.00 81.94 340 GLU A CA 1
ATOM 2700 C C . GLU A 1 340 ? -8.547 11.460 12.004 1.00 81.94 340 GLU A C 1
ATOM 2702 O O . GLU A 1 340 ? -8.936 11.278 13.156 1.00 81.94 340 GLU A O 1
ATOM 2707 N N . ASN A 1 341 ? -9.162 10.888 10.963 1.00 81.56 341 ASN A N 1
ATOM 2708 C CA . ASN A 1 341 ? -10.343 10.035 11.125 1.00 81.56 341 ASN A CA 1
ATOM 2709 C C . ASN A 1 341 ? -10.048 8.806 12.004 1.00 81.56 341 ASN A C 1
ATOM 2711 O O . ASN A 1 341 ? -10.811 8.505 12.920 1.00 81.56 341 ASN A O 1
ATOM 2715 N N . ILE A 1 342 ? -8.915 8.125 11.793 1.00 78.88 342 ILE A N 1
ATOM 2716 C CA . ILE A 1 342 ? -8.505 6.985 12.632 1.00 78.88 342 ILE A CA 1
ATOM 2717 C C . ILE A 1 342 ? -8.322 7.409 14.095 1.00 78.88 342 ILE A C 1
ATOM 2719 O O . ILE A 1 342 ? -8.768 6.688 14.986 1.00 78.88 342 ILE A O 1
ATOM 2723 N N . LYS A 1 343 ? -7.720 8.577 14.368 1.00 82.31 343 LYS A N 1
ATOM 2724 C CA . LYS A 1 343 ? -7.596 9.096 15.743 1.00 82.31 343 LYS A CA 1
ATOM 2725 C C . LYS A 1 343 ? -8.962 9.273 16.402 1.00 82.31 343 LYS A C 1
ATOM 2727 O O . LYS A 1 343 ? -9.126 8.876 17.551 1.00 82.31 343 LYS A O 1
ATOM 2732 N N . VAL A 1 344 ? -9.948 9.813 15.682 1.00 84.31 344 VAL A N 1
ATOM 2733 C CA . VAL A 1 344 ? -11.321 9.957 16.195 1.00 84.31 344 VAL A CA 1
ATOM 2734 C C . VAL A 1 344 ? -11.915 8.592 16.558 1.00 84.31 344 VAL A C 1
ATOM 2736 O O . VAL A 1 344 ? -12.487 8.441 17.638 1.00 84.31 344 VAL A O 1
ATOM 2739 N N . HIS A 1 345 ? -11.736 7.573 15.714 1.00 78.50 345 HIS A N 1
ATOM 2740 C CA . HIS A 1 345 ? -12.211 6.215 16.005 1.00 78.50 345 HIS A CA 1
ATOM 2741 C C . HIS A 1 345 ? -11.465 5.555 17.177 1.00 78.50 345 HIS A C 1
ATOM 2743 O O . HIS A 1 345 ? -12.092 4.894 18.002 1.00 78.50 345 HIS A O 1
ATOM 2749 N N . LEU A 1 346 ? -10.158 5.787 17.317 1.00 81.19 346 LEU A N 1
ATOM 2750 C CA . LEU A 1 346 ? -9.378 5.329 18.472 1.00 81.19 346 LEU A CA 1
ATOM 2751 C C . LEU A 1 346 ? -9.843 5.977 19.781 1.00 81.19 346 LEU A C 1
ATOM 2753 O O . LEU A 1 346 ? -9.941 5.294 20.798 1.00 81.19 346 LEU A O 1
ATOM 2757 N N . ILE A 1 347 ? -10.185 7.268 19.759 1.00 83.19 347 ILE A N 1
ATOM 2758 C CA . ILE A 1 347 ? -10.772 7.951 20.921 1.00 83.19 347 ILE A CA 1
ATOM 2759 C C . ILE A 1 347 ? -12.108 7.298 21.302 1.00 83.19 347 ILE A C 1
ATOM 2761 O O . ILE A 1 347 ? -12.342 7.048 22.483 1.00 83.19 347 ILE A O 1
ATOM 2765 N N . LYS A 1 348 ? -12.959 6.946 20.325 1.00 81.12 348 LYS A N 1
ATOM 2766 C CA . LYS A 1 348 ? -14.205 6.201 20.593 1.00 81.12 348 LYS A CA 1
ATOM 2767 C C . LYS A 1 348 ? -13.937 4.850 21.257 1.00 81.12 348 LYS A C 1
ATOM 2769 O O . LYS A 1 348 ? -14.593 4.522 22.238 1.00 81.12 348 LYS A O 1
ATOM 2774 N N . VAL A 1 349 ? -12.950 4.096 20.769 1.00 79.69 349 VAL A N 1
ATOM 2775 C CA . VAL A 1 349 ? -12.533 2.811 21.358 1.00 79.69 349 VAL A CA 1
ATOM 2776 C C . VAL A 1 349 ? -12.048 2.981 22.799 1.00 79.69 349 VAL A C 1
ATOM 2778 O O . VAL A 1 349 ? -12.429 2.208 23.679 1.00 79.69 349 VAL A O 1
ATOM 2781 N N . TYR A 1 350 ? -11.231 4.003 23.058 1.00 82.25 350 TYR A N 1
ATOM 2782 C CA . TYR A 1 350 ? -10.730 4.297 24.398 1.00 82.25 350 TYR A CA 1
ATOM 2783 C C . TYR A 1 350 ? -11.870 4.648 25.363 1.00 82.25 350 TYR A C 1
ATOM 2785 O O . TYR A 1 350 ? -11.966 4.067 26.446 1.00 82.25 350 TYR A O 1
ATOM 2793 N N . ASN A 1 351 ? -12.782 5.527 24.939 1.00 83.94 351 ASN A N 1
ATOM 2794 C CA . ASN A 1 351 ? -13.955 5.910 25.723 1.00 83.94 351 ASN A CA 1
ATOM 2795 C C . ASN A 1 351 ? -14.886 4.716 25.981 1.00 83.94 351 ASN A C 1
ATOM 2797 O O . ASN A 1 351 ? -15.365 4.549 27.099 1.00 83.94 351 ASN A O 1
ATOM 2801 N N . ALA A 1 352 ? -15.094 3.852 24.985 1.00 76.06 352 ALA A N 1
ATOM 2802 C CA . ALA A 1 352 ? -15.878 2.628 25.120 1.00 76.06 352 ALA A CA 1
ATOM 2803 C C . ALA A 1 352 ? -15.301 1.686 26.181 1.00 76.06 352 ALA A C 1
ATOM 2805 O O . ALA A 1 352 ? -16.021 1.229 27.069 1.00 76.06 352 ALA A O 1
ATOM 2806 N N . ARG A 1 353 ? -13.985 1.435 26.144 1.00 82.12 353 ARG A N 1
ATOM 2807 C CA . ARG A 1 353 ? -13.307 0.644 27.182 1.00 82.12 353 ARG A CA 1
ATOM 2808 C C . ARG A 1 353 ? -13.471 1.275 28.562 1.00 82.12 353 ARG A C 1
ATOM 2810 O O . ARG A 1 353 ? -13.811 0.563 29.502 1.00 82.12 353 ARG A O 1
ATOM 2817 N N . ALA A 1 354 ? -13.275 2.588 28.683 1.00 83.75 354 ALA A N 1
ATOM 2818 C CA . ALA A 1 354 ? -13.454 3.297 29.948 1.00 83.75 354 ALA A CA 1
ATOM 2819 C C . ALA A 1 354 ? -14.885 3.145 30.501 1.00 83.75 354 ALA A C 1
ATOM 2821 O O . ALA A 1 354 ? -15.052 2.844 31.681 1.00 83.75 354 ALA A O 1
ATOM 2822 N N . GLN A 1 355 ? -15.909 3.259 29.647 1.00 83.81 355 GLN A N 1
ATOM 2823 C CA . GLN A 1 355 ? -17.307 3.041 30.036 1.00 83.81 355 GLN A CA 1
ATOM 2824 C C . GLN A 1 355 ? -17.567 1.603 30.501 1.00 83.81 355 GLN A C 1
ATOM 2826 O O . GLN A 1 355 ? -18.245 1.398 31.504 1.00 83.81 355 GLN A O 1
ATOM 2831 N N . ILE A 1 356 ? -17.007 0.596 29.823 1.00 80.94 356 ILE A N 1
ATOM 2832 C CA . ILE A 1 356 ? -17.132 -0.807 30.250 1.00 80.94 356 ILE A CA 1
ATOM 2833 C C . ILE A 1 356 ? -16.542 -1.001 31.649 1.00 80.94 356 ILE A C 1
ATOM 2835 O O . ILE A 1 356 ? -17.177 -1.643 32.485 1.00 80.94 356 ILE A O 1
ATOM 2839 N N . TYR A 1 357 ? -15.358 -0.442 31.921 1.00 82.38 357 TYR A N 1
ATOM 2840 C CA . TYR A 1 357 ? -14.744 -0.513 33.249 1.00 82.38 357 TYR A CA 1
ATOM 2841 C C . TYR A 1 357 ? -15.597 0.175 34.322 1.00 82.38 357 TYR A C 1
ATOM 2843 O O . TYR A 1 357 ? -15.768 -0.389 35.401 1.00 82.38 357 TYR A O 1
ATOM 2851 N N . ASP A 1 358 ? -16.195 1.328 34.015 1.00 88.12 358 ASP A N 1
ATOM 2852 C CA . ASP A 1 358 ? -17.128 2.019 34.913 1.00 88.12 358 ASP A CA 1
ATOM 2853 C C . ASP A 1 358 ? -18.370 1.159 35.230 1.00 88.12 358 ASP A C 1
ATOM 2855 O O . ASP A 1 358 ? -18.734 0.990 36.395 1.00 88.12 358 ASP A O 1
ATOM 2859 N N . TYR A 1 359 ? -18.978 0.510 34.230 1.00 82.25 359 TYR A N 1
ATOM 2860 C CA . TYR A 1 359 ? -20.092 -0.420 34.467 1.00 82.25 359 TYR A CA 1
ATOM 2861 C C . TYR A 1 359 ? -19.674 -1.669 35.253 1.00 82.25 359 TYR A C 1
ATOM 2863 O O . TYR A 1 359 ? -20.429 -2.131 36.112 1.00 82.25 359 TYR A O 1
ATOM 2871 N N . TYR A 1 360 ? -18.477 -2.210 35.011 1.00 82.00 360 TYR A N 1
ATOM 2872 C CA . TYR A 1 360 ? -17.936 -3.302 35.826 1.00 82.00 360 TYR A CA 1
ATOM 2873 C C . TYR A 1 360 ? -17.794 -2.895 37.290 1.00 82.00 360 TYR A C 1
ATOM 2875 O O . TYR A 1 360 ? -18.162 -3.676 38.172 1.00 82.00 360 TYR A O 1
ATOM 2883 N N . GLN A 1 361 ? -17.304 -1.683 37.550 1.00 85.06 361 GLN A N 1
ATOM 2884 C CA . GLN A 1 361 ? -17.173 -1.154 38.901 1.00 85.06 361 GLN A CA 1
ATOM 2885 C C . GLN A 1 361 ? -18.549 -1.024 39.567 1.00 85.06 361 GLN A C 1
ATOM 2887 O O . GLN A 1 361 ? -18.772 -1.593 40.632 1.00 85.06 361 GLN A O 1
ATOM 2892 N N . LYS A 1 362 ? -19.522 -0.416 38.877 1.00 85.44 362 LYS A N 1
ATOM 2893 C CA . LYS A 1 362 ? -20.903 -0.269 39.367 1.00 85.44 362 LYS A CA 1
ATOM 2894 C C . LYS A 1 362 ? -21.587 -1.606 39.670 1.00 85.44 362 LYS A C 1
ATOM 2896 O O . LYS A 1 362 ? -22.317 -1.723 40.649 1.00 85.44 362 LYS A O 1
ATOM 2901 N N . ILE A 1 363 ? -21.362 -2.640 38.856 1.00 81.94 363 ILE A N 1
ATOM 2902 C CA . ILE A 1 363 ? -21.900 -3.990 39.118 1.00 81.94 363 ILE A CA 1
ATOM 2903 C C . ILE A 1 363 ? -21.192 -4.657 40.295 1.00 81.94 363 ILE A C 1
ATOM 2905 O O . ILE A 1 363 ? -21.822 -5.402 41.048 1.00 81.94 363 ILE A O 1
ATOM 2909 N N . THR A 1 364 ? -19.898 -4.392 40.461 1.00 82.44 364 THR A N 1
ATOM 2910 C CA . THR A 1 364 ? -19.124 -4.865 41.611 1.00 82.44 364 THR A CA 1
ATOM 2911 C C . THR A 1 364 ? -19.675 -4.258 42.902 1.00 82.44 364 THR A C 1
ATOM 2913 O O . THR A 1 364 ? -19.904 -4.991 43.857 1.00 82.44 364 THR A O 1
ATOM 2916 N N . ASP A 1 365 ? -20.038 -2.977 42.915 1.00 82.69 365 ASP A N 1
ATOM 2917 C CA . ASP A 1 365 ? -20.663 -2.341 44.086 1.00 82.69 365 ASP A CA 1
ATOM 2918 C C . ASP A 1 365 ? -22.042 -2.942 44.433 1.00 82.69 365 ASP A C 1
ATOM 2920 O O . ASP A 1 365 ? -22.456 -2.975 45.593 1.00 82.69 365 ASP A O 1
ATOM 2924 N N . LEU A 1 366 ? -22.745 -3.495 43.439 1.00 80.44 366 LEU A N 1
ATOM 2925 C CA . LEU A 1 366 ? -24.034 -4.180 43.604 1.00 80.44 366 LEU A CA 1
ATOM 2926 C C . LEU A 1 366 ? -23.902 -5.665 44.011 1.00 80.44 366 LEU A C 1
ATOM 2928 O O . LEU A 1 366 ? -24.918 -6.337 44.220 1.00 80.44 366 LEU A O 1
ATOM 2932 N N . LEU A 1 367 ? -22.679 -6.191 44.179 1.00 69.00 367 LEU A N 1
ATOM 2933 C CA . LEU A 1 367 ? -22.389 -7.604 44.482 1.00 69.00 367 LEU A CA 1
ATOM 2934 C C . LEU A 1 367 ? -23.261 -8.271 45.562 1.00 69.00 367 LEU A C 1
ATOM 2936 O O . LEU A 1 367 ? -23.660 -9.415 45.329 1.00 69.00 367 LEU A O 1
ATOM 2940 N N . PRO A 1 368 ? -23.596 -7.642 46.710 1.00 69.62 368 PRO A N 1
ATOM 2941 C CA . PRO A 1 368 ? -24.394 -8.318 47.737 1.00 69.62 368 PRO A CA 1
ATOM 2942 C C . PRO A 1 368 ? -25.846 -8.620 47.318 1.00 69.62 368 PRO A C 1
ATOM 2944 O O . PRO A 1 368 ? -26.505 -9.428 47.982 1.00 69.62 368 PRO A O 1
ATOM 2947 N N . ALA A 1 369 ? -26.347 -8.009 46.238 1.00 68.06 369 ALA A N 1
ATOM 2948 C CA . ALA A 1 369 ? -27.726 -8.144 45.757 1.00 68.06 369 ALA A CA 1
ATOM 2949 C C . ALA A 1 369 ? -27.856 -8.814 44.370 1.00 68.06 369 ALA A C 1
ATOM 2951 O O . ALA A 1 369 ? -28.961 -9.183 43.980 1.00 68.06 369 ALA A O 1
ATOM 2952 N N . VAL A 1 370 ? -26.757 -8.998 43.627 1.00 76.38 370 VAL A N 1
ATOM 2953 C CA . VAL A 1 370 ? -26.781 -9.509 42.241 1.00 76.38 370 VAL A CA 1
ATOM 2954 C C . VAL A 1 370 ? -26.517 -11.019 42.180 1.00 76.38 370 VAL A C 1
ATOM 2956 O O . VAL A 1 370 ? -25.548 -11.532 42.748 1.00 76.38 370 VAL A O 1
ATOM 2959 N N . ASN A 1 371 ? -27.352 -11.750 41.434 1.00 79.19 371 ASN A N 1
ATOM 2960 C CA . ASN A 1 371 ? -27.246 -13.205 41.273 1.00 79.19 371 ASN A CA 1
ATOM 2961 C C . ASN A 1 371 ? -26.100 -13.627 40.315 1.00 79.19 371 ASN A C 1
ATOM 2963 O O . ASN A 1 371 ? -25.518 -12.825 39.583 1.00 79.19 371 ASN A O 1
ATOM 2967 N N . ALA A 1 372 ? -25.744 -14.917 40.306 1.00 81.56 372 ALA A N 1
ATOM 2968 C CA . ALA A 1 372 ? -24.647 -15.427 39.473 1.00 81.56 372 ALA A CA 1
ATOM 2969 C C . ALA A 1 372 ? -24.938 -15.409 37.960 1.00 81.56 372 ALA A C 1
ATOM 2971 O O . ALA A 1 372 ? -24.003 -15.288 37.163 1.00 81.56 372 ALA A O 1
ATOM 2972 N N . GLN A 1 373 ? -26.209 -15.518 37.570 1.00 83.12 373 GLN A N 1
ATOM 2973 C CA . GLN A 1 373 ? -26.639 -15.591 36.175 1.00 83.12 373 GLN A CA 1
ATOM 2974 C C . GLN A 1 373 ? -26.532 -14.230 35.481 1.00 83.12 373 GLN A C 1
ATOM 2976 O O . GLN A 1 373 ? -25.971 -14.135 34.390 1.00 83.12 373 GLN A O 1
ATOM 2981 N N . ASP A 1 374 ? -26.965 -13.168 36.153 1.00 79.75 374 ASP A N 1
ATOM 2982 C CA . ASP A 1 374 ? -26.888 -11.784 35.692 1.00 79.75 374 ASP A CA 1
ATOM 2983 C C . ASP A 1 374 ? -25.423 -11.366 35.477 1.00 79.75 374 ASP A C 1
ATOM 2985 O O . ASP A 1 374 ? -25.078 -10.777 34.452 1.00 79.75 374 ASP A O 1
ATOM 2989 N N . ARG A 1 375 ? -24.511 -11.801 36.362 1.00 79.75 375 ARG A N 1
ATOM 2990 C CA . ARG A 1 375 ? -23.058 -11.603 36.186 1.00 79.75 375 ARG A CA 1
ATOM 2991 C C . ARG A 1 375 ? -22.498 -12.313 34.957 1.00 79.75 375 ARG A C 1
ATOM 2993 O O . ARG A 1 375 ? -21.556 -11.815 34.339 1.00 79.75 375 ARG A O 1
ATOM 3000 N N . LYS A 1 376 ? -23.003 -13.508 34.640 1.00 84.19 376 LYS A N 1
ATOM 3001 C CA . LYS A 1 376 ? -22.566 -14.280 33.468 1.00 84.19 376 LYS A CA 1
ATOM 3002 C C . LYS A 1 376 ? -23.094 -13.648 32.181 1.00 84.19 376 LYS A C 1
ATOM 3004 O O . LYS A 1 376 ? -22.347 -13.562 31.210 1.00 84.19 376 LYS A O 1
ATOM 3009 N N . SER A 1 377 ? -24.337 -13.165 32.206 1.00 82.81 377 SER A N 1
ATOM 3010 C CA . SER A 1 377 ? -24.954 -12.437 31.097 1.00 82.81 377 SER A CA 1
ATOM 3011 C C . SER A 1 377 ? -24.206 -11.136 30.802 1.00 82.81 377 SER A C 1
ATOM 3013 O O . SER A 1 377 ? -23.762 -10.938 29.677 1.00 82.81 377 SER A O 1
ATOM 3015 N N . PHE A 1 378 ? -23.948 -10.307 31.820 1.00 83.75 378 PHE A N 1
ATOM 3016 C CA . PHE A 1 378 ? -23.192 -9.063 31.653 1.00 83.75 378 PHE A CA 1
ATOM 3017 C C . PHE A 1 378 ? -21.773 -9.307 31.122 1.00 83.75 378 PHE A C 1
ATOM 3019 O O . PHE A 1 378 ? -21.334 -8.647 30.184 1.00 83.75 378 PHE A O 1
ATOM 3026 N N . ARG A 1 379 ? -21.062 -10.311 31.660 1.00 83.56 379 ARG A N 1
ATOM 3027 C CA . ARG A 1 379 ? -19.726 -10.684 31.165 1.00 83.56 379 ARG A CA 1
ATOM 3028 C C . ARG A 1 379 ? -19.725 -11.094 29.696 1.00 83.56 379 ARG A C 1
ATOM 3030 O O . ARG A 1 379 ? -18.740 -10.839 29.010 1.00 83.56 379 ARG A O 1
ATOM 3037 N N . LYS A 1 380 ? -20.788 -11.747 29.220 1.00 86.06 380 LYS A N 1
ATOM 3038 C CA . LYS A 1 380 ? -20.913 -12.151 27.815 1.00 86.06 380 LYS A CA 1
ATOM 3039 C C . LYS A 1 380 ? -20.995 -10.925 26.903 1.00 86.06 380 LYS A C 1
ATOM 3041 O O . LYS A 1 380 ? -20.215 -10.849 25.959 1.00 86.06 380 LYS A O 1
ATOM 3046 N N . GLU A 1 381 ? -21.875 -9.978 27.223 1.00 82.94 381 GLU A N 1
ATOM 3047 C CA . GLU A 1 381 ? -22.034 -8.725 26.466 1.00 82.94 381 GLU A CA 1
ATOM 3048 C C . GLU A 1 381 ? -20.750 -7.880 26.518 1.00 82.94 381 GLU A C 1
ATOM 3050 O O . GLU A 1 381 ? -20.216 -7.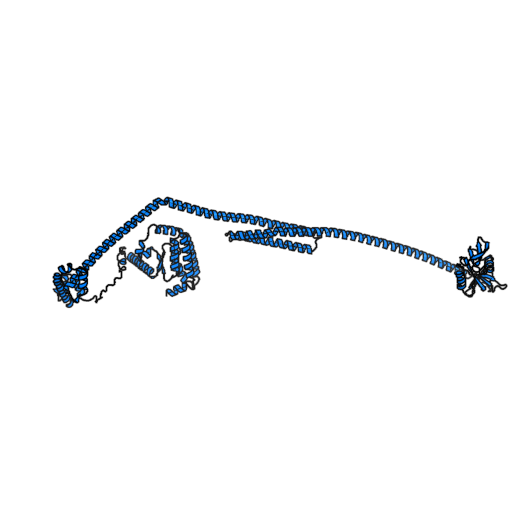471 25.490 1.00 82.94 381 GLU A O 1
ATOM 3055 N N . ALA A 1 382 ? -20.151 -7.723 27.703 1.00 81.06 382 ALA A N 1
ATOM 3056 C CA . ALA A 1 382 ? -18.897 -6.989 27.858 1.00 81.06 382 ALA A CA 1
ATOM 3057 C C . ALA A 1 382 ? -17.732 -7.618 27.071 1.00 81.06 382 ALA A C 1
ATOM 3059 O O . ALA A 1 382 ? -16.916 -6.901 26.495 1.00 81.06 382 ALA A O 1
ATOM 3060 N N . LYS A 1 383 ? -17.653 -8.956 27.003 1.00 85.81 383 LYS A N 1
ATOM 3061 C CA . LYS A 1 383 ? -16.623 -9.654 26.218 1.00 85.81 383 LYS A CA 1
ATOM 3062 C C . LYS A 1 383 ? -16.789 -9.422 24.713 1.00 85.81 383 LYS A C 1
ATOM 3064 O O . LYS A 1 383 ? -15.779 -9.360 24.015 1.00 85.81 383 LYS A O 1
ATOM 3069 N N . ALA A 1 384 ? -18.022 -9.280 24.223 1.00 82.62 384 ALA A N 1
ATOM 3070 C CA . ALA A 1 384 ? -18.279 -8.957 22.822 1.00 82.62 384 ALA A CA 1
ATOM 3071 C C . ALA A 1 384 ? -17.705 -7.577 22.463 1.00 82.62 384 ALA A C 1
ATOM 3073 O O . ALA A 1 384 ? -16.965 -7.462 21.487 1.00 82.62 384 ALA A O 1
ATOM 3074 N N . VAL A 1 385 ? -17.941 -6.561 23.302 1.00 81.56 385 VAL A N 1
ATOM 3075 C CA . VAL A 1 385 ? -17.399 -5.211 23.070 1.00 81.56 385 VAL A CA 1
ATOM 3076 C C . VAL A 1 385 ? -15.882 -5.174 23.205 1.00 81.56 385 VAL A C 1
ATOM 3078 O O . VAL A 1 385 ? -15.217 -4.585 22.357 1.00 81.56 385 VAL A O 1
ATOM 3081 N N . ILE A 1 386 ? -15.317 -5.857 24.209 1.00 82.81 386 ILE A N 1
ATOM 3082 C CA . ILE A 1 386 ? -13.858 -5.955 24.371 1.00 82.81 386 ILE A CA 1
ATOM 3083 C C . ILE A 1 386 ? -13.222 -6.562 23.114 1.00 82.81 386 ILE A C 1
ATOM 3085 O O . ILE A 1 386 ? -12.288 -5.975 22.574 1.00 82.81 386 ILE A O 1
ATOM 3089 N N . GLY A 1 387 ? -13.780 -7.654 22.581 1.00 82.69 387 GLY A N 1
ATOM 3090 C CA . GLY A 1 387 ? -13.278 -8.280 21.354 1.00 82.69 387 GLY A CA 1
ATOM 3091 C C . GLY A 1 387 ? -13.282 -7.340 20.143 1.00 82.69 387 GLY A C 1
ATOM 3092 O O . GLY A 1 387 ? -12.306 -7.300 19.396 1.00 82.69 387 GLY A O 1
ATOM 3093 N N . VAL A 1 388 ? -14.334 -6.530 19.975 1.00 82.19 388 VAL A N 1
ATOM 3094 C CA . VAL A 1 388 ? -14.385 -5.509 18.914 1.00 82.19 388 VAL A CA 1
ATOM 3095 C C . VAL A 1 388 ? -13.334 -4.418 19.153 1.00 82.19 388 VAL A C 1
ATOM 3097 O O . VAL A 1 388 ? -12.613 -4.052 18.228 1.00 82.19 388 VAL A O 1
ATOM 3100 N N . THR A 1 389 ? -13.183 -3.925 20.387 1.00 82.38 389 THR A N 1
ATOM 3101 C CA . THR A 1 389 ? -12.177 -2.895 20.710 1.00 82.38 389 THR A CA 1
ATOM 3102 C C . THR A 1 389 ? -10.736 -3.379 20.537 1.00 82.38 389 THR A C 1
ATOM 3104 O O . THR A 1 389 ? -9.885 -2.601 20.103 1.00 82.38 389 THR A O 1
ATOM 3107 N N . ASP A 1 390 ? -10.460 -4.649 20.835 1.00 84.44 390 ASP A N 1
ATOM 3108 C CA . ASP A 1 390 ? -9.154 -5.285 20.638 1.00 84.44 39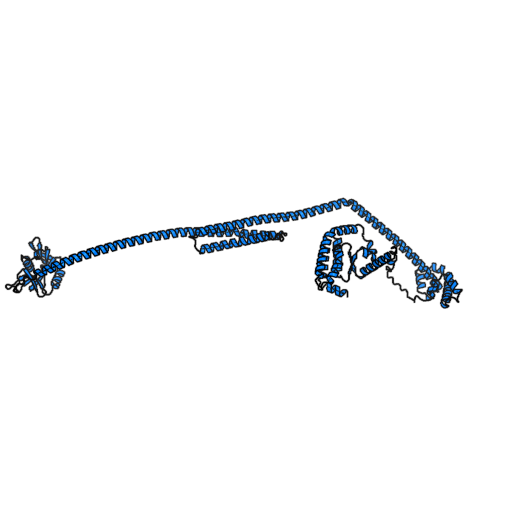0 ASP A CA 1
ATOM 3109 C C . ASP A 1 390 ? -8.823 -5.352 19.148 1.00 84.44 390 ASP A C 1
ATOM 3111 O O . ASP A 1 390 ? -7.745 -4.925 18.739 1.00 84.44 390 ASP A O 1
ATOM 3115 N N . GLN A 1 391 ? -9.782 -5.793 18.328 1.00 84.62 391 GLN A N 1
ATOM 3116 C CA . GLN A 1 391 ? -9.605 -5.888 16.881 1.00 84.62 391 GLN A CA 1
ATOM 3117 C C . GLN A 1 391 ? -9.333 -4.524 16.236 1.00 84.62 391 GLN A C 1
ATOM 3119 O O . GLN A 1 391 ? -8.427 -4.410 15.412 1.00 84.62 391 GLN A O 1
ATOM 3124 N N . VAL A 1 392 ? -10.069 -3.480 16.636 1.00 82.44 392 VAL A N 1
ATOM 3125 C CA . VAL A 1 392 ? -9.855 -2.117 16.121 1.00 82.44 392 VAL A CA 1
ATOM 3126 C C . VAL A 1 392 ? -8.482 -1.579 16.534 1.00 82.44 392 VAL A C 1
ATOM 3128 O O . VAL A 1 392 ? -7.824 -0.880 15.761 1.00 82.44 392 VAL A O 1
ATOM 3131 N N . THR A 1 393 ? -8.031 -1.914 17.745 1.00 82.88 393 THR A N 1
ATOM 3132 C CA . THR A 1 393 ? -6.729 -1.487 18.269 1.00 82.88 393 THR A CA 1
ATOM 3133 C C . THR A 1 393 ? -5.580 -2.203 17.552 1.00 82.88 393 THR A C 1
ATOM 3135 O O . THR A 1 393 ? -4.609 -1.549 17.183 1.00 82.88 393 THR A O 1
ATOM 3138 N N . GLU A 1 394 ? -5.699 -3.508 17.292 1.00 84.56 394 GLU A N 1
ATOM 3139 C CA . GLU A 1 394 ? -4.748 -4.289 16.483 1.00 84.56 394 GLU A CA 1
ATOM 3140 C C . GLU A 1 394 ? -4.670 -3.785 15.037 1.00 84.56 394 GLU A C 1
ATOM 3142 O O . GLU A 1 394 ? -3.580 -3.548 14.508 1.00 84.56 394 GLU A O 1
ATOM 3147 N N . ASP A 1 395 ? -5.818 -3.530 14.402 1.00 80.88 395 ASP A N 1
ATOM 3148 C CA . ASP A 1 395 ? -5.865 -2.983 13.044 1.00 80.88 395 ASP A CA 1
ATOM 3149 C C . ASP A 1 395 ? -5.192 -1.591 12.991 1.00 80.88 395 ASP A C 1
ATOM 3151 O O . ASP A 1 395 ? -4.416 -1.301 12.076 1.00 80.88 395 ASP A O 1
ATOM 3155 N N . ALA A 1 396 ? -5.401 -0.745 14.007 1.00 77.69 396 ALA A N 1
ATOM 3156 C CA . ALA A 1 396 ? -4.731 0.552 14.127 1.00 77.69 396 ALA A CA 1
ATOM 3157 C C . ALA A 1 396 ? -3.221 0.433 14.420 1.00 77.69 396 ALA A C 1
ATOM 3159 O O . ALA A 1 396 ? -2.423 1.212 13.891 1.00 77.69 396 ALA A O 1
ATOM 3160 N N . TYR A 1 397 ? -2.804 -0.546 15.226 1.00 76.62 397 TYR A N 1
ATOM 3161 C CA . TYR A 1 397 ? -1.392 -0.798 15.524 1.00 76.62 397 TYR A CA 1
ATOM 3162 C C . TYR A 1 397 ? -0.645 -1.329 14.296 1.00 76.62 397 TYR A C 1
ATOM 3164 O O . TYR A 1 397 ? 0.491 -0.932 14.032 1.00 76.62 397 TYR A O 1
ATOM 3172 N N . THR A 1 398 ? -1.316 -2.146 13.483 1.00 75.31 398 THR A N 1
ATOM 3173 C CA . THR A 1 398 ? -0.814 -2.612 12.186 1.00 75.31 398 THR A CA 1
ATOM 3174 C C . THR A 1 398 ? -0.522 -1.426 11.263 1.00 75.31 398 THR A C 1
ATOM 3176 O O . THR A 1 398 ? 0.550 -1.368 10.662 1.00 75.31 398 THR A O 1
ATOM 3179 N N . ILE A 1 399 ? -1.402 -0.414 11.231 1.00 72.00 399 ILE A N 1
ATOM 3180 C CA . ILE A 1 399 ? -1.164 0.835 10.485 1.00 72.00 399 ILE A CA 1
ATOM 3181 C C . ILE A 1 399 ? 0.061 1.597 11.012 1.00 72.00 399 ILE A C 1
ATOM 3183 O O . ILE A 1 399 ? 0.833 2.149 10.226 1.00 72.00 399 ILE A O 1
ATOM 3187 N N . ALA A 1 400 ? 0.242 1.657 12.333 1.00 68.06 400 ALA A N 1
ATOM 3188 C CA . ALA A 1 400 ? 1.358 2.374 12.947 1.00 68.06 400 ALA A CA 1
ATOM 3189 C C . ALA A 1 400 ? 2.710 1.685 12.685 1.00 68.06 400 ALA A C 1
ATOM 3191 O O . ALA A 1 400 ? 3.703 2.361 12.398 1.00 68.06 400 ALA A O 1
ATOM 3192 N N . ARG A 1 401 ? 2.740 0.347 12.747 1.00 68.31 401 ARG A N 1
ATOM 3193 C CA . ARG A 1 401 ? 3.947 -0.468 12.555 1.00 68.31 401 ARG A CA 1
ATOM 3194 C C . ARG A 1 401 ? 4.400 -0.504 11.094 1.00 68.31 401 ARG A C 1
ATOM 3196 O O . ARG A 1 401 ? 5.587 -0.363 10.819 1.00 68.31 401 ARG A O 1
ATOM 3203 N N . ASP A 1 402 ? 3.464 -0.617 10.155 1.00 63.59 402 ASP A N 1
ATOM 3204 C CA . ASP A 1 402 ? 3.755 -0.770 8.724 1.00 63.59 402 ASP A CA 1
ATOM 3205 C C . ASP A 1 402 ? 3.854 0.570 7.978 1.00 63.59 402 ASP A C 1
ATOM 3207 O O . ASP A 1 402 ? 3.298 0.781 6.894 1.00 63.59 402 ASP A O 1
ATOM 3211 N N . THR A 1 403 ? 4.668 1.482 8.513 1.00 55.88 403 THR A N 1
ATOM 3212 C CA . THR A 1 403 ? 4.983 2.767 7.862 1.00 55.88 403 THR A CA 1
ATOM 3213 C C . THR A 1 403 ? 5.590 2.572 6.463 1.00 55.88 403 THR A C 1
ATOM 3215 O O . THR A 1 403 ? 5.455 3.434 5.594 1.00 55.88 403 THR A O 1
ATOM 3218 N N . GLN A 1 404 ? 6.222 1.418 6.218 1.00 50.41 404 GLN A N 1
ATOM 3219 C CA . GLN A 1 404 ? 6.867 1.059 4.954 1.00 50.41 404 GLN A CA 1
ATOM 3220 C C . GLN A 1 404 ? 5.901 0.463 3.907 1.00 50.41 404 GLN A C 1
ATOM 3222 O O . GLN A 1 404 ? 6.104 0.695 2.712 1.00 50.41 404 GLN A O 1
ATOM 3227 N N . TYR A 1 405 ? 4.840 -0.237 4.333 1.00 46.31 405 TYR A N 1
ATOM 3228 C CA . TYR A 1 405 ? 3.828 -0.868 3.461 1.00 46.31 405 TYR A CA 1
ATOM 3229 C C . TYR A 1 405 ? 2.732 0.120 3.017 1.00 46.31 405 TYR A C 1
ATOM 3231 O O . TYR A 1 405 ? 2.172 0.006 1.926 1.00 46.31 405 TYR A O 1
ATOM 3239 N N . LEU A 1 406 ? 2.486 1.166 3.809 1.00 52.09 406 LEU A N 1
ATOM 3240 C CA . LEU A 1 406 ? 1.442 2.174 3.577 1.00 52.09 406 LEU A CA 1
ATOM 3241 C C . LEU A 1 406 ? 1.871 3.356 2.692 1.00 52.09 406 LEU A C 1
ATOM 3243 O O . LEU A 1 406 ? 1.268 4.431 2.720 1.00 52.09 406 LEU A O 1
ATOM 3247 N N . ARG A 1 407 ? 2.883 3.164 1.839 1.00 55.97 407 ARG A N 1
ATOM 3248 C CA . ARG A 1 407 ? 3.169 4.114 0.748 1.00 55.97 407 ARG A CA 1
ATOM 3249 C C . ARG A 1 407 ? 2.039 4.141 -0.292 1.00 55.97 407 ARG A C 1
ATOM 3251 O O . ARG A 1 407 ? 1.888 5.128 -1.007 1.00 55.97 407 ARG A O 1
ATOM 3258 N N . ASN A 1 408 ? 1.244 3.071 -0.359 1.00 64.69 408 ASN A N 1
ATOM 3259 C CA . ASN A 1 408 ? 0.071 2.961 -1.216 1.00 64.69 408 ASN A CA 1
ATOM 3260 C C . ASN A 1 408 ? -1.188 3.487 -0.499 1.00 64.69 408 ASN A C 1
ATOM 3262 O O . ASN A 1 408 ? -1.653 2.881 0.467 1.00 64.69 408 ASN A O 1
ATOM 3266 N N . VAL A 1 409 ? -1.759 4.588 -1.005 1.00 70.44 409 VAL A N 1
ATOM 3267 C CA . VAL A 1 409 ? -2.979 5.230 -0.470 1.00 70.44 409 VAL A CA 1
ATOM 3268 C C . VAL A 1 409 ? -4.150 4.245 -0.386 1.00 70.44 409 VAL A C 1
ATOM 3270 O O . VAL A 1 409 ? -4.860 4.232 0.614 1.00 70.44 409 VAL A O 1
ATOM 3273 N N . ALA A 1 410 ? -4.288 3.343 -1.363 1.00 71.56 410 ALA A N 1
ATOM 3274 C CA . ALA A 1 410 ? -5.384 2.376 -1.396 1.00 71.56 410 ALA A CA 1
ATOM 3275 C C . ALA A 1 410 ? -5.324 1.349 -0.250 1.00 71.56 410 ALA A C 1
ATOM 3277 O O . ALA A 1 410 ? -6.359 0.887 0.222 1.00 71.56 410 ALA A O 1
ATOM 3278 N N . GLY A 1 411 ? -4.120 0.979 0.205 1.00 71.94 411 GLY A N 1
ATOM 3279 C CA . GLY A 1 411 ? -3.957 0.087 1.357 1.00 71.94 411 GLY A CA 1
ATOM 3280 C C . GLY A 1 411 ? -4.376 0.770 2.657 1.00 71.94 411 GLY A C 1
ATOM 3281 O O . GLY A 1 411 ? -5.064 0.168 3.476 1.00 71.94 411 GLY A O 1
ATOM 3282 N N . PHE A 1 412 ? -4.024 2.051 2.800 1.00 72.69 412 PHE A N 1
ATOM 3283 C CA . PHE A 1 412 ? -4.406 2.864 3.952 1.00 72.69 412 PHE A CA 1
ATOM 3284 C C . PHE A 1 412 ? -5.923 3.068 4.025 1.00 72.69 412 PHE A C 1
ATOM 3286 O O . PHE A 1 412 ? -6.515 2.868 5.083 1.00 72.69 412 PHE A O 1
ATOM 3293 N N . GLU A 1 413 ? -6.557 3.417 2.901 1.00 75.69 413 GLU A N 1
ATOM 3294 C CA . GLU A 1 413 ? -8.007 3.632 2.830 1.00 75.69 413 GLU A CA 1
ATOM 3295 C C . GLU A 1 413 ? -8.791 2.371 3.212 1.00 75.69 413 GLU A C 1
ATOM 3297 O O . GLU A 1 413 ? -9.701 2.461 4.027 1.00 75.69 413 GLU A O 1
ATOM 3302 N N . ARG A 1 414 ? -8.396 1.180 2.733 1.00 81.00 414 ARG A N 1
ATOM 3303 C CA . ARG A 1 414 ? -9.077 -0.080 3.095 1.00 81.00 414 ARG A CA 1
ATOM 3304 C C . ARG A 1 414 ? -9.089 -0.344 4.599 1.00 81.00 414 ARG A C 1
ATOM 3306 O O . ARG A 1 414 ? -10.128 -0.708 5.143 1.00 81.00 414 ARG A O 1
ATOM 3313 N N . ILE A 1 415 ? -7.944 -0.190 5.269 1.00 75.25 415 ILE A N 1
ATOM 3314 C CA . ILE A 1 415 ? -7.862 -0.447 6.714 1.00 75.25 415 ILE A CA 1
ATOM 3315 C C . ILE A 1 415 ? -8.608 0.652 7.483 1.00 75.25 415 ILE A C 1
ATOM 3317 O O . ILE A 1 415 ? -9.317 0.347 8.438 1.00 75.25 415 ILE A O 1
ATOM 3321 N N . ALA A 1 416 ? -8.535 1.911 7.038 1.00 77.50 416 ALA A N 1
ATOM 3322 C CA . ALA A 1 416 ? -9.309 3.002 7.629 1.00 77.50 416 ALA A CA 1
ATOM 3323 C C . ALA A 1 416 ? -10.828 2.754 7.541 1.00 77.50 416 ALA A C 1
ATOM 3325 O O . ALA A 1 416 ? -11.531 2.935 8.534 1.00 77.50 416 ALA A O 1
ATOM 3326 N N . THR A 1 417 ? -11.333 2.276 6.398 1.00 83.25 417 THR A N 1
ATOM 3327 C CA . THR A 1 417 ? -12.744 1.887 6.240 1.00 83.25 417 THR A CA 1
ATOM 3328 C C . THR A 1 417 ? -13.116 0.731 7.166 1.00 83.25 417 THR A C 1
ATOM 3330 O O . THR A 1 417 ? -14.150 0.792 7.824 1.00 83.25 417 THR A O 1
ATOM 3333 N N . LYS A 1 418 ? -12.250 -0.281 7.300 1.00 84.19 418 LYS A N 1
ATOM 3334 C CA . LYS A 1 418 ? -12.468 -1.406 8.224 1.00 84.19 418 LYS A CA 1
ATOM 3335 C C . LYS A 1 418 ? -12.577 -0.941 9.684 1.00 84.19 418 LYS A C 1
ATOM 3337 O O . LYS A 1 418 ? -13.489 -1.355 10.394 1.00 84.19 418 LYS A O 1
ATOM 3342 N N . ILE A 1 419 ? -11.690 -0.038 10.114 1.00 81.31 419 ILE A N 1
ATOM 3343 C CA . ILE A 1 419 ? -11.733 0.594 11.446 1.00 81.31 419 ILE A CA 1
ATOM 3344 C C . ILE A 1 419 ? -13.049 1.358 11.632 1.00 81.31 419 ILE A C 1
ATOM 3346 O O . ILE A 1 419 ? -13.685 1.247 12.681 1.00 81.31 419 ILE A O 1
ATOM 3350 N N . GLN A 1 420 ? -13.480 2.113 10.619 1.00 83.75 420 GLN A N 1
ATOM 3351 C CA . GLN A 1 420 ? -14.734 2.858 10.660 1.00 83.75 420 GLN A CA 1
ATOM 3352 C C . GLN A 1 420 ? -15.941 1.923 10.822 1.00 83.75 420 GLN A C 1
ATOM 3354 O O . GLN A 1 420 ? -16.743 2.141 11.733 1.00 83.75 420 GLN A O 1
ATOM 3359 N N . GLU A 1 421 ? -16.048 0.874 10.003 1.00 85.06 421 GLU A N 1
ATOM 3360 C CA . GLU A 1 421 ? -17.126 -0.122 10.076 1.00 85.06 421 GLU A CA 1
ATOM 3361 C C . GLU A 1 421 ? -17.187 -0.791 11.451 1.00 85.06 421 GLU A C 1
ATOM 3363 O O . GLU A 1 421 ? -18.241 -0.805 12.086 1.00 85.06 421 GLU A O 1
ATOM 3368 N N . GLN A 1 422 ? -16.049 -1.272 11.957 1.00 83.12 422 GLN A N 1
ATOM 3369 C CA . GLN A 1 422 ? -15.984 -1.917 13.268 1.00 83.12 422 GLN A CA 1
ATOM 3370 C C . GLN A 1 422 ? -16.322 -0.953 14.407 1.00 83.12 422 GLN A C 1
ATOM 3372 O O . GLN A 1 422 ? -17.033 -1.323 15.340 1.00 83.12 422 GLN A O 1
ATOM 3377 N N . SER A 1 423 ? -15.873 0.302 14.322 1.00 75.19 423 SER A N 1
ATOM 3378 C CA . SER A 1 423 ? -16.204 1.311 15.330 1.00 75.19 423 SER A CA 1
ATOM 3379 C C . SER A 1 423 ? -17.698 1.647 15.373 1.00 75.19 423 SER A C 1
ATOM 3381 O O . SER A 1 423 ? -18.204 2.010 16.431 1.00 75.19 423 SER A O 1
ATOM 3383 N N . GLY A 1 424 ? -18.417 1.497 14.254 1.00 80.50 424 GLY A N 1
ATOM 3384 C CA . GLY A 1 424 ? -19.865 1.706 14.193 1.00 80.50 424 GLY A CA 1
ATOM 3385 C C . GLY A 1 424 ? -20.660 0.679 15.003 1.00 80.50 424 GLY A C 1
ATOM 3386 O O . GLY A 1 424 ? -21.772 0.968 15.432 1.00 80.50 424 GLY A O 1
ATOM 3387 N N . ILE A 1 425 ? -20.074 -0.492 15.264 1.00 83.81 425 ILE A N 1
ATOM 3388 C CA . ILE A 1 425 ? -20.682 -1.570 16.055 1.00 83.81 425 ILE A CA 1
ATOM 3389 C C . ILE A 1 425 ? -20.547 -1.294 17.564 1.00 83.81 425 ILE A C 1
ATOM 3391 O O . ILE A 1 425 ? -21.301 -1.835 18.364 1.00 83.81 425 ILE A O 1
ATOM 3395 N N . ILE A 1 426 ? -19.623 -0.423 17.978 1.00 81.44 426 ILE A N 1
ATOM 3396 C CA . ILE A 1 426 ? -19.326 -0.183 19.398 1.00 81.44 426 ILE A CA 1
ATOM 3397 C C . ILE A 1 426 ? -20.506 0.483 20.121 1.00 81.44 426 ILE A C 1
ATOM 3399 O O . ILE A 1 426 ? -20.924 0.002 21.170 1.00 81.44 426 ILE A O 1
ATOM 3403 N N . GLU A 1 427 ? -21.063 1.559 19.559 1.00 82.88 427 GLU A N 1
ATOM 3404 C CA . GLU A 1 427 ? -22.178 2.314 20.155 1.00 82.88 427 GLU A CA 1
ATOM 3405 C C . GLU A 1 427 ? -23.413 1.437 20.473 1.00 82.88 427 GLU A C 1
ATOM 3407 O O . GLU A 1 427 ? -23.859 1.439 21.624 1.00 82.88 427 GLU A O 1
ATOM 3412 N N . PRO A 1 428 ? -23.958 0.638 19.526 1.00 85.56 428 PRO A N 1
ATOM 3413 C CA . PRO A 1 428 ? -25.130 -0.191 19.807 1.00 85.56 428 PRO A CA 1
ATOM 3414 C C . PRO A 1 428 ? -24.843 -1.314 20.811 1.00 85.56 428 PRO A C 1
ATOM 3416 O O . PRO A 1 428 ? -25.733 -1.702 21.566 1.00 85.56 428 PRO A O 1
ATOM 3419 N N . GLU A 1 429 ? -23.618 -1.844 20.862 1.00 84.50 429 GLU A N 1
ATOM 3420 C CA . GLU A 1 429 ? -23.257 -2.850 21.865 1.00 84.50 429 GLU A CA 1
ATOM 3421 C C . GLU A 1 429 ? -23.104 -2.240 23.272 1.00 84.50 429 GLU A C 1
ATOM 3423 O O . GLU A 1 429 ? -23.521 -2.849 24.258 1.00 84.50 429 GLU A O 1
ATOM 3428 N N . ILE A 1 430 ? -22.593 -1.008 23.390 1.00 83.81 430 ILE A N 1
ATOM 3429 C CA . ILE A 1 430 ? -22.591 -0.267 24.664 1.00 83.81 430 ILE A CA 1
ATOM 3430 C C . ILE A 1 430 ? -24.023 -0.029 25.152 1.00 83.81 430 ILE A C 1
ATOM 3432 O O . ILE A 1 430 ? -24.299 -0.193 26.342 1.00 83.81 430 ILE A O 1
ATOM 3436 N N . GLU A 1 431 ? -24.956 0.296 24.256 1.00 87.25 431 GLU A N 1
ATOM 3437 C CA . GLU A 1 431 ? -26.363 0.485 24.623 1.00 87.25 431 GLU A CA 1
ATOM 3438 C C . GLU A 1 431 ? -26.980 -0.800 25.208 1.00 87.25 431 GLU A C 1
ATOM 3440 O O . GLU A 1 431 ? -27.743 -0.748 26.178 1.00 87.25 431 GLU A O 1
ATOM 3445 N N . LYS A 1 432 ? -26.614 -1.978 24.680 1.00 86.31 432 LYS A N 1
ATOM 3446 C CA . LYS A 1 432 ? -27.026 -3.269 25.261 1.00 86.31 432 LYS A CA 1
ATOM 3447 C C . LYS A 1 432 ? -26.466 -3.462 26.666 1.00 86.31 432 LYS A C 1
ATOM 3449 O O . LYS A 1 432 ? -27.207 -3.884 27.554 1.00 86.31 432 LYS A O 1
ATOM 3454 N N . ILE A 1 433 ? -25.193 -3.124 26.885 1.00 84.44 433 ILE A N 1
ATOM 3455 C CA . ILE A 1 433 ? -24.549 -3.179 28.208 1.00 84.44 433 ILE A CA 1
ATOM 3456 C C . ILE A 1 433 ? -25.267 -2.248 29.190 1.00 84.44 433 ILE A C 1
ATOM 3458 O O . ILE A 1 433 ? -25.563 -2.658 30.312 1.00 84.44 433 ILE A O 1
ATOM 3462 N N . GLN A 1 434 ? -25.603 -1.029 28.766 1.00 87.62 434 GLN A N 1
ATOM 3463 C CA . GLN A 1 434 ? -26.339 -0.068 29.584 1.00 87.62 434 GLN A CA 1
ATOM 3464 C C . GLN A 1 434 ? -27.735 -0.588 29.954 1.00 87.62 434 GLN A C 1
ATOM 3466 O O . GLN A 1 434 ? -28.113 -0.552 31.126 1.00 87.62 434 GLN A O 1
ATOM 3471 N N . LYS A 1 435 ? -28.489 -1.133 28.989 1.00 88.19 435 LYS A N 1
ATOM 3472 C CA . LYS A 1 435 ? -29.801 -1.754 29.253 1.00 88.19 435 LYS A CA 1
ATOM 3473 C C . LYS A 1 435 ? -29.686 -2.940 30.208 1.00 88.19 435 LYS A C 1
ATOM 3475 O O . LYS A 1 435 ? -30.490 -3.056 31.130 1.00 88.19 435 LYS A O 1
ATOM 3480 N N . ALA A 1 436 ? -28.681 -3.795 30.022 1.00 84.56 436 ALA A N 1
ATOM 3481 C CA . ALA A 1 436 ? -28.423 -4.917 30.917 1.00 84.56 436 ALA A CA 1
ATOM 3482 C C . ALA A 1 436 ? -28.092 -4.437 32.339 1.00 84.56 436 ALA A C 1
ATOM 3484 O O . ALA A 1 436 ? -28.609 -4.991 33.306 1.00 84.56 436 ALA A O 1
ATOM 3485 N N . TYR A 1 437 ? -27.280 -3.386 32.479 1.00 86.12 437 TYR A N 1
ATOM 3486 C CA . TYR A 1 437 ? -26.965 -2.791 33.776 1.00 86.12 437 TYR A CA 1
ATOM 3487 C C . TYR A 1 437 ? -28.211 -2.247 34.485 1.00 86.12 437 TYR A C 1
ATOM 3489 O O . TYR A 1 437 ? -28.430 -2.586 35.647 1.00 86.12 437 TYR A O 1
ATOM 3497 N N . GLU A 1 438 ? -29.052 -1.458 33.808 1.00 88.31 438 GLU A N 1
ATOM 3498 C CA . GLU A 1 438 ? -30.269 -0.912 34.428 1.00 88.31 438 GLU A CA 1
ATOM 3499 C C . GLU A 1 438 ? -31.243 -2.023 34.847 1.00 88.31 438 GLU A C 1
ATOM 3501 O O . GLU A 1 438 ? -31.756 -1.996 35.964 1.00 88.31 438 GLU A O 1
ATOM 3506 N N . GLN A 1 439 ? -31.403 -3.076 34.036 1.00 87.25 439 GLN A N 1
ATOM 3507 C CA . GLN A 1 439 ? -32.201 -4.248 34.421 1.00 87.25 439 GLN A CA 1
ATOM 3508 C C . GLN A 1 439 ? -31.652 -4.952 35.671 1.00 87.25 439 GLN A C 1
ATOM 3510 O O . GLN A 1 439 ? -32.415 -5.357 36.551 1.00 87.25 439 GLN A O 1
ATOM 3515 N N . ILE A 1 440 ? -30.329 -5.110 35.766 1.00 85.81 440 ILE A N 1
ATOM 3516 C CA . ILE A 1 440 ? -29.675 -5.718 36.934 1.00 85.81 440 ILE A CA 1
ATOM 3517 C C . ILE A 1 440 ? -29.857 -4.832 38.168 1.00 85.81 440 ILE A C 1
ATOM 3519 O O . ILE A 1 440 ? -30.157 -5.337 39.249 1.00 85.81 440 ILE A O 1
ATOM 3523 N N . LYS A 1 441 ? -29.706 -3.518 38.012 1.00 87.69 441 LYS A N 1
ATOM 3524 C CA . LYS A 1 441 ? -29.871 -2.526 39.077 1.00 87.69 441 LYS A CA 1
ATOM 3525 C C . LYS A 1 441 ? -31.299 -2.505 39.619 1.00 87.69 441 LYS A C 1
ATOM 3527 O O . LYS A 1 441 ? -31.474 -2.531 40.836 1.00 87.69 441 LYS A O 1
ATOM 3532 N N . GLU A 1 442 ? -32.311 -2.527 38.753 1.00 87.88 442 GLU A N 1
ATOM 3533 C CA . GLU A 1 442 ? -33.716 -2.639 39.161 1.00 87.88 442 GLU A CA 1
ATOM 3534 C C . GLU A 1 442 ? -33.971 -3.936 39.937 1.00 87.88 442 GLU A C 1
ATOM 3536 O O . GLU A 1 442 ? -34.514 -3.903 41.042 1.00 87.88 442 GLU A O 1
ATOM 3541 N N . ARG A 1 443 ? -33.507 -5.082 39.420 1.00 86.00 443 ARG A N 1
ATOM 3542 C CA . ARG A 1 443 ? -33.640 -6.378 40.109 1.00 86.00 443 ARG A CA 1
ATOM 3543 C C . ARG A 1 443 ? -32.941 -6.393 41.465 1.00 86.00 443 ARG A C 1
ATOM 3545 O O . ARG A 1 443 ? -33.506 -6.895 42.433 1.00 86.00 443 ARG A O 1
ATOM 3552 N N . ALA A 1 444 ? -31.741 -5.823 41.554 1.00 85.25 444 ALA A N 1
ATOM 3553 C CA . ALA A 1 444 ? -30.992 -5.711 42.801 1.00 85.25 444 ALA A CA 1
ATOM 3554 C C . ALA A 1 444 ? -31.717 -4.822 43.825 1.00 85.25 444 ALA A C 1
ATOM 3556 O O . ALA A 1 444 ? -31.738 -5.149 45.012 1.00 85.25 444 ALA A O 1
ATOM 3557 N N . ALA A 1 445 ? -32.350 -3.730 43.382 1.00 86.19 445 ALA A N 1
ATOM 3558 C CA . ALA A 1 445 ? -33.167 -2.880 44.244 1.00 86.19 445 ALA A CA 1
ATOM 3559 C C . ALA A 1 445 ? -34.395 -3.634 44.780 1.00 86.19 445 ALA A C 1
ATOM 3561 O O . ALA A 1 445 ? -34.662 -3.587 45.983 1.00 86.19 445 ALA A O 1
ATOM 3562 N N . VAL A 1 446 ? -35.090 -4.389 43.921 1.00 87.19 446 VAL A N 1
ATOM 3563 C CA . VAL A 1 446 ? -36.219 -5.239 44.335 1.00 87.19 446 VAL A CA 1
ATOM 3564 C C . VAL A 1 446 ? -35.768 -6.310 45.331 1.00 87.19 446 VAL A C 1
ATOM 3566 O O . VAL A 1 446 ? -36.402 -6.466 46.372 1.00 87.19 446 VAL A O 1
ATOM 3569 N N . GLU A 1 447 ? -34.653 -7.003 45.077 1.00 85.94 447 GLU A N 1
ATOM 3570 C CA . GLU A 1 447 ? -34.138 -8.032 45.992 1.00 85.94 447 GLU A CA 1
ATOM 3571 C C . GLU A 1 447 ? -33.685 -7.434 47.329 1.00 85.94 447 GLU A C 1
ATOM 3573 O O . GLU A 1 447 ? -33.881 -8.050 48.375 1.00 85.94 447 GLU A O 1
ATOM 3578 N N . LYS A 1 448 ? -33.135 -6.213 47.337 1.00 85.75 448 LYS A N 1
ATOM 3579 C CA . LYS A 1 448 ? -32.777 -5.507 48.576 1.00 85.75 448 LYS A CA 1
ATOM 3580 C C . LYS A 1 448 ? -34.013 -5.216 49.433 1.00 85.75 448 LYS A C 1
ATOM 3582 O O . LYS A 1 448 ? -33.986 -5.472 50.635 1.00 85.75 448 LYS A O 1
ATOM 3587 N N . VAL A 1 449 ? -35.098 -4.731 48.825 1.00 87.50 449 VAL A N 1
ATOM 3588 C CA . VAL A 1 449 ? -36.378 -4.503 49.522 1.00 87.50 449 VAL A CA 1
ATOM 3589 C C . VAL A 1 449 ? -36.982 -5.825 49.995 1.00 87.50 449 VAL A C 1
ATOM 3591 O O . VAL A 1 449 ? -37.424 -5.928 51.139 1.00 87.50 449 VAL A O 1
ATOM 3594 N N . ALA A 1 450 ? -36.955 -6.860 49.152 1.00 86.19 450 ALA A N 1
ATOM 3595 C CA . ALA A 1 450 ? -37.438 -8.188 49.509 1.00 86.19 450 ALA A CA 1
ATOM 3596 C C . ALA A 1 450 ? -36.646 -8.787 50.681 1.00 86.19 450 ALA A C 1
ATOM 3598 O O . ALA A 1 450 ? -37.244 -9.365 51.585 1.00 86.19 450 ALA A O 1
ATOM 3599 N N . ARG A 1 451 ? -35.318 -8.617 50.708 1.00 85.62 451 ARG A N 1
ATOM 3600 C CA . ARG A 1 451 ? -34.461 -9.068 51.811 1.00 85.62 451 ARG A CA 1
ATOM 3601 C C . ARG A 1 451 ? -34.781 -8.331 53.108 1.00 85.62 451 ARG A C 1
ATOM 3603 O O . ARG A 1 451 ? -35.004 -8.998 54.109 1.00 85.62 451 ARG A O 1
ATOM 3610 N N . ALA A 1 452 ? -34.896 -7.003 53.073 1.00 87.44 452 ALA A N 1
ATOM 3611 C CA . ALA A 1 452 ? -35.279 -6.215 54.246 1.00 87.44 452 ALA A CA 1
ATOM 3612 C C . ALA A 1 452 ? -36.653 -6.637 54.793 1.00 87.44 452 ALA A C 1
ATOM 3614 O O . ALA A 1 452 ? -36.825 -6.789 55.999 1.00 87.44 452 ALA A O 1
ATOM 3615 N N . LYS A 1 453 ? -37.618 -6.908 53.904 1.00 91.56 453 LYS A N 1
ATOM 3616 C CA . LYS A 1 453 ? -38.934 -7.423 54.294 1.00 91.56 453 LYS A CA 1
ATOM 3617 C C . LYS A 1 453 ? -38.844 -8.814 54.932 1.00 91.56 453 LYS A C 1
ATOM 3619 O O . LYS A 1 453 ? -39.455 -9.028 55.969 1.00 91.56 453 LYS A O 1
ATOM 3624 N N . ARG A 1 454 ? -38.061 -9.738 54.360 1.00 88.50 454 ARG A N 1
ATOM 3625 C CA . ARG A 1 454 ? -37.834 -11.081 54.932 1.00 88.50 454 ARG A CA 1
ATOM 3626 C C . ARG A 1 454 ? -37.139 -11.015 56.296 1.00 88.50 454 ARG A C 1
ATOM 3628 O O . ARG A 1 454 ? -37.489 -11.785 57.181 1.00 88.50 454 ARG A O 1
ATOM 3635 N N . GLU A 1 455 ? -36.163 -10.125 56.465 1.00 89.69 455 GLU A N 1
ATOM 3636 C CA . GLU A 1 455 ? -35.457 -9.909 57.736 1.00 89.69 455 GLU A CA 1
ATOM 3637 C C . GLU A 1 455 ? -36.393 -9.337 58.805 1.00 89.69 455 GLU A C 1
ATOM 3639 O O . GLU A 1 455 ? -36.394 -9.820 59.935 1.00 89.69 455 GLU A O 1
ATOM 3644 N N . GLU A 1 456 ? -37.241 -8.374 58.441 1.00 90.56 456 GLU A N 1
ATOM 3645 C CA . GLU A 1 456 ? -38.254 -7.812 59.334 1.00 90.56 456 GLU A CA 1
ATOM 3646 C C . GLU A 1 456 ? -39.314 -8.852 59.717 1.00 90.56 456 GLU A C 1
ATOM 3648 O O . GLU A 1 456 ? -39.609 -9.037 60.895 1.00 90.56 456 GLU A O 1
ATOM 3653 N N . GLU A 1 457 ? -39.839 -9.600 58.743 1.00 90.88 457 GLU A N 1
ATOM 3654 C CA . GLU A 1 457 ? -40.769 -10.707 58.986 1.00 90.88 457 GLU A CA 1
ATOM 3655 C C . GLU A 1 457 ? -40.138 -11.783 59.880 1.00 90.88 457 GLU A C 1
ATOM 3657 O O . GLU A 1 457 ? -40.795 -12.294 60.787 1.00 90.88 457 GLU A O 1
ATOM 3662 N N . ALA A 1 458 ? -38.855 -12.102 59.678 1.00 91.12 458 ALA A N 1
ATOM 3663 C CA . ALA A 1 458 ? -38.116 -13.031 60.525 1.00 91.12 458 ALA A CA 1
ATOM 3664 C C . ALA A 1 458 ? -37.897 -12.477 61.939 1.00 91.12 458 ALA A C 1
ATOM 3666 O O . ALA A 1 458 ? -38.014 -13.238 62.900 1.00 91.12 458 ALA A O 1
ATOM 3667 N N . ARG A 1 459 ? -37.629 -11.172 62.087 1.00 92.62 459 ARG A N 1
ATOM 3668 C CA . ARG A 1 459 ? -37.503 -10.497 63.386 1.00 92.62 459 ARG A CA 1
ATOM 3669 C C . ARG A 1 459 ? -38.820 -10.540 64.150 1.00 92.62 459 ARG A C 1
ATOM 3671 O O . ARG A 1 459 ? -38.833 -10.996 65.288 1.00 92.62 459 ARG A O 1
ATOM 3678 N N . ILE A 1 460 ? -39.921 -10.161 63.504 1.00 91.69 460 ILE A N 1
ATOM 3679 C CA . ILE A 1 460 ? -41.270 -10.219 64.079 1.00 91.69 460 ILE A CA 1
ATOM 3680 C C . ILE A 1 460 ? -41.627 -11.665 64.443 1.00 91.69 460 ILE A C 1
ATOM 3682 O O . ILE A 1 460 ? -42.143 -11.928 65.528 1.00 91.69 460 ILE A O 1
ATOM 3686 N N . ALA A 1 461 ? -41.330 -12.632 63.570 1.00 90.56 461 ALA A N 1
ATOM 3687 C CA . ALA A 1 461 ? -41.574 -14.043 63.852 1.00 90.56 461 ALA A CA 1
ATOM 3688 C C . ALA A 1 461 ? -40.722 -14.561 65.022 1.00 90.56 461 ALA A C 1
ATOM 3690 O O . ALA A 1 461 ? -41.213 -15.357 65.820 1.00 90.56 461 ALA A O 1
ATOM 3691 N N . ALA A 1 462 ? -39.465 -14.128 65.144 1.00 91.19 462 ALA A N 1
ATOM 3692 C CA . ALA A 1 462 ? -38.585 -14.488 66.252 1.00 91.19 462 ALA A CA 1
ATOM 3693 C C . ALA A 1 462 ? -39.049 -13.863 67.574 1.00 91.19 462 ALA A C 1
ATOM 3695 O O . ALA A 1 462 ? -39.100 -14.564 68.580 1.00 91.19 462 ALA A O 1
ATOM 3696 N N . GLU A 1 463 ? -39.448 -12.590 67.564 1.00 91.94 463 GLU A N 1
ATOM 3697 C CA . GLU A 1 463 ? -40.015 -11.896 68.723 1.00 91.94 463 GLU A CA 1
ATOM 3698 C C . GLU A 1 463 ? -41.317 -12.562 69.176 1.00 91.94 463 GLU A C 1
ATOM 3700 O O . GLU A 1 463 ? -41.463 -12.902 70.348 1.00 91.94 463 GLU A O 1
ATOM 3705 N N . LYS A 1 464 ? -42.217 -12.871 68.236 1.00 92.50 464 LYS A N 1
ATOM 3706 C CA . LYS A 1 464 ? -43.449 -13.610 68.524 1.00 92.50 464 LYS A CA 1
ATOM 3707 C C . LYS A 1 464 ? -43.161 -14.995 69.109 1.00 92.50 464 LYS A C 1
ATOM 3709 O O . LYS A 1 464 ? -43.776 -15.368 70.102 1.00 92.50 464 LYS A O 1
ATOM 3714 N N . ARG A 1 465 ? -42.201 -15.741 68.548 1.00 90.75 465 ARG A N 1
ATOM 3715 C CA . ARG A 1 465 ? -41.767 -17.042 69.095 1.00 90.75 465 ARG A CA 1
ATOM 3716 C C . ARG A 1 465 ? -41.172 -16.910 70.499 1.00 90.75 465 ARG A C 1
ATOM 3718 O O . ARG A 1 465 ? -41.422 -17.772 71.336 1.00 90.75 465 ARG A O 1
ATOM 3725 N N . ALA A 1 466 ? -40.392 -15.862 70.762 1.00 90.69 466 ALA A N 1
ATOM 3726 C CA . ALA A 1 466 ? -39.812 -15.603 72.077 1.00 90.69 466 ALA A CA 1
ATOM 3727 C C . ALA A 1 466 ? -40.890 -15.243 73.111 1.00 90.69 466 ALA A C 1
ATOM 3729 O O . ALA A 1 466 ? -40.859 -15.752 74.230 1.00 90.69 466 ALA A O 1
ATOM 3730 N N . GLU A 1 467 ? -41.875 -14.432 72.725 1.00 90.50 467 GLU A N 1
ATOM 3731 C CA . GLU A 1 467 ? -43.005 -14.061 73.577 1.00 90.50 467 GLU A CA 1
ATOM 3732 C C . GLU A 1 467 ? -43.907 -15.263 73.883 1.00 90.50 467 GLU A C 1
ATOM 3734 O O . GLU A 1 467 ? -44.225 -15.527 75.043 1.00 90.50 467 GLU A O 1
ATOM 3739 N N . GLU A 1 468 ? -44.255 -16.056 72.865 1.00 89.44 468 GLU A N 1
ATOM 3740 C CA . GLU A 1 468 ? -44.996 -17.310 73.038 1.00 89.44 468 GLU A CA 1
ATOM 3741 C C . GLU A 1 468 ? -44.251 -18.275 73.976 1.00 89.44 468 GLU A C 1
ATOM 3743 O O . GLU A 1 468 ? -44.868 -18.882 74.856 1.00 89.44 468 GLU A O 1
ATOM 3748 N N . ALA A 1 469 ? -42.922 -18.377 73.849 1.00 89.69 469 ALA A N 1
ATOM 3749 C CA . ALA A 1 469 ? -42.092 -19.178 74.746 1.00 89.69 469 ALA A CA 1
ATOM 3750 C C . ALA A 1 469 ? -42.079 -18.632 76.186 1.00 89.69 469 ALA A C 1
ATOM 3752 O O . ALA A 1 469 ? -42.156 -19.422 77.131 1.00 89.69 469 ALA A O 1
ATOM 3753 N N . ARG A 1 470 ? -42.034 -17.305 76.375 1.00 91.06 470 ARG A N 1
ATOM 3754 C CA . ARG A 1 470 ? -42.087 -16.655 77.696 1.00 91.06 470 ARG A CA 1
ATOM 3755 C C . ARG A 1 470 ? -43.420 -16.913 78.395 1.00 91.06 470 ARG A C 1
ATOM 3757 O O . ARG A 1 470 ? -43.428 -17.363 79.538 1.00 91.06 470 ARG A O 1
ATOM 3764 N N . ILE A 1 471 ? -44.534 -16.710 77.691 1.00 89.31 471 ILE A N 1
ATOM 3765 C CA . ILE A 1 471 ? -45.883 -16.978 78.211 1.00 89.31 471 ILE A CA 1
ATOM 3766 C C . ILE A 1 471 ? -46.037 -18.465 78.554 1.00 89.31 471 ILE A C 1
ATOM 3768 O O . ILE A 1 471 ? -46.606 -18.813 79.589 1.00 89.31 471 ILE A O 1
ATOM 3772 N N . ALA A 1 472 ? -45.526 -19.365 77.707 1.00 87.56 472 ALA A N 1
ATOM 3773 C CA . ALA A 1 472 ? -45.554 -20.797 77.985 1.00 87.56 472 ALA A CA 1
ATOM 3774 C C . ALA A 1 472 ? -44.739 -21.162 79.238 1.00 87.56 472 ALA A C 1
ATOM 3776 O O . ALA A 1 472 ? -45.184 -21.996 80.026 1.00 87.56 472 ALA A O 1
ATOM 3777 N N . ALA A 1 473 ? -43.577 -20.537 79.449 1.00 88.88 473 ALA A N 1
ATOM 3778 C CA . ALA A 1 473 ? -42.764 -20.737 80.647 1.00 88.88 473 ALA A CA 1
ATOM 3779 C C . ALA A 1 473 ? -43.461 -20.218 81.917 1.00 88.88 473 ALA A C 1
ATOM 3781 O O . ALA A 1 473 ? -43.493 -20.927 82.921 1.00 88.88 473 ALA A O 1
ATOM 3782 N N . GLU A 1 474 ? -44.077 -19.033 81.866 1.00 90.69 474 GLU A N 1
ATOM 3783 C CA . GLU A 1 474 ? -44.832 -18.464 82.990 1.00 90.69 474 GLU A CA 1
ATOM 3784 C C . GLU A 1 474 ? -46.039 -19.334 83.364 1.00 90.69 474 GLU A C 1
ATOM 3786 O O . GLU A 1 474 ? -46.243 -19.646 84.538 1.00 90.69 474 GLU A O 1
ATOM 3791 N N . LYS A 1 475 ? -46.796 -19.815 82.367 1.00 89.38 475 LYS A N 1
ATOM 3792 C CA . LYS A 1 475 ? -47.902 -20.759 82.595 1.00 89.38 475 LYS A CA 1
ATOM 3793 C C . LYS A 1 475 ? -47.425 -22.053 83.246 1.00 89.38 475 LYS A C 1
ATOM 3795 O O . LYS A 1 475 ? -48.038 -22.489 84.216 1.00 89.38 475 LYS A O 1
ATOM 3800 N N . ARG A 1 476 ? -46.321 -22.639 82.765 1.00 87.50 476 ARG A N 1
ATOM 3801 C CA . ARG A 1 476 ? -45.726 -23.843 83.375 1.00 87.50 476 ARG A CA 1
ATOM 3802 C C . ARG A 1 476 ? -45.328 -23.597 84.832 1.00 87.50 476 ARG A C 1
ATOM 3804 O O . ARG A 1 476 ? -45.647 -24.416 85.689 1.00 87.50 476 ARG A O 1
ATOM 3811 N N . ALA A 1 477 ? -44.700 -22.460 85.128 1.00 87.31 477 ALA A N 1
ATOM 3812 C CA . ALA A 1 477 ? -44.313 -22.100 86.491 1.00 87.31 477 ALA A CA 1
ATOM 3813 C C . ALA A 1 477 ? -45.529 -21.900 87.417 1.00 87.31 477 ALA A C 1
ATOM 3815 O O . ALA A 1 477 ? -45.519 -22.343 88.568 1.00 87.31 477 ALA A O 1
ATOM 3816 N N . GLU A 1 478 ? -46.605 -21.273 86.931 1.00 86.69 478 GLU A N 1
ATOM 3817 C CA . GLU A 1 478 ? -47.830 -21.092 87.716 1.00 86.69 478 GLU A CA 1
ATOM 3818 C C . GLU A 1 478 ? -48.570 -22.418 87.942 1.00 86.69 478 GLU A C 1
ATOM 3820 O O . GLU A 1 478 ? -49.026 -22.689 89.056 1.00 86.69 478 GLU A O 1
ATOM 3825 N N . GLU A 1 479 ? -48.643 -23.284 86.929 1.00 85.88 479 GLU A N 1
ATOM 3826 C CA . GLU A 1 479 ? -49.188 -24.639 87.058 1.00 85.88 479 GLU A CA 1
ATOM 3827 C C . GLU A 1 479 ? -48.414 -25.461 88.098 1.00 85.88 479 GLU A C 1
ATOM 3829 O O . GLU A 1 479 ? -49.030 -26.095 88.962 1.00 85.88 479 GLU A O 1
ATOM 3834 N N . GLU A 1 480 ? -47.080 -25.392 88.091 1.00 87.06 480 GLU A N 1
ATOM 3835 C CA . GLU A 1 480 ? -46.231 -26.008 89.114 1.00 87.06 480 GLU A CA 1
ATOM 3836 C C . GLU A 1 480 ? -46.487 -25.424 90.507 1.00 87.06 480 GLU A C 1
ATOM 3838 O O . GLU A 1 480 ? -46.628 -26.177 91.476 1.00 87.06 480 GLU A O 1
ATOM 3843 N N . ARG A 1 481 ? -46.631 -24.098 90.632 1.00 87.31 481 ARG A N 1
ATOM 3844 C CA . ARG A 1 481 ? -46.945 -23.431 91.907 1.00 87.31 481 ARG A CA 1
ATOM 3845 C C . ARG A 1 481 ? -48.302 -23.870 92.456 1.00 87.31 481 ARG A C 1
ATOM 3847 O O . ARG A 1 481 ? -48.441 -24.132 93.655 1.00 87.31 481 ARG A O 1
ATOM 3854 N N . ILE A 1 482 ? -49.310 -23.979 91.592 1.00 83.88 482 ILE A N 1
ATOM 3855 C CA . ILE A 1 482 ? -50.642 -24.477 91.950 1.00 83.88 482 ILE A CA 1
ATOM 3856 C C . ILE A 1 482 ? -50.564 -25.953 92.351 1.00 83.88 482 ILE A C 1
ATOM 3858 O O . ILE A 1 482 ? -51.151 -26.341 93.366 1.00 83.88 482 ILE A O 1
ATOM 3862 N N . ALA A 1 483 ? -49.826 -26.780 91.608 1.00 83.12 483 ALA A N 1
ATOM 3863 C CA . ALA A 1 483 ? -49.617 -28.186 91.937 1.00 83.12 483 ALA A CA 1
ATOM 3864 C C . ALA A 1 483 ? -48.901 -28.353 93.288 1.00 83.12 483 ALA A C 1
ATOM 3866 O O . ALA A 1 483 ? -49.324 -29.174 94.104 1.00 83.12 483 ALA A O 1
ATOM 3867 N N . ALA A 1 484 ? -47.890 -27.533 93.579 1.00 82.56 484 ALA A N 1
ATOM 3868 C CA . ALA A 1 484 ? -47.192 -27.510 94.862 1.00 82.56 484 ALA A CA 1
ATOM 3869 C C . ALA A 1 484 ? -48.125 -27.109 96.017 1.00 82.56 484 ALA A C 1
ATOM 3871 O O . ALA A 1 484 ? -48.173 -27.804 97.033 1.00 82.56 484 ALA A O 1
ATOM 3872 N N . LYS A 1 485 ? -48.947 -26.061 95.848 1.00 84.62 485 LYS A N 1
ATOM 3873 C CA . LYS A 1 485 ? -49.969 -25.667 96.839 1.00 84.62 485 LYS A CA 1
ATOM 3874 C C . LYS A 1 485 ? -50.992 -26.778 97.085 1.00 84.62 485 LYS A C 1
ATOM 3876 O O . LYS A 1 485 ? -51.346 -27.041 98.234 1.00 84.62 485 LYS A O 1
ATOM 3881 N N . LYS A 1 486 ? -51.450 -27.459 96.028 1.00 81.44 486 LYS A N 1
ATOM 3882 C CA . LYS A 1 486 ? -52.360 -28.612 96.139 1.00 81.44 486 LYS A CA 1
ATOM 3883 C C . LYS A 1 486 ? -51.705 -29.774 96.888 1.00 81.44 486 LYS A C 1
ATOM 3885 O O . LYS A 1 486 ? -52.338 -30.331 97.779 1.00 81.44 486 LYS A O 1
ATOM 3890 N N . ARG A 1 487 ? -50.441 -30.099 96.589 1.00 81.50 487 ARG A N 1
ATOM 3891 C CA . ARG A 1 487 ? -49.664 -31.130 97.300 1.00 81.50 487 ARG A CA 1
ATOM 3892 C C . ARG A 1 487 ? -49.486 -30.790 98.782 1.00 81.50 487 ARG A C 1
ATOM 3894 O O . ARG A 1 487 ? -49.726 -31.649 99.622 1.00 81.50 487 ARG A O 1
ATOM 3901 N N . ALA A 1 488 ? -49.157 -29.541 99.111 1.00 79.75 488 ALA A N 1
ATOM 3902 C CA . ALA A 1 488 ? -49.021 -29.086 100.496 1.00 79.75 488 ALA A CA 1
ATOM 3903 C C . ALA A 1 488 ? -50.349 -29.173 101.269 1.00 79.75 488 ALA A C 1
ATOM 3905 O O . ALA A 1 488 ? -50.389 -29.671 102.392 1.00 79.75 488 ALA A O 1
ATOM 3906 N N . LYS A 1 489 ? -51.460 -28.758 100.647 1.00 80.88 489 LYS A N 1
ATOM 3907 C CA . LYS A 1 489 ? -52.792 -28.839 101.261 1.00 80.88 489 LYS A CA 1
ATOM 3908 C C . LYS A 1 489 ? -53.271 -30.284 101.425 1.00 80.88 489 LYS A C 1
ATOM 3910 O O . LYS A 1 489 ? -53.849 -30.616 102.454 1.00 80.88 489 LYS A O 1
ATOM 3915 N N . ALA A 1 490 ? -52.990 -31.157 100.457 1.00 72.69 490 ALA A N 1
ATOM 3916 C CA . ALA A 1 490 ? -53.254 -32.590 100.574 1.00 72.69 490 ALA A CA 1
ATOM 3917 C C . ALA A 1 490 ? -52.428 -33.235 101.700 1.00 72.69 490 ALA A C 1
ATOM 3919 O O . ALA A 1 490 ? -52.963 -34.037 102.459 1.00 72.69 490 ALA A O 1
ATOM 3920 N N . ALA A 1 491 ? -51.161 -32.840 101.868 1.00 74.38 491 ALA A N 1
ATOM 3921 C CA . ALA A 1 491 ? -50.325 -33.298 102.976 1.00 74.38 491 ALA A CA 1
ATOM 3922 C C . ALA A 1 491 ? -50.862 -32.839 104.347 1.00 74.38 491 ALA A C 1
ATOM 3924 O O . ALA A 1 491 ? -50.897 -33.642 105.277 1.00 74.38 491 ALA A O 1
ATOM 3925 N N . GLN A 1 492 ? -51.353 -31.597 104.457 1.00 74.56 492 GLN A N 1
ATOM 3926 C CA . GLN A 1 492 ? -52.035 -31.089 105.660 1.00 74.56 492 GLN A CA 1
ATOM 3927 C C . GLN A 1 492 ? -53.329 -31.851 105.982 1.00 74.56 492 GLN A C 1
ATOM 3929 O O . GLN A 1 492 ? -53.608 -32.155 107.138 1.00 74.56 492 GLN A O 1
ATOM 3934 N N . ILE A 1 493 ? -54.136 -32.171 104.968 1.00 72.12 493 ILE A N 1
ATOM 3935 C CA . ILE A 1 493 ? -55.358 -32.963 105.162 1.00 72.12 493 ILE A CA 1
ATOM 3936 C C . ILE A 1 493 ? -54.998 -34.388 105.604 1.00 72.12 493 ILE A C 1
ATOM 3938 O O . ILE A 1 493 ? -55.630 -34.920 106.512 1.00 72.12 493 ILE A O 1
ATOM 3942 N N . ALA A 1 494 ? -53.948 -34.980 105.031 1.00 72.31 494 ALA A N 1
ATOM 3943 C CA . ALA A 1 494 ? -53.476 -36.306 105.417 1.00 72.31 494 ALA A CA 1
ATOM 3944 C C . ALA A 1 494 ? -52.931 -36.351 106.858 1.00 72.31 494 ALA A C 1
ATOM 3946 O O . ALA A 1 494 ? -53.153 -37.340 107.554 1.00 72.31 494 ALA A O 1
ATOM 3947 N N . SER A 1 495 ? -52.251 -35.302 107.342 1.00 69.25 495 SER A N 1
ATOM 3948 C CA . SER A 1 495 ? -51.838 -35.231 108.754 1.00 69.25 495 SER A CA 1
ATOM 3949 C C . SER A 1 495 ? -53.040 -35.098 109.691 1.00 69.25 495 SER A C 1
ATOM 3951 O O . SER A 1 495 ? -53.097 -35.794 110.700 1.00 69.25 495 SER A O 1
ATOM 3953 N N . TRP A 1 496 ? -54.031 -34.282 109.316 1.00 60.69 496 TRP A N 1
ATOM 3954 C CA . TRP A 1 496 ? -55.269 -34.108 110.080 1.00 60.69 496 TRP A CA 1
ATOM 3955 C C . TRP A 1 496 ? -56.096 -35.404 110.160 1.00 60.69 496 TRP A C 1
ATOM 3957 O O . TRP A 1 496 ? -56.620 -35.748 111.216 1.00 60.69 496 TRP A O 1
ATOM 3967 N N . GLN A 1 497 ? -56.159 -36.178 109.071 1.00 66.56 497 GLN A N 1
ATOM 3968 C CA . GLN A 1 497 ? -56.844 -37.475 109.050 1.00 66.56 497 GLN A CA 1
ATOM 3969 C C . GLN A 1 497 ? -56.175 -38.515 109.962 1.00 66.56 497 GLN A C 1
ATOM 3971 O O . GLN A 1 497 ? -56.879 -39.212 110.689 1.00 66.56 497 GLN A O 1
ATOM 3976 N N . ARG A 1 498 ? -54.836 -38.579 110.005 1.00 67.88 498 ARG A N 1
ATOM 3977 C CA . ARG A 1 498 ? -54.112 -39.508 110.898 1.00 67.88 498 ARG A CA 1
ATOM 3978 C C . ARG A 1 498 ? -54.337 -39.211 112.385 1.00 67.88 498 ARG A C 1
ATOM 3980 O O . ARG A 1 498 ? -54.435 -40.139 113.184 1.00 67.88 498 ARG A O 1
ATOM 3987 N N . GLU A 1 499 ? -54.426 -37.936 112.767 1.00 64.75 499 GLU A N 1
ATOM 3988 C CA . GLU A 1 499 ? -54.724 -37.533 114.152 1.00 64.75 499 GLU A CA 1
ATOM 3989 C C . GLU A 1 499 ? -56.166 -37.871 114.552 1.00 64.75 499 GLU A C 1
ATOM 3991 O O . GLU A 1 499 ? -56.424 -38.345 115.664 1.00 64.75 499 GLU A O 1
ATOM 3996 N N . GLU A 1 500 ? -57.108 -37.680 113.631 1.00 63.94 500 GLU A N 1
ATOM 3997 C CA . GLU A 1 500 ? -58.524 -37.927 113.880 1.00 63.94 500 GLU A CA 1
ATOM 3998 C C . GLU A 1 500 ? -58.850 -39.431 113.942 1.00 63.94 500 GLU A C 1
ATOM 4000 O O . GLU A 1 500 ? -59.613 -39.866 114.809 1.00 63.94 500 GLU A O 1
ATOM 4005 N N . GLU A 1 501 ? -58.201 -40.255 113.115 1.00 56.69 501 GLU A N 1
ATOM 4006 C CA . GLU A 1 501 ? -58.275 -41.722 113.190 1.00 56.69 501 GLU A CA 1
ATOM 4007 C C . GLU A 1 501 ? -57.742 -42.257 114.533 1.00 56.69 501 GLU A C 1
ATOM 4009 O O . GLU A 1 501 ? -58.371 -43.117 115.159 1.00 56.69 501 GLU A O 1
ATOM 4014 N N . ALA A 1 502 ? -56.653 -41.681 115.058 1.00 57.03 502 ALA A N 1
ATOM 4015 C CA . ALA A 1 502 ? -56.132 -42.013 116.387 1.00 57.03 502 ALA A CA 1
ATOM 4016 C C . ALA A 1 502 ? -57.091 -41.594 117.527 1.00 57.03 502 ALA A C 1
ATOM 4018 O O . ALA A 1 502 ? -57.196 -42.278 118.553 1.00 57.03 502 ALA A O 1
ATOM 4019 N N . ARG A 1 503 ? -57.842 -40.498 117.345 1.00 56.31 503 ARG A N 1
ATOM 4020 C CA . ARG A 1 503 ? -58.872 -40.019 118.286 1.00 56.31 503 ARG A CA 1
ATOM 4021 C C . ARG A 1 503 ? -60.108 -40.923 118.307 1.00 56.31 503 ARG A C 1
ATOM 4023 O O . ARG A 1 503 ? -60.673 -41.163 119.378 1.00 56.31 503 ARG A O 1
ATOM 4030 N N . VAL A 1 504 ? -60.511 -41.447 117.150 1.00 56.06 504 VAL A N 1
ATOM 4031 C CA . VAL A 1 504 ? -61.643 -42.378 117.001 1.00 56.06 504 VAL A CA 1
ATOM 4032 C C . VAL A 1 504 ? -61.300 -43.767 117.557 1.00 56.06 504 VAL A C 1
ATOM 4034 O O . VAL A 1 504 ? -62.115 -44.341 118.281 1.00 56.06 504 VAL A O 1
ATOM 4037 N N . ALA A 1 505 ? -60.070 -44.257 117.367 1.00 49.59 505 ALA A N 1
ATOM 4038 C CA . ALA A 1 505 ? -59.603 -45.518 117.957 1.00 49.59 505 ALA A CA 1
ATOM 4039 C C . ALA A 1 505 ? -59.605 -45.513 119.504 1.00 49.59 505 ALA A C 1
ATOM 4041 O O . ALA A 1 505 ? -59.893 -46.534 120.128 1.00 49.59 505 ALA A O 1
ATOM 4042 N N . ARG A 1 506 ? -59.365 -44.357 120.147 1.00 49.22 506 ARG A N 1
ATOM 4043 C CA . ARG A 1 506 ? -59.473 -44.200 121.615 1.00 49.22 506 ARG A CA 1
ATOM 4044 C C . ARG A 1 506 ? -60.914 -44.206 122.134 1.00 49.22 506 ARG A C 1
ATOM 4046 O O . ARG A 1 506 ? -61.134 -44.589 123.278 1.00 49.22 506 ARG A O 1
ATOM 4053 N N . LYS A 1 507 ? -61.892 -43.807 121.314 1.00 45.78 507 LYS A N 1
ATOM 4054 C CA . LYS A 1 507 ? -63.318 -43.770 121.689 1.00 45.78 507 LYS A CA 1
ATOM 4055 C C . LYS A 1 507 ? -64.069 -45.081 121.422 1.00 45.78 507 LYS A C 1
ATOM 4057 O O . LYS A 1 507 ? -65.160 -45.249 121.949 1.00 45.78 507 LYS A O 1
ATOM 4062 N N . LEU A 1 508 ? -63.481 -46.018 120.675 1.00 43.59 508 LEU A N 1
ATOM 4063 C CA . LEU A 1 508 ? -64.067 -47.331 120.357 1.00 43.59 508 LEU A CA 1
ATOM 4064 C C . LEU A 1 508 ? -63.737 -48.451 121.368 1.00 43.59 508 LEU A C 1
ATOM 4066 O O . LEU A 1 508 ? -64.252 -49.552 121.226 1.00 43.59 508 LEU A O 1
ATOM 4070 N N . LYS A 1 509 ? -62.936 -48.190 122.415 1.00 37.38 509 LYS A N 1
ATOM 4071 C CA . LYS A 1 509 ? -62.671 -49.150 123.515 1.00 37.38 509 LYS A CA 1
ATOM 4072 C C . LYS A 1 509 ? -63.576 -48.990 124.747 1.00 37.38 509 LYS A C 1
ATOM 4074 O O . LYS A 1 509 ? -63.378 -49.687 125.737 1.00 37.38 509 LYS A O 1
ATOM 4079 N N . ALA A 1 510 ? -64.567 -48.102 124.704 1.00 36.72 510 ALA A N 1
ATOM 4080 C CA . ALA A 1 510 ? -65.504 -47.885 125.803 1.00 36.72 510 ALA A CA 1
ATOM 4081 C C . ALA A 1 510 ? -66.947 -47.885 125.281 1.00 36.72 510 ALA A C 1
ATOM 4083 O O . ALA A 1 510 ? -67.434 -46.860 124.810 1.00 36.72 510 ALA A O 1
ATOM 4084 N N . GLY A 1 511 ? -67.621 -49.036 125.378 1.00 34.81 511 GLY A N 1
ATOM 4085 C CA . GLY A 1 511 ? -69.077 -49.125 125.224 1.00 34.81 511 GLY A CA 1
ATOM 4086 C C . GLY A 1 511 ? -69.592 -50.240 124.313 1.00 34.81 511 GLY A C 1
ATOM 4087 O O . GLY A 1 511 ? -70.346 -49.949 123.392 1.00 34.81 511 GLY A O 1
ATOM 4088 N N . GLU A 1 512 ? -69.249 -51.504 124.577 1.00 31.98 512 GLU A N 1
ATOM 4089 C CA . GLU A 1 512 ? -70.083 -52.632 124.133 1.00 31.98 512 GLU A CA 1
ATOM 4090 C C . GLU A 1 512 ? -71.165 -52.890 125.191 1.00 31.98 512 GLU A C 1
ATOM 4092 O O . GLU A 1 512 ? -70.881 -53.245 126.337 1.00 31.98 512 GLU A O 1
ATOM 4097 N N . GLY A 1 513 ? -72.417 -52.626 124.811 1.00 33.91 513 GLY A N 1
ATOM 4098 C CA . GLY A 1 513 ? -73.611 -52.812 125.625 1.00 33.91 513 GLY A CA 1
ATOM 4099 C C . GLY A 1 513 ? -74.449 -54.003 125.154 1.00 33.91 513 GLY A C 1
ATOM 4100 O O . GLY A 1 513 ? -74.806 -54.095 123.986 1.00 33.91 513 GLY A O 1
ATOM 4101 N N . ARG A 1 514 ? -74.727 -54.875 126.127 1.00 39.16 514 ARG A N 1
ATOM 4102 C CA . ARG A 1 514 ? -75.808 -55.863 126.311 1.00 39.16 514 ARG A CA 1
ATOM 4103 C C . ARG A 1 514 ? -77.013 -55.860 125.340 1.00 39.16 514 ARG A C 1
ATOM 4105 O O . ARG A 1 514 ? -77.626 -54.830 125.090 1.00 39.16 514 ARG A O 1
ATOM 4112 N N . ASP A 1 515 ? -77.403 -57.086 124.972 1.00 50.94 515 ASP A N 1
ATOM 4113 C CA . ASP A 1 515 ? -78.764 -57.624 124.777 1.00 50.94 515 ASP A CA 1
ATOM 4114 C C . ASP A 1 515 ? -79.745 -56.946 123.798 1.00 50.94 515 ASP A C 1
ATOM 4116 O O . ASP A 1 515 ? -80.811 -56.490 124.194 1.00 50.94 515 ASP A O 1
ATOM 4120 N N . GLY A 1 516 ? -79.438 -56.998 122.495 1.00 59.38 516 GLY A N 1
ATOM 4121 C CA . GLY A 1 516 ? -80.341 -57.446 121.405 1.00 59.38 516 GLY A CA 1
ATOM 4122 C C . GLY A 1 516 ? -81.773 -56.892 121.218 1.00 59.38 516 GLY A C 1
ATOM 4123 O O . GLY A 1 516 ? -82.479 -57.407 120.352 1.00 59.38 516 GLY A O 1
ATOM 4124 N N . ALA A 1 517 ? -82.232 -55.894 121.973 1.00 68.19 517 ALA A N 1
ATOM 4125 C CA . ALA A 1 517 ? -83.557 -55.280 121.855 1.00 68.19 517 ALA A CA 1
ATOM 4126 C C . ALA A 1 517 ? -83.431 -53.808 121.433 1.00 68.19 517 ALA A C 1
ATOM 4128 O O . ALA A 1 517 ? -82.732 -53.034 122.082 1.00 68.19 517 ALA A O 1
ATOM 4129 N N . TYR A 1 518 ? -84.120 -53.423 120.357 1.00 72.94 518 TYR A N 1
ATOM 4130 C CA . TYR A 1 518 ? -84.104 -52.067 119.809 1.00 72.94 518 TYR A CA 1
ATOM 4131 C C . TYR A 1 518 ? -85.201 -51.197 120.432 1.00 72.94 518 TYR A C 1
ATOM 4133 O O . TYR A 1 518 ? -86.331 -51.645 120.634 1.00 72.94 518 TYR A O 1
ATOM 4141 N N . GLN A 1 519 ? -84.890 -49.927 120.685 1.00 77.94 519 GLN A N 1
ATOM 4142 C CA . GLN A 1 519 ? -85.843 -48.887 121.066 1.00 77.94 519 GLN A CA 1
ATOM 4143 C C . GLN A 1 519 ? -86.047 -47.885 119.922 1.00 77.94 519 GLN A C 1
ATOM 4145 O O . GLN A 1 519 ? -85.238 -47.759 118.999 1.00 77.94 519 GLN A O 1
ATOM 4150 N N . VAL A 1 520 ? -87.161 -47.149 119.966 1.00 77.06 520 VAL A N 1
ATOM 4151 C CA . VAL A 1 520 ? -87.429 -46.071 119.006 1.00 77.06 520 VAL A CA 1
ATOM 4152 C C . VAL A 1 520 ? -86.319 -45.018 119.101 1.00 77.06 520 VAL A C 1
ATOM 4154 O O . VAL A 1 520 ? -86.115 -44.415 120.151 1.00 77.06 520 VAL A O 1
ATOM 4157 N N . GLY A 1 521 ? -85.633 -44.770 117.985 1.00 73.12 521 GLY A N 1
ATOM 4158 C CA . GLY A 1 521 ? -84.479 -43.873 117.887 1.00 73.12 521 GLY A CA 1
ATOM 4159 C C . GLY A 1 521 ? -83.139 -44.583 117.681 1.00 73.12 521 GLY A C 1
ATOM 4160 O O . GLY A 1 521 ? -82.188 -43.925 117.254 1.00 73.12 521 GLY A O 1
ATOM 4161 N N . ASP A 1 522 ? -83.067 -45.898 117.898 1.00 78.19 522 ASP A N 1
ATOM 4162 C CA . ASP A 1 522 ? -81.837 -46.663 117.697 1.00 78.19 522 ASP A CA 1
ATOM 4163 C C . ASP A 1 522 ? -81.476 -46.808 116.215 1.00 78.19 522 ASP A C 1
ATOM 4165 O O . ASP A 1 522 ? -82.329 -46.804 115.317 1.00 78.19 522 ASP A O 1
ATOM 4169 N N . TYR A 1 523 ? -80.177 -46.949 115.950 1.00 79.25 523 TYR A N 1
ATOM 4170 C CA . TYR A 1 523 ? -79.668 -47.226 114.613 1.00 79.25 523 TYR A CA 1
ATOM 4171 C C . TYR A 1 523 ? -79.645 -48.734 114.356 1.00 79.25 523 TYR A C 1
ATOM 4173 O O . TYR A 1 523 ? -78.892 -49.476 114.985 1.00 79.25 523 TYR A O 1
ATOM 4181 N N . TYR A 1 524 ? -80.445 -49.180 113.392 1.00 80.50 524 TYR A N 1
ATOM 4182 C CA . TYR A 1 524 ? -80.461 -50.561 112.931 1.00 80.50 524 TYR A CA 1
ATOM 4183 C C . TYR A 1 524 ? -79.486 -50.736 111.761 1.00 80.50 524 TYR A C 1
ATOM 4185 O O . TYR A 1 524 ? -79.568 -50.019 110.759 1.00 80.50 524 TYR A O 1
ATOM 4193 N N . ASN A 1 525 ? -78.566 -51.695 111.887 1.00 80.62 525 ASN A N 1
ATOM 4194 C CA . ASN A 1 525 ? -77.554 -52.023 110.879 1.00 80.62 525 ASN A CA 1
ATOM 4195 C C . ASN A 1 525 ? -77.254 -53.529 110.877 1.00 80.62 525 ASN A C 1
ATOM 4197 O O . ASN A 1 525 ? -76.134 -53.957 111.149 1.00 80.62 525 ASN A O 1
ATOM 4201 N N . GLN A 1 526 ? -78.279 -54.337 110.615 1.00 76.75 526 GLN A N 1
ATOM 4202 C CA . GLN A 1 526 ? -78.163 -55.788 110.455 1.00 76.75 526 GLN A CA 1
ATOM 4203 C C . GLN A 1 526 ? -78.859 -56.233 109.157 1.00 76.75 526 GLN A C 1
ATOM 4205 O O . GLN A 1 526 ? -79.696 -55.518 108.605 1.00 76.75 526 GLN A O 1
ATOM 4210 N N . GLY A 1 527 ? -78.467 -57.387 108.604 1.00 68.00 527 GLY A N 1
ATOM 4211 C CA . GLY A 1 527 ? -79.127 -57.979 107.428 1.00 68.00 527 GLY A CA 1
ATOM 4212 C C . GLY A 1 527 ? -79.121 -57.116 106.155 1.00 68.00 527 GLY A C 1
ATOM 4213 O O . GLY A 1 527 ? -80.034 -57.218 105.341 1.00 68.00 527 GLY A O 1
ATOM 4214 N N . GLY A 1 528 ? -78.141 -56.217 105.994 1.00 72.12 528 GLY A N 1
ATOM 4215 C CA . GLY A 1 528 ? -78.044 -55.302 104.845 1.00 72.12 528 GLY A CA 1
ATOM 4216 C C . GLY A 1 528 ? -79.025 -54.121 104.871 1.00 72.12 528 GLY A C 1
ATOM 4217 O O . GLY A 1 528 ? -78.955 -53.250 104.003 1.00 72.12 528 GLY A O 1
ATOM 4218 N N . LYS A 1 529 ? -79.901 -54.037 105.879 1.00 80.81 529 LYS A N 1
ATOM 4219 C CA . LYS A 1 529 ? -80.833 -52.925 106.075 1.00 80.81 529 LYS A CA 1
ATOM 4220 C C . LYS A 1 529 ? -80.229 -51.916 107.051 1.00 80.81 529 LYS A C 1
ATOM 4222 O O . LYS A 1 529 ? -79.824 -52.268 108.155 1.00 80.81 529 LYS A O 1
ATOM 4227 N N . LYS A 1 530 ? -80.170 -50.649 106.635 1.00 83.50 530 LYS A N 1
ATOM 4228 C CA . LYS A 1 530 ? -79.617 -49.542 107.428 1.00 83.50 530 LYS A CA 1
ATOM 4229 C C . LYS A 1 530 ? -80.660 -48.452 107.610 1.00 83.50 530 LYS A C 1
ATOM 4231 O O . LYS A 1 530 ? -81.072 -47.823 106.634 1.00 83.50 530 LYS A O 1
ATOM 4236 N N . GLY A 1 531 ? -81.066 -48.193 108.845 1.00 82.56 531 GLY A N 1
ATOM 4237 C CA . GLY A 1 531 ? -82.121 -47.223 109.115 1.00 82.56 531 GLY A CA 1
ATOM 4238 C C . GLY A 1 531 ? -82.263 -46.877 110.586 1.00 82.56 531 GLY A C 1
ATOM 4239 O O . GLY A 1 531 ? -81.617 -47.471 111.442 1.00 82.56 531 GLY A O 1
ATOM 4240 N N . ILE A 1 532 ? -83.100 -45.886 110.867 1.00 82.94 532 ILE A N 1
ATOM 4241 C CA . ILE A 1 532 ? -83.434 -45.492 112.237 1.00 82.94 532 ILE A CA 1
ATOM 4242 C C . ILE A 1 532 ? -84.760 -46.141 112.605 1.00 82.94 532 ILE A C 1
ATOM 4244 O O . ILE A 1 532 ? -85.728 -46.020 111.852 1.00 82.94 532 ILE A O 1
ATOM 4248 N N . VAL A 1 533 ? -84.796 -46.821 113.745 1.00 82.25 533 VAL A N 1
ATOM 4249 C CA . VAL A 1 533 ? -85.992 -47.480 114.267 1.00 82.25 533 VAL A CA 1
ATOM 4250 C C . VAL A 1 533 ? -87.010 -46.414 114.672 1.00 82.25 533 VAL A C 1
ATOM 4252 O O . VAL A 1 533 ? -86.708 -45.556 115.500 1.00 82.25 533 VAL A O 1
ATOM 4255 N N . PHE A 1 534 ? -88.205 -46.429 114.079 1.00 83.12 534 PHE A N 1
ATOM 4256 C CA . PHE A 1 534 ? -89.272 -45.469 114.405 1.00 83.12 534 PHE A CA 1
ATOM 4257 C C . PHE A 1 534 ? -90.510 -46.123 115.032 1.00 83.12 534 PHE A C 1
ATOM 4259 O O . PHE A 1 534 ? -91.358 -45.419 115.571 1.00 83.12 534 PHE A O 1
ATOM 4266 N N . GLU A 1 535 ? -90.605 -47.452 114.992 1.00 83.88 535 GLU A N 1
ATOM 4267 C CA . GLU A 1 535 ? -91.706 -48.232 115.562 1.00 83.88 535 GLU A CA 1
ATOM 4268 C C . GLU A 1 535 ? -91.162 -49.593 116.011 1.00 83.88 535 GLU A C 1
ATOM 4270 O O . GLU A 1 535 ? -90.373 -50.195 115.281 1.00 83.88 535 GLU A O 1
ATOM 4275 N N . VAL A 1 536 ? -91.548 -50.073 117.197 1.00 82.75 536 VAL A N 1
ATOM 4276 C CA . VAL A 1 536 ? -91.110 -51.370 117.743 1.00 82.75 536 VAL A CA 1
ATOM 4277 C C . VAL A 1 536 ? -92.273 -52.058 118.447 1.00 82.75 536 VAL A C 1
ATOM 4279 O O . VAL A 1 536 ? -93.085 -51.394 119.090 1.00 82.75 536 VAL A O 1
ATOM 4282 N N . ASN A 1 537 ? -92.342 -53.386 118.353 1.00 80.06 537 ASN A N 1
ATOM 4283 C CA . ASN A 1 537 ? -93.312 -54.188 119.100 1.00 80.06 537 ASN A CA 1
ATOM 4284 C C . ASN A 1 537 ? -92.924 -54.304 120.589 1.00 80.06 537 ASN A C 1
ATOM 4286 O O . ASN A 1 537 ? -91.773 -54.074 120.959 1.00 80.06 537 ASN A O 1
ATOM 4290 N N . SER A 1 538 ? -93.861 -54.732 121.444 1.00 69.00 538 SER A N 1
ATOM 4291 C CA . SER A 1 538 ? -93.755 -54.798 122.919 1.00 69.00 538 SER A CA 1
ATOM 4292 C C . SER A 1 538 ? -92.564 -55.592 123.494 1.00 69.00 538 SER A C 1
ATOM 4294 O O . SER A 1 538 ? -92.332 -55.537 124.698 1.00 69.00 538 SER A O 1
ATOM 4296 N N . GLY A 1 539 ? -91.784 -56.287 122.656 1.00 65.69 539 GLY A N 1
ATOM 4297 C CA . GLY A 1 539 ? -90.568 -57.019 123.033 1.00 65.69 539 GLY A CA 1
ATOM 4298 C C . GLY A 1 539 ? -89.256 -56.538 122.392 1.00 65.69 539 GLY A C 1
ATOM 4299 O O . GLY A 1 539 ? -88.245 -57.210 122.566 1.00 65.69 539 GLY A O 1
ATOM 4300 N N . GLY A 1 540 ? -89.233 -55.443 121.621 1.00 67.44 540 GLY A N 1
ATOM 4301 C CA . GLY A 1 540 ? -87.975 -54.837 121.143 1.00 67.44 540 GLY A CA 1
ATOM 4302 C C . GLY A 1 540 ? -87.277 -55.510 119.945 1.00 67.44 540 GLY A C 1
ATOM 4303 O O . GLY A 1 540 ? -86.305 -54.972 119.423 1.00 67.44 540 GLY A O 1
ATOM 4304 N N . ARG A 1 541 ? -87.728 -56.696 119.510 1.00 73.38 541 ARG A N 1
ATOM 4305 C CA . ARG A 1 541 ? -87.005 -57.536 118.525 1.00 73.38 541 ARG A CA 1
ATOM 4306 C C . ARG A 1 541 ? -87.430 -57.351 117.068 1.00 73.38 541 ARG A C 1
ATOM 4308 O O . ARG A 1 541 ? -86.663 -57.696 116.181 1.00 73.38 541 ARG A O 1
ATOM 4315 N N . HIS A 1 542 ? -88.627 -56.816 116.839 1.00 77.50 542 HIS A N 1
ATOM 4316 C CA . HIS A 1 542 ? -89.166 -56.538 115.508 1.00 77.50 542 HIS A CA 1
ATOM 4317 C C . HIS A 1 542 ? -89.784 -55.151 115.477 1.00 77.50 542 HIS A C 1
ATOM 4319 O O . HIS A 1 542 ? -90.408 -54.718 116.456 1.00 77.50 542 HIS A O 1
ATOM 4325 N N . GLY A 1 543 ? -89.631 -54.469 114.350 1.00 86.12 543 GLY A N 1
ATOM 4326 C CA . GLY A 1 543 ? -90.088 -53.097 114.210 1.00 86.12 543 GLY A CA 1
ATOM 4327 C C . GLY A 1 543 ? -89.976 -52.564 112.791 1.00 86.12 543 GLY A C 1
ATOM 4328 O O . GLY A 1 543 ? -89.746 -53.298 111.829 1.00 86.12 543 GLY A O 1
ATOM 4329 N N . LYS A 1 544 ? -90.139 -51.249 112.662 1.00 88.56 544 LYS A N 1
ATOM 4330 C CA . LYS A 1 544 ? -89.981 -50.529 111.399 1.00 88.56 544 LYS A CA 1
ATOM 4331 C C . LYS A 1 544 ? -88.844 -49.535 111.492 1.00 88.56 544 LYS A C 1
ATOM 4333 O O . LYS A 1 544 ? -88.699 -48.799 112.470 1.00 88.56 544 LYS A O 1
ATOM 4338 N N . ILE A 1 545 ? -88.064 -49.494 110.424 1.00 86.50 545 ILE A N 1
ATOM 4339 C CA . ILE A 1 545 ? -86.970 -48.555 110.224 1.00 86.50 545 ILE A CA 1
ATOM 4340 C C . ILE A 1 545 ? -87.274 -47.620 109.064 1.00 86.50 545 ILE A C 1
ATOM 4342 O O . ILE A 1 545 ? -87.905 -47.997 108.077 1.00 86.50 545 ILE A O 1
ATOM 4346 N N . VAL A 1 546 ? -86.779 -46.392 109.173 1.00 87.50 546 VAL A N 1
ATOM 4347 C CA . VAL A 1 546 ? -86.767 -45.403 108.094 1.00 87.50 546 VAL A CA 1
ATOM 4348 C C . VAL A 1 546 ? -85.346 -45.249 107.554 1.00 87.50 546 VAL A C 1
ATOM 4350 O O . VAL A 1 546 ? -84.373 -45.272 108.312 1.00 87.50 546 VAL A O 1
ATOM 4353 N N . SER A 1 547 ? -85.209 -45.090 106.239 1.00 86.00 547 SER A N 1
ATOM 4354 C CA . SER A 1 547 ? -83.920 -44.942 105.566 1.00 86.00 547 SER A CA 1
ATOM 4355 C C . SER A 1 547 ? -83.182 -43.702 106.070 1.00 86.00 547 SER A C 1
ATOM 4357 O O . SER A 1 547 ? -83.780 -42.637 106.239 1.00 86.00 547 SER A O 1
ATOM 4359 N N . VAL A 1 548 ? -81.864 -43.809 106.278 1.00 80.31 548 VAL A N 1
ATOM 4360 C CA . VAL A 1 548 ? -81.018 -42.646 106.627 1.00 80.31 548 VAL A CA 1
ATOM 4361 C C . VAL A 1 548 ? -80.877 -41.701 105.433 1.00 80.31 548 VAL A C 1
ATOM 4363 O O . VAL A 1 548 ? -80.913 -40.479 105.593 1.00 80.31 548 VAL A O 1
ATOM 4366 N N . VAL A 1 549 ? -80.786 -42.280 104.237 1.00 81.44 549 VAL A N 1
ATOM 4367 C CA . VAL A 1 549 ? -80.791 -41.574 102.955 1.00 81.44 549 VAL A CA 1
ATOM 4368 C C . VAL A 1 549 ? -82.204 -41.132 102.578 1.00 81.44 549 VAL A C 1
ATOM 4370 O O . VAL A 1 549 ? -83.190 -41.766 102.959 1.00 81.44 549 VAL A O 1
ATOM 4373 N N . TYR A 1 550 ? -82.299 -40.041 101.829 1.00 84.56 550 TYR A N 1
ATOM 4374 C CA . TYR A 1 550 ? -83.533 -39.545 101.226 1.00 84.56 550 TYR A CA 1
ATOM 4375 C C . TYR A 1 550 ? -83.270 -39.233 99.752 1.00 84.56 550 TYR A C 1
ATOM 4377 O O . TYR A 1 550 ? -82.122 -39.019 99.362 1.00 84.56 550 TYR A O 1
ATOM 4385 N N . THR A 1 551 ? -84.327 -39.207 98.948 1.00 86.31 551 THR A N 1
ATOM 4386 C CA . THR A 1 551 ? -84.275 -38.757 97.552 1.00 86.31 551 THR A CA 1
ATOM 4387 C C . THR A 1 551 ? -85.302 -37.654 97.315 1.00 86.31 551 THR A C 1
ATOM 4389 O O . THR A 1 551 ? -86.199 -37.445 98.138 1.00 86.31 551 THR A O 1
ATOM 4392 N N . THR A 1 552 ? -85.182 -36.955 96.193 1.00 86.94 552 THR A N 1
ATOM 4393 C CA . THR A 1 552 ? -86.172 -35.999 95.694 1.00 86.94 552 THR A CA 1
ATOM 4394 C C . THR A 1 552 ? -86.533 -36.361 94.264 1.00 86.94 552 THR A C 1
ATOM 4396 O O . THR A 1 552 ? -85.671 -36.685 93.450 1.00 86.94 552 THR A O 1
ATOM 4399 N N . GLY A 1 553 ? -87.819 -36.330 93.931 1.00 87.38 553 GLY A N 1
ATOM 4400 C CA . GLY A 1 553 ? -88.235 -36.675 92.578 1.00 87.38 553 GLY A CA 1
ATOM 4401 C C . GLY A 1 553 ? -89.736 -36.788 92.396 1.00 87.38 553 GLY A C 1
ATOM 4402 O O . GLY A 1 553 ? -90.521 -36.649 93.338 1.00 87.38 553 GLY A O 1
ATOM 4403 N N . VAL A 1 554 ? -90.108 -37.071 91.152 1.00 89.88 554 VAL A N 1
ATOM 4404 C CA . VAL A 1 554 ? -91.473 -37.431 90.761 1.00 89.88 554 VAL A CA 1
ATOM 4405 C C . VAL A 1 554 ? -91.809 -38.864 91.176 1.00 89.88 554 VAL A C 1
ATOM 4407 O O . VAL A 1 554 ? -90.915 -39.685 91.408 1.00 89.88 554 VAL A O 1
ATOM 4410 N N . TRP A 1 555 ? -93.102 -39.187 91.233 1.00 89.00 555 TRP A N 1
ATOM 4411 C CA . TRP A 1 555 ? -93.627 -40.438 91.796 1.00 89.00 555 TRP A CA 1
ATOM 4412 C C . TRP A 1 555 ? -92.918 -41.713 91.306 1.00 89.00 555 TRP A C 1
ATOM 4414 O O . TRP A 1 555 ? -92.563 -42.577 92.109 1.00 89.00 555 TRP A O 1
ATOM 4424 N N . ASN A 1 556 ? -92.672 -41.838 89.998 1.00 89.06 556 ASN A N 1
ATOM 4425 C CA . ASN A 1 556 ? -92.035 -43.028 89.419 1.00 89.06 556 ASN A CA 1
ATOM 4426 C C . ASN A 1 556 ? -90.558 -43.155 89.815 1.00 89.06 556 ASN A C 1
ATOM 4428 O O . ASN A 1 556 ? -90.102 -44.245 90.157 1.00 89.06 556 ASN A O 1
ATOM 4432 N N . HIS A 1 557 ? -89.821 -42.040 89.813 1.00 89.50 557 HIS A N 1
ATOM 4433 C CA . HIS A 1 557 ? -88.411 -42.016 90.204 1.00 89.50 557 HIS A CA 1
ATOM 4434 C C . HIS A 1 557 ? -88.248 -42.447 91.662 1.00 89.50 557 HIS A C 1
ATOM 4436 O O . HIS A 1 557 ? -87.446 -43.319 91.985 1.00 89.50 557 HIS A O 1
ATOM 4442 N N . VAL A 1 558 ? -89.078 -41.876 92.528 1.00 89.75 558 VAL A N 1
ATOM 4443 C CA . VAL A 1 558 ? -89.066 -42.144 93.960 1.00 89.75 558 VAL A CA 1
ATOM 4444 C C . VAL A 1 558 ? -89.415 -43.608 94.268 1.00 89.75 558 VAL A C 1
ATOM 4446 O O . VAL A 1 558 ? -88.735 -44.245 95.070 1.00 89.75 558 VAL A O 1
ATOM 4449 N N . ASN A 1 559 ? -90.433 -44.174 93.612 1.00 89.25 559 ASN A N 1
ATOM 4450 C CA . ASN A 1 559 ? -90.795 -45.582 93.808 1.00 89.25 559 ASN A CA 1
ATOM 4451 C C . ASN A 1 559 ? -89.700 -46.543 93.327 1.00 89.25 559 ASN A C 1
ATOM 4453 O O . ASN A 1 559 ? -89.437 -47.554 93.980 1.00 89.25 559 ASN A O 1
ATOM 4457 N N . ASN A 1 560 ? -89.040 -46.230 92.209 1.00 90.25 560 ASN A N 1
ATOM 4458 C CA . ASN A 1 560 ? -87.905 -47.014 91.721 1.00 90.25 560 ASN A CA 1
ATOM 4459 C C . ASN A 1 560 ? -86.710 -46.923 92.676 1.00 90.25 560 ASN A C 1
ATOM 4461 O O . ASN A 1 560 ? -86.066 -47.934 92.947 1.00 90.25 560 ASN A O 1
ATOM 4465 N N . TRP A 1 561 ? -86.467 -45.743 93.249 1.00 92.94 561 TRP A N 1
ATOM 4466 C CA . TRP A 1 561 ? -85.435 -45.550 94.261 1.00 92.94 561 TRP A CA 1
ATOM 4467 C C . TRP A 1 561 ? -85.704 -46.360 95.535 1.00 92.94 561 TRP A C 1
ATOM 4469 O O . TRP A 1 561 ? -84.796 -47.012 96.043 1.00 92.94 561 TRP A O 1
ATOM 4479 N N . CYS A 1 562 ? -86.947 -46.407 96.032 1.00 88.44 562 CYS A N 1
ATOM 4480 C CA . CYS A 1 562 ? -87.272 -47.259 97.181 1.00 88.44 562 CYS A CA 1
ATOM 4481 C C . CYS A 1 562 ? -86.928 -48.732 96.905 1.00 88.44 562 CYS A C 1
ATOM 4483 O O . CYS A 1 562 ? -86.349 -49.387 97.765 1.00 88.44 562 CYS A O 1
ATOM 4485 N N . LYS A 1 563 ? -87.202 -49.230 95.691 1.00 87.56 563 LYS A N 1
ATOM 4486 C CA . LYS A 1 563 ? -86.866 -50.606 95.285 1.00 87.56 563 LYS A CA 1
ATOM 4487 C C . LYS A 1 563 ? -85.356 -50.843 95.167 1.00 87.56 563 LYS A C 1
ATOM 4489 O O . LYS A 1 563 ? -84.895 -51.936 95.484 1.00 87.56 563 LYS A O 1
ATOM 4494 N N . SER A 1 564 ? -84.575 -49.843 94.747 1.00 86.31 564 SER A N 1
ATOM 4495 C CA . SER A 1 564 ? -83.118 -49.989 94.606 1.00 86.31 564 SER A CA 1
ATOM 4496 C C . SER A 1 564 ? -82.373 -50.099 95.940 1.00 86.31 564 SER A C 1
ATOM 4498 O O . SER A 1 564 ? -81.218 -50.509 95.951 1.00 86.31 564 SER A O 1
ATOM 4500 N N . LEU A 1 565 ? -83.007 -49.751 97.067 1.00 84.31 565 LEU A N 1
ATOM 4501 C CA . LEU A 1 565 ? -82.409 -49.881 98.404 1.00 84.31 565 LEU A CA 1
ATOM 4502 C C . LEU A 1 565 ? -82.361 -51.333 98.917 1.00 84.31 565 LEU A C 1
ATOM 4504 O O . LEU A 1 565 ? -81.760 -51.592 99.960 1.00 84.31 565 LEU A O 1
ATOM 4508 N N . GLY A 1 566 ? -82.973 -52.276 98.195 1.00 83.00 566 GLY A N 1
ATOM 4509 C CA . GLY A 1 566 ? -82.997 -53.702 98.521 1.00 83.00 566 GLY A CA 1
ATOM 4510 C C . GLY A 1 566 ? -84.391 -54.217 98.886 1.00 83.00 566 GLY A C 1
ATOM 4511 O O . GLY A 1 566 ? -85.367 -53.466 98.950 1.00 83.00 566 GLY A O 1
ATOM 4512 N N . ALA A 1 567 ? -84.497 -55.524 99.129 1.00 79.62 567 ALA A N 1
ATOM 4513 C CA . ALA A 1 567 ? -85.773 -56.178 99.409 1.00 79.62 567 ALA A CA 1
ATOM 4514 C C . ALA A 1 567 ? -86.445 -55.636 100.690 1.00 79.62 567 ALA A C 1
ATOM 4516 O O . ALA A 1 567 ? -85.815 -55.506 101.741 1.00 79.62 567 ALA A O 1
ATOM 4517 N N . GLY A 1 568 ? -87.747 -55.341 100.597 1.00 82.56 568 GLY A N 1
ATOM 4518 C CA . GLY A 1 568 ? -88.582 -54.871 101.712 1.00 82.56 568 GLY A CA 1
ATOM 4519 C C . GLY A 1 568 ? -88.656 -53.349 101.887 1.00 82.56 568 GLY A C 1
ATOM 4520 O O . GLY A 1 568 ? -89.508 -52.876 102.638 1.00 82.56 568 GLY A O 1
ATOM 4521 N N . TRP A 1 569 ? -87.829 -52.571 101.179 1.00 90.56 569 TRP A N 1
ATOM 4522 C CA . TRP A 1 569 ? -87.923 -51.112 101.196 1.00 90.56 569 TRP A CA 1
ATOM 4523 C C . TRP A 1 569 ? -89.096 -50.621 100.352 1.00 90.56 569 TRP A C 1
ATOM 4525 O O . TRP A 1 569 ? -89.230 -50.936 99.168 1.00 90.56 569 TRP A O 1
ATOM 4535 N N . ARG A 1 570 ? -89.949 -49.807 100.969 1.00 91.50 570 ARG A N 1
ATOM 4536 C CA . ARG A 1 570 ? -91.133 -49.229 100.334 1.00 91.50 570 ARG A CA 1
ATOM 4537 C C . ARG A 1 570 ? -91.354 -47.799 100.785 1.00 91.50 570 ARG A C 1
ATOM 4539 O O . ARG A 1 570 ? -90.742 -47.315 101.730 1.00 91.50 570 ARG A O 1
ATOM 4546 N N . LEU A 1 571 ? -92.262 -47.125 100.105 1.00 90.12 571 LEU A N 1
ATOM 4547 C CA . LEU A 1 571 ? -92.648 -45.771 100.451 1.00 90.12 571 LEU A CA 1
ATOM 4548 C C . LEU A 1 571 ? -93.593 -45.788 101.677 1.00 90.12 571 LEU A C 1
ATOM 4550 O O . LEU A 1 571 ? -94.499 -46.633 101.727 1.00 90.12 571 LEU A O 1
ATOM 4554 N N . PRO A 1 572 ? -93.398 -44.912 102.680 1.00 90.94 572 PRO A N 1
ATOM 4555 C CA . PRO A 1 572 ? -94.211 -44.890 103.893 1.00 90.94 572 PRO A CA 1
ATOM 4556 C C . PRO A 1 572 ? -95.667 -44.577 103.580 1.00 90.94 572 PRO A C 1
ATOM 4558 O O . PRO A 1 572 ? -95.968 -43.736 102.735 1.00 90.94 572 PRO A O 1
ATOM 4561 N N . SER A 1 573 ? -96.584 -45.228 104.288 1.00 89.62 573 SER A N 1
ATOM 4562 C CA . SER A 1 573 ? -97.979 -44.783 104.330 1.00 89.62 573 SER A CA 1
ATOM 4563 C C . SER A 1 573 ? -98.086 -43.416 105.008 1.00 89.62 573 SER A C 1
ATOM 4565 O O . SER A 1 573 ? -97.192 -43.014 105.755 1.00 89.62 573 SER A O 1
ATOM 4567 N N . LEU A 1 574 ? -99.193 -42.697 104.797 1.00 86.81 574 LEU A N 1
ATOM 4568 C CA . LEU A 1 574 ? -99.403 -41.396 105.437 1.00 86.81 574 LEU A CA 1
ATOM 4569 C C . LEU A 1 574 ? -99.299 -41.488 106.970 1.00 86.81 574 LEU A C 1
ATOM 4571 O O . LEU A 1 574 ? -98.712 -40.614 107.600 1.00 86.81 574 LEU A O 1
ATOM 4575 N N . ARG A 1 575 ? -99.794 -42.587 107.553 1.00 84.94 575 ARG A N 1
ATOM 4576 C CA . ARG A 1 575 ? -99.719 -42.856 108.994 1.00 84.94 575 ARG A CA 1
ATOM 4577 C C . ARG A 1 575 ? -98.290 -43.128 109.467 1.00 84.94 575 ARG A C 1
ATOM 4579 O O . ARG A 1 575 ? -97.875 -42.581 110.479 1.00 84.94 575 ARG A O 1
ATOM 4586 N N . GLU A 1 576 ? -97.521 -43.930 108.732 1.00 86.94 576 GLU A N 1
ATOM 4587 C CA . GLU A 1 576 ? -96.104 -44.176 109.051 1.00 86.94 576 GLU A CA 1
ATOM 4588 C C . GLU A 1 576 ? -95.280 -42.890 108.930 1.00 86.94 576 GLU A C 1
ATOM 4590 O O . GLU A 1 576 ? -94.431 -42.617 109.771 1.00 86.94 576 GLU A O 1
ATOM 4595 N N . LEU A 1 577 ? -95.571 -42.060 107.928 1.00 84.94 577 LEU A N 1
ATOM 4596 C CA . LEU A 1 577 ? -94.918 -40.770 107.727 1.00 84.94 577 LEU A CA 1
ATOM 4597 C C . LEU A 1 577 ? -95.222 -39.792 108.878 1.00 84.94 577 LEU A C 1
ATOM 4599 O O . LEU A 1 577 ? -94.321 -39.099 109.349 1.00 84.94 577 LEU A O 1
ATOM 4603 N N . GLN A 1 578 ? -96.461 -39.783 109.381 1.00 82.38 578 GLN A N 1
ATOM 4604 C CA . GLN A 1 578 ? -96.836 -39.047 110.592 1.00 82.38 578 GLN A CA 1
ATOM 4605 C C . GLN A 1 578 ? -96.123 -39.598 111.835 1.00 82.38 578 GLN A C 1
ATOM 4607 O O . GLN A 1 578 ? -95.570 -38.815 112.603 1.00 82.38 578 GLN A O 1
ATOM 4612 N N . ASN A 1 579 ? -96.059 -40.921 112.015 1.00 83.19 579 ASN A N 1
ATOM 4613 C CA . ASN A 1 579 ? -95.334 -41.536 113.134 1.00 83.19 579 ASN A CA 1
ATOM 4614 C C . ASN A 1 579 ? -93.852 -41.138 113.122 1.00 83.19 579 ASN A C 1
ATOM 4616 O O . ASN A 1 579 ? -93.333 -40.694 114.142 1.00 83.19 579 ASN A O 1
ATOM 4620 N N . ILE A 1 580 ? -93.193 -41.208 111.961 1.00 80.75 580 ILE A N 1
ATOM 4621 C CA . ILE A 1 580 ? -91.794 -40.786 111.789 1.00 80.75 580 ILE A CA 1
ATOM 4622 C C . ILE A 1 580 ? -91.603 -39.317 112.191 1.00 80.75 580 ILE A C 1
ATOM 4624 O O . ILE A 1 580 ? -90.586 -38.980 112.796 1.00 80.75 580 ILE A O 1
ATOM 4628 N N . TYR A 1 581 ? -92.574 -38.450 111.885 1.00 75.75 581 TYR A N 1
ATOM 4629 C CA . TYR A 1 581 ? -92.548 -37.043 112.288 1.00 75.75 581 TYR A CA 1
ATOM 4630 C C . TYR A 1 581 ? -92.695 -36.850 113.808 1.00 75.75 581 TYR A C 1
ATOM 4632 O O . TYR A 1 581 ? -91.992 -36.025 114.389 1.00 75.75 581 TYR A O 1
ATOM 4640 N N . TYR A 1 582 ? -93.575 -37.612 114.467 1.00 69.94 582 TYR A N 1
ATOM 4641 C CA . TYR A 1 582 ? -93.861 -37.467 115.901 1.00 69.94 582 TYR A CA 1
ATOM 4642 C C . TYR A 1 582 ? -92.794 -38.059 116.834 1.00 69.94 582 TYR A C 1
ATOM 4644 O O . TYR A 1 582 ? -92.779 -37.725 118.022 1.00 69.94 582 TYR A O 1
ATOM 4652 N N . VAL A 1 583 ? -91.875 -38.892 116.335 1.00 69.44 583 VAL A N 1
ATOM 4653 C CA . VAL A 1 583 ? -90.743 -39.397 117.129 1.00 69.44 583 VAL A CA 1
ATOM 4654 C C . VAL A 1 583 ? -89.810 -38.231 117.496 1.00 69.44 583 VAL A C 1
ATOM 4656 O O . VAL A 1 583 ? -88.950 -37.806 116.723 1.00 69.44 583 VAL A O 1
ATOM 4659 N N . ARG A 1 584 ? -89.994 -37.715 118.720 1.00 52.59 584 ARG A N 1
ATOM 4660 C CA . ARG A 1 584 ? -89.502 -36.423 119.247 1.00 52.59 584 ARG A CA 1
ATOM 4661 C C . ARG A 1 584 ? -87.975 -36.225 119.270 1.00 52.59 584 ARG A C 1
ATOM 4663 O O . ARG A 1 584 ? -87.531 -35.131 119.594 1.00 52.59 584 ARG A O 1
ATOM 4670 N N . ASN A 1 585 ? -87.180 -37.235 118.909 1.00 52.03 585 ASN A N 1
ATOM 4671 C CA . ASN A 1 585 ? -85.713 -37.209 118.981 1.00 52.03 585 ASN A CA 1
ATOM 4672 C C . ASN A 1 585 ? -84.983 -37.510 117.663 1.00 52.03 585 ASN A C 1
ATOM 4674 O O . ASN A 1 585 ? -83.759 -37.655 117.662 1.00 52.03 585 ASN A O 1
ATOM 4678 N N . ASN A 1 586 ? -85.677 -37.581 116.524 1.00 55.19 586 ASN A N 1
ATOM 4679 C CA . ASN A 1 586 ? -84.994 -37.906 115.277 1.00 55.19 586 ASN A CA 1
ATOM 4680 C C . ASN A 1 586 ? -84.471 -36.653 114.548 1.00 55.19 586 ASN A C 1
ATOM 4682 O O . ASN A 1 586 ? -85.225 -35.733 114.239 1.00 55.19 586 ASN A O 1
ATOM 4686 N N . LYS A 1 587 ? -83.180 -36.650 114.176 1.00 53.75 587 LYS A N 1
ATOM 4687 C CA . LYS A 1 587 ? -82.534 -35.615 113.332 1.00 53.75 587 LYS A CA 1
ATOM 4688 C C . LYS A 1 587 ? -83.177 -35.479 111.935 1.00 53.75 587 LYS A C 1
ATOM 4690 O O . LYS A 1 587 ? -82.803 -34.589 111.175 1.00 53.75 587 LYS A O 1
ATOM 4695 N N . ILE A 1 588 ? -84.136 -36.347 111.606 1.00 52.03 588 ILE A N 1
ATOM 4696 C CA . ILE A 1 588 ? -84.909 -36.379 110.359 1.00 52.03 588 ILE A CA 1
ATOM 4697 C C . ILE A 1 588 ? -85.952 -35.246 110.274 1.00 52.03 588 ILE A C 1
ATOM 4699 O O . ILE A 1 588 ? -86.219 -34.772 109.173 1.00 52.03 588 ILE A O 1
ATOM 4703 N N . SER A 1 589 ? -86.476 -34.740 111.399 1.00 52.25 589 SER A N 1
ATOM 4704 C CA . SER A 1 589 ? -87.520 -33.692 111.428 1.00 52.25 589 SER A CA 1
ATOM 4705 C C . SER A 1 589 ? -87.043 -32.286 111.025 1.00 52.25 589 SER A C 1
ATOM 4707 O O . SER A 1 589 ? -87.839 -31.351 110.967 1.00 52.25 589 SER A O 1
ATOM 4709 N N . LYS A 1 590 ? -85.747 -32.112 110.727 1.00 57.78 590 LYS A N 1
ATOM 4710 C CA . LYS A 1 590 ? -85.160 -30.821 110.321 1.00 57.78 590 LYS A CA 1
ATOM 4711 C C . LYS A 1 590 ? -85.244 -30.534 108.820 1.00 57.78 590 LYS A C 1
ATOM 4713 O O . LYS A 1 590 ? -84.912 -29.427 108.404 1.00 57.78 590 LYS A O 1
ATOM 4718 N N . VAL A 1 591 ? -85.651 -31.507 108.005 1.00 60.41 591 VAL A N 1
ATOM 4719 C CA . VAL A 1 591 ? -85.768 -31.321 106.554 1.00 60.41 591 VAL A CA 1
ATOM 4720 C C . VAL A 1 591 ? -87.112 -30.658 106.251 1.00 60.41 591 VAL A C 1
ATOM 4722 O O . VAL A 1 591 ? -88.161 -31.271 106.425 1.00 60.41 591 VAL A O 1
ATOM 4725 N N . ARG A 1 592 ? -87.070 -29.391 105.822 1.00 67.50 592 ARG A N 1
ATOM 4726 C CA . ARG A 1 592 ? -88.242 -28.658 105.323 1.00 67.50 592 ARG A CA 1
ATOM 4727 C C . ARG A 1 592 ? -88.585 -29.150 103.921 1.00 67.50 592 ARG A C 1
ATOM 4729 O O . ARG A 1 592 ? -87.694 -29.235 103.077 1.00 67.50 592 ARG A O 1
ATOM 4736 N N . GLY A 1 593 ? -89.858 -29.437 103.673 1.00 76.12 593 GLY A N 1
ATOM 4737 C CA . GLY A 1 593 ? -90.332 -29.820 102.347 1.00 76.12 593 GLY A CA 1
ATOM 4738 C C . GLY A 1 593 ? -91.516 -30.775 102.362 1.00 76.12 593 GLY A C 1
ATOM 4739 O O . GLY A 1 593 ? -92.021 -31.169 103.417 1.00 76.12 593 GLY A O 1
ATOM 4740 N N . ASP A 1 594 ? -91.929 -31.139 101.155 1.00 84.19 594 ASP A N 1
ATOM 4741 C CA . ASP A 1 594 ? -93.078 -31.997 100.898 1.00 84.19 594 ASP A CA 1
ATOM 4742 C C . ASP A 1 594 ? -92.611 -33.448 100.821 1.00 84.19 594 ASP A C 1
ATOM 4744 O O . ASP A 1 594 ? -91.711 -33.758 100.045 1.00 84.19 594 ASP A O 1
ATOM 4748 N N . PHE A 1 595 ? -93.196 -34.342 101.616 1.00 87.06 595 PHE A N 1
ATOM 4749 C CA . PHE A 1 595 ? -92.831 -35.756 101.646 1.00 87.06 595 PHE A CA 1
ATOM 4750 C C . PHE A 1 595 ? -93.902 -36.630 101.008 1.00 87.06 595 PHE A C 1
ATOM 4752 O O . PHE A 1 595 ? -95.068 -36.587 101.401 1.00 87.06 595 PHE A O 1
ATOM 4759 N N . TRP A 1 596 ? -93.491 -37.484 100.071 1.00 90.94 596 TRP A N 1
ATOM 4760 C CA . TRP A 1 596 ? -94.358 -38.482 99.458 1.00 90.94 596 TRP A CA 1
ATOM 4761 C C . TRP A 1 596 ? -94.836 -39.525 100.474 1.00 90.94 596 TRP A C 1
ATOM 4763 O O . TRP A 1 596 ? -94.048 -40.034 101.274 1.00 90.94 596 TRP A O 1
ATOM 4773 N N . SER A 1 597 ? -96.114 -39.906 100.378 1.00 89.25 597 SER A N 1
ATOM 4774 C CA . SER A 1 597 ? -96.654 -41.109 101.019 1.00 89.25 597 SER A CA 1
ATOM 4775 C C . SER A 1 597 ? -97.256 -42.063 99.984 1.00 89.25 597 SER A C 1
ATOM 4777 O O . SER A 1 597 ? -97.688 -41.646 98.911 1.00 89.25 597 SER A O 1
ATOM 4779 N N . SER A 1 598 ? -97.322 -43.355 100.306 1.00 87.88 598 SER A N 1
ATOM 4780 C CA . SER A 1 598 ? -97.907 -44.390 99.444 1.00 87.88 598 SER A CA 1
ATOM 4781 C C . SER A 1 598 ? -99.441 -44.360 99.426 1.00 87.88 598 SER A C 1
ATOM 4783 O O . SER A 1 598 ? -100.074 -45.158 98.741 1.00 87.88 598 SER A O 1
ATOM 4785 N N . THR A 1 599 ? -100.063 -43.440 100.171 1.00 87.75 599 THR A N 1
ATOM 4786 C CA . THR A 1 599 ? -101.519 -43.319 100.286 1.00 87.75 599 THR A CA 1
ATOM 4787 C C . THR A 1 599 ? -102.099 -42.586 99.075 1.00 87.75 599 THR A C 1
ATOM 4789 O O . THR A 1 599 ? -101.851 -41.397 98.880 1.00 87.75 599 THR A O 1
ATOM 4792 N N . SER A 1 600 ? -102.889 -43.292 98.261 1.00 81.81 600 SER A N 1
ATOM 4793 C CA . SER A 1 600 ? -103.546 -42.726 97.075 1.00 81.81 600 SER A CA 1
ATOM 4794 C C . SER A 1 600 ? -104.611 -41.684 97.446 1.00 81.81 600 SER A C 1
ATOM 4796 O O . SER A 1 600 ? -105.319 -41.835 98.443 1.00 81.81 600 SER A O 1
ATOM 4798 N N . ALA A 1 601 ? -104.726 -40.630 96.635 1.00 79.25 601 ALA A N 1
ATOM 4799 C CA . ALA A 1 601 ? -105.774 -39.607 96.727 1.00 79.25 601 ALA A CA 1
ATOM 4800 C C . ALA A 1 601 ? -106.596 -39.473 95.427 1.00 79.25 601 ALA A C 1
ATOM 4802 O O . ALA A 1 601 ? -107.454 -38.603 95.340 1.00 79.25 601 ALA A O 1
ATOM 4803 N N . GLY A 1 602 ? -106.325 -40.317 94.424 1.00 77.06 602 GLY A N 1
ATOM 4804 C CA . GLY A 1 602 ? -106.941 -40.302 93.095 1.00 77.06 602 GLY A CA 1
ATOM 4805 C C . GLY A 1 602 ? -106.042 -40.992 92.058 1.00 77.06 602 GLY A C 1
ATOM 4806 O O . GLY A 1 602 ? -104.927 -41.407 92.378 1.00 77.06 602 GLY A O 1
ATOM 4807 N N . ASN A 1 603 ? -106.488 -41.099 90.801 1.00 75.00 603 ASN A N 1
ATOM 4808 C CA . ASN A 1 603 ? -105.721 -41.803 89.756 1.00 75.00 603 ASN A CA 1
ATOM 4809 C C . ASN A 1 603 ? -104.321 -41.194 89.527 1.00 75.00 603 ASN A C 1
ATOM 4811 O O . ASN A 1 603 ? -103.338 -41.934 89.425 1.00 75.00 603 ASN A O 1
ATOM 4815 N N . ASP A 1 604 ? -104.200 -39.863 89.562 1.00 83.12 604 ASP A N 1
ATOM 4816 C CA . ASP A 1 604 ? -102.936 -39.137 89.340 1.00 83.12 604 ASP A CA 1
ATOM 4817 C C . ASP A 1 604 ? -102.458 -38.321 90.562 1.00 83.12 604 ASP A C 1
ATOM 4819 O O . ASP A 1 604 ? -101.638 -37.407 90.466 1.00 83.12 604 ASP A O 1
ATOM 4823 N N . GLN A 1 605 ? -102.980 -38.642 91.749 1.00 87.75 605 GLN A N 1
ATOM 4824 C CA . GLN A 1 605 ? -102.675 -37.917 92.983 1.00 87.75 605 GLN A CA 1
ATOM 4825 C C . GLN A 1 605 ? -102.347 -38.866 94.134 1.00 87.75 605 GLN A C 1
ATOM 4827 O O . GLN A 1 605 ? -102.946 -39.932 94.281 1.00 87.75 605 GLN A O 1
ATOM 4832 N N . ALA A 1 606 ? -101.413 -38.457 94.984 1.00 86.94 606 ALA A N 1
ATOM 4833 C CA . ALA A 1 606 ? -101.094 -39.148 96.225 1.00 86.94 606 ALA A CA 1
ATOM 4834 C C . ALA A 1 606 ? -101.023 -38.151 97.380 1.00 86.94 606 ALA A C 1
ATOM 4836 O O . ALA A 1 606 ? -100.716 -36.970 97.194 1.00 86.94 606 ALA A O 1
ATOM 4837 N N . LYS A 1 607 ? -101.340 -38.627 98.583 1.00 88.00 607 LYS A N 1
ATOM 4838 C CA . LYS A 1 607 ? -101.199 -37.827 99.796 1.00 88.00 607 LYS A CA 1
ATOM 4839 C C . LYS A 1 607 ? -99.729 -37.732 100.178 1.00 88.00 607 LYS A C 1
ATOM 4841 O O . LYS A 1 607 ? -98.940 -38.642 99.917 1.00 88.00 607 LYS A O 1
ATOM 4846 N N . GLY A 1 608 ? -99.377 -36.668 100.872 1.00 86.06 608 GLY A N 1
ATOM 4847 C CA . GLY A 1 608 ? -98.089 -36.549 101.531 1.00 86.06 608 GLY A CA 1
ATOM 4848 C C . GLY A 1 608 ? -98.139 -35.580 102.694 1.00 86.06 608 GLY A C 1
ATOM 4849 O O . GLY A 1 608 ? -99.193 -35.024 103.013 1.00 86.06 608 GLY A O 1
ATOM 4850 N N . LEU A 1 609 ? -96.992 -35.423 103.343 1.00 85.31 609 LEU A N 1
ATOM 4851 C CA . LEU A 1 609 ? -96.841 -34.587 104.525 1.00 85.31 609 LEU A CA 1
ATOM 4852 C C . LEU A 1 609 ? -95.955 -33.393 104.187 1.00 85.31 609 LEU A C 1
ATOM 4854 O O . LEU A 1 609 ? -94.804 -33.570 103.798 1.00 85.31 609 LEU A O 1
ATOM 4858 N N . VAL A 1 610 ? -96.492 -32.190 104.344 1.00 82.19 610 VAL A N 1
ATOM 4859 C CA . VAL A 1 610 ? -95.768 -30.933 104.140 1.00 82.19 610 VAL A CA 1
ATOM 4860 C C . VAL A 1 610 ? -95.287 -30.434 105.491 1.00 82.19 610 VAL A C 1
ATOM 4862 O O . VAL A 1 610 ? -96.099 -30.257 106.403 1.00 82.19 610 VAL A O 1
ATOM 4865 N N . ILE A 1 611 ? -93.977 -30.218 105.620 1.00 75.69 611 ILE A N 1
ATOM 4866 C CA . ILE A 1 611 ? -93.353 -29.738 106.857 1.00 75.69 611 ILE A CA 1
ATOM 4867 C C . ILE A 1 611 ? -92.852 -28.306 106.646 1.00 75.69 611 ILE A C 1
ATOM 4869 O O . ILE A 1 611 ? -91.818 -28.083 106.009 1.00 75.69 611 ILE A O 1
ATOM 4873 N N . LEU A 1 612 ? -93.571 -27.342 107.226 1.00 69.62 612 LEU A N 1
ATOM 4874 C CA . LEU A 1 612 ? -93.234 -25.914 107.239 1.00 69.62 612 LEU A CA 1
ATOM 4875 C C . LEU A 1 612 ? -93.226 -25.423 108.690 1.00 69.62 612 LEU A C 1
ATOM 4877 O O . LEU A 1 612 ? -94.164 -25.692 109.434 1.00 69.62 612 LEU A O 1
ATOM 4881 N N . ASP A 1 613 ? -92.151 -24.747 109.106 1.00 62.06 613 ASP A N 1
ATOM 4882 C CA . ASP A 1 613 ? -92.015 -24.116 110.432 1.00 62.06 613 ASP A CA 1
ATOM 4883 C C . ASP A 1 613 ? -92.507 -24.976 111.618 1.00 62.06 613 ASP A C 1
ATOM 4885 O O . ASP A 1 613 ? -93.259 -24.527 112.479 1.00 62.06 613 ASP A O 1
ATOM 4889 N N . GLN A 1 614 ? -92.063 -26.241 111.658 1.00 63.19 614 GLN A N 1
ATOM 4890 C CA . GLN A 1 614 ? -92.387 -27.230 112.705 1.00 63.19 614 GLN A CA 1
ATOM 4891 C C . GLN A 1 614 ? -93.874 -27.632 112.798 1.00 63.19 614 GLN A C 1
ATOM 4893 O O . GLN A 1 614 ? -94.295 -28.243 113.785 1.00 63.19 614 GLN A O 1
ATOM 4898 N N . ARG A 1 615 ? -94.676 -27.353 111.764 1.00 65.50 615 ARG A N 1
ATOM 4899 C CA . ARG A 1 615 ? -96.041 -27.873 111.600 1.00 65.50 615 ARG A CA 1
ATOM 4900 C C . ARG A 1 615 ? -96.091 -28.856 110.431 1.00 65.50 615 ARG A C 1
ATOM 4902 O O . ARG A 1 615 ? -95.479 -28.619 109.392 1.00 65.50 615 ARG A O 1
ATOM 4909 N N . ALA A 1 616 ? -96.825 -29.953 110.615 1.00 71.62 616 ALA A N 1
ATOM 4910 C CA . ALA A 1 616 ? -97.000 -30.998 109.613 1.00 71.62 616 ALA A CA 1
ATOM 4911 C C . ALA A 1 616 ? -98.455 -31.026 109.128 1.00 71.62 616 ALA A C 1
ATOM 4913 O O . ALA A 1 616 ? -99.357 -31.343 109.902 1.00 71.62 616 ALA A O 1
ATOM 4914 N N . ASN A 1 617 ? -98.674 -30.697 107.852 1.00 80.56 617 ASN A N 1
ATOM 4915 C CA . ASN A 1 617 ? -99.998 -30.664 107.225 1.00 80.56 617 ASN A CA 1
ATOM 4916 C C . ASN A 1 617 ? -100.118 -31.746 106.145 1.00 80.56 617 ASN A C 1
ATOM 4918 O O . ASN A 1 617 ? -99.164 -32.020 105.415 1.00 80.56 617 ASN A O 1
ATOM 4922 N N . ILE A 1 618 ? -101.299 -32.356 106.025 1.00 84.62 618 ILE A N 1
ATOM 4923 C CA . ILE A 1 618 ? -101.588 -33.348 104.981 1.00 84.62 618 ILE A CA 1
ATOM 4924 C C . ILE A 1 618 ? -101.985 -32.609 103.702 1.00 84.62 618 ILE A C 1
ATOM 4926 O O . ILE A 1 618 ? -102.933 -31.830 103.716 1.00 84.62 618 ILE A O 1
ATOM 4930 N N . HIS A 1 619 ? -101.305 -32.898 102.594 1.00 82.25 619 HIS A N 1
ATOM 4931 C CA . HIS A 1 619 ? -101.638 -32.361 101.272 1.00 82.25 619 HIS A CA 1
ATOM 4932 C C . HIS A 1 619 ? -101.882 -33.474 100.255 1.00 82.25 619 HIS A C 1
ATOM 4934 O O . HIS A 1 619 ? -101.316 -34.565 100.346 1.00 82.25 619 HIS A O 1
ATOM 4940 N N . THR A 1 620 ? -102.697 -33.161 99.249 1.00 87.44 620 THR A N 1
ATOM 4941 C CA . THR A 1 620 ? -102.875 -33.977 98.046 1.00 87.44 620 THR A CA 1
ATOM 4942 C C . THR A 1 620 ? -101.996 -33.412 96.932 1.00 87.44 620 THR A C 1
ATOM 4944 O O . THR A 1 620 ? -102.195 -32.275 96.510 1.00 87.44 620 THR A O 1
ATOM 4947 N N . MET A 1 621 ? -101.029 -34.196 96.453 1.00 85.56 621 MET A N 1
ATOM 4948 C CA . MET A 1 621 ? -100.047 -33.789 95.440 1.00 85.56 621 MET A CA 1
ATOM 4949 C C . MET A 1 621 ? -100.231 -34.580 94.141 1.00 85.56 621 MET A C 1
ATOM 4951 O O . MET A 1 621 ? -100.547 -35.772 94.173 1.00 85.56 621 MET A O 1
ATOM 4955 N N . LYS A 1 622 ? -100.010 -33.933 92.989 1.00 87.44 622 LYS A N 1
ATOM 4956 C CA . LYS A 1 622 ? -100.001 -34.605 91.676 1.00 87.44 622 LYS A CA 1
ATOM 4957 C C . LYS A 1 622 ? -98.721 -35.418 91.513 1.00 87.44 622 LYS A C 1
ATOM 4959 O O . LYS A 1 622 ? -97.645 -34.912 91.822 1.00 87.44 622 LYS A O 1
ATOM 4964 N N . LYS A 1 623 ? -98.808 -36.640 90.980 1.00 86.81 623 LYS A N 1
ATOM 4965 C CA . LYS A 1 623 ? -97.662 -37.570 90.849 1.00 86.81 623 LYS A CA 1
ATOM 4966 C C . LYS A 1 623 ? -96.509 -37.040 89.976 1.00 86.81 623 LYS A C 1
ATOM 4968 O O . LYS A 1 623 ? -95.397 -37.566 90.047 1.00 86.81 623 LYS A O 1
ATOM 4973 N N . THR A 1 624 ? -96.757 -35.989 89.195 1.00 85.06 624 THR A N 1
ATOM 4974 C CA . THR A 1 624 ? -95.772 -35.251 88.389 1.00 85.06 624 THR A CA 1
ATOM 4975 C C . THR A 1 624 ? -94.960 -34.210 89.170 1.00 85.06 624 THR A C 1
ATOM 4977 O O . THR A 1 624 ? -93.990 -33.686 88.632 1.00 85.06 624 THR A O 1
ATOM 4980 N N . MET A 1 625 ? -95.314 -33.897 90.421 1.00 85.00 625 MET A N 1
ATOM 4981 C CA . MET A 1 625 ? -94.565 -32.948 91.254 1.00 85.00 625 MET A CA 1
ATOM 4982 C C . MET A 1 625 ? -93.299 -33.577 91.845 1.00 85.00 625 MET A C 1
ATOM 4984 O O . MET A 1 625 ? -93.237 -34.781 92.084 1.00 85.00 625 MET A O 1
ATOM 4988 N N . HIS A 1 626 ? -92.287 -32.754 92.116 1.00 87.00 626 HIS A N 1
ATOM 4989 C CA . HIS A 1 626 ? -91.108 -33.182 92.864 1.00 87.00 626 HIS A CA 1
ATOM 4990 C C . HIS A 1 626 ? -91.375 -33.058 94.361 1.00 87.00 626 HIS A C 1
ATOM 4992 O O . HIS A 1 626 ? -91.666 -31.968 94.843 1.00 87.00 626 HIS A O 1
ATOM 4998 N N . ALA A 1 627 ? -91.227 -34.160 95.090 1.00 85.75 627 ALA A N 1
ATOM 4999 C CA . ALA A 1 627 ? -91.282 -34.156 96.547 1.00 85.75 627 ALA A CA 1
ATOM 5000 C C . ALA A 1 627 ? -90.177 -35.055 97.119 1.00 85.75 627 ALA A C 1
ATOM 5002 O O . ALA A 1 627 ? -89.609 -35.907 96.423 1.00 85.75 627 ALA A O 1
ATOM 5003 N N . TYR A 1 628 ? -89.842 -34.834 98.384 1.00 87.00 628 TYR A N 1
ATOM 5004 C CA . TYR A 1 628 ? -88.913 -35.656 99.140 1.00 87.00 628 TYR A CA 1
ATOM 5005 C C . TYR A 1 628 ? -89.509 -37.033 99.401 1.00 87.00 628 TYR A C 1
ATOM 5007 O O . TYR A 1 628 ? -90.715 -37.207 99.566 1.00 87.00 628 TYR A O 1
ATOM 5015 N N . ALA A 1 629 ? -88.645 -38.032 99.498 1.00 87.81 629 ALA A N 1
ATOM 5016 C CA . ALA A 1 629 ? -89.049 -39.356 99.912 1.00 87.81 629 ALA A CA 1
ATOM 5017 C C . ALA A 1 629 ? -87.988 -40.016 100.777 1.00 87.81 629 ALA A C 1
ATOM 5019 O O . ALA A 1 629 ? -86.784 -39.931 100.521 1.00 87.81 629 ALA A O 1
ATOM 5020 N N . ARG A 1 630 ? -88.475 -40.713 101.798 1.00 87.56 630 ARG A N 1
ATOM 5021 C CA . ARG A 1 630 ? -87.714 -41.693 102.564 1.00 87.56 630 ARG A CA 1
ATOM 5022 C C . ARG A 1 630 ? -88.379 -43.039 102.391 1.00 87.56 630 ARG A C 1
ATOM 5024 O O . ARG A 1 630 ? -89.593 -43.105 102.230 1.00 87.56 630 ARG A O 1
ATOM 5031 N N . ALA A 1 631 ? -87.580 -44.090 102.410 1.00 89.12 631 ALA A N 1
ATOM 5032 C CA . ALA A 1 631 ? -88.096 -45.441 102.376 1.00 89.12 631 ALA A CA 1
ATOM 5033 C C . ALA A 1 631 ? -88.267 -45.950 103.809 1.00 89.12 631 ALA A C 1
ATOM 5035 O O . ALA A 1 631 ? -87.510 -45.578 104.707 1.00 89.12 631 ALA A O 1
ATOM 5036 N N . VAL A 1 632 ? -89.253 -46.809 104.018 1.00 90.12 632 VAL A N 1
ATOM 5037 C CA . VAL A 1 632 ? -89.446 -47.568 105.250 1.00 90.12 632 VAL A CA 1
ATOM 5038 C C . VAL A 1 632 ? -89.305 -49.050 104.959 1.00 90.12 632 VAL A C 1
ATOM 5040 O O . VAL A 1 632 ? -89.600 -49.506 103.852 1.00 90.12 632 VAL A O 1
ATOM 5043 N N . CYS A 1 633 ? -88.833 -49.789 105.949 1.00 88.75 633 CYS A N 1
ATOM 5044 C CA . CYS A 1 633 ? -88.664 -51.229 105.876 1.00 88.75 633 CYS A CA 1
ATOM 5045 C C . CYS A 1 633 ? -88.934 -51.835 107.253 1.00 88.75 633 CYS A C 1
ATOM 5047 O O . CYS A 1 633 ? -88.695 -51.195 108.276 1.00 88.75 633 CYS A O 1
ATOM 5049 N N . GLU A 1 634 ? -89.444 -53.056 107.275 1.00 87.56 634 GLU A N 1
ATOM 5050 C CA . GLU A 1 634 ? -89.598 -53.847 108.496 1.00 87.56 634 GLU A CA 1
ATOM 5051 C C . GLU A 1 634 ? -88.321 -54.651 108.746 1.00 87.56 634 GLU A C 1
ATOM 5053 O O . GLU A 1 634 ? -87.648 -55.069 107.791 1.00 87.56 634 GLU A O 1
ATOM 5058 N N . PHE A 1 635 ? -87.973 -54.836 110.016 1.00 79.50 635 PHE A N 1
ATOM 5059 C CA . PHE A 1 635 ? -86.824 -55.629 110.441 1.00 79.50 635 PHE A CA 1
ATOM 5060 C C . PHE A 1 635 ? -87.205 -56.658 111.504 1.00 79.50 635 PHE A C 1
ATOM 5062 O O . PHE A 1 635 ? -88.129 -56.392 112.313 1.00 79.50 635 PHE A O 1
#

Foldseek 3Di:
DQVVLLVLLVPPVVLLVVLVVLLVVLVVLCVVVLSPLLSVLSNQLSVCSNRVSFKAKDFLVLLCLVVVVVVPPDPDPVVVSLVVVQVVCQVVLVVQLVVLVVVLVVLVVDPSSPSVNVSSVRCSVCSNGSHRIGMDTVVSVVVSVVVVVVVVVCVVVVNDPPPPPPVVVPPPDDDDDDDPPPDPPDDLLVVLLPDDPVRLCVCLVCVVVDDVVNNVSSVVNVVLCVVLVVCQVVLLPDDLVVLVVCCVPVVVDDPSNVVNSVVNNVVVVVVVVVVVVVVVVVVVVVVVVVVVVVVVVVVVVCVVCVVVVVVVVVVVVVVVVVVVVVVVVVLVVLLVVLVVLLVVLLVLLVVLVVLLVVLVVVVVVLVVQFDPVLVVVLVVLSVVLVVLSVVLVVLVVCVVVPPVVCPDSVVSVVSSVVSVVSSVVSVVSVVVSVVSSVVRVVSSVVSVVVVVVVVVVVVVVVVVVVVVVVVVVVVVVVVVVVVVVVVVVVVVVVVVVVVVVVVVVVVVVPDDDDDQFADQQDWDDPPLDTFGFLADPPGRHKGKGKDPDKDKFFQVVRQVVQPVSDPFWGFAAQVRQVSSCPSVDDPVVPDAWWEFHPADPDPQWGWTWGRDPSDTDIDIDGSHDITMTIIMGMD

pLDDT: mean 79.33, std 14.29, range [25.73, 95.44]